Protein AF-0000000084921071 (afdb_homodimer)

Secondary structure (DSSP, 8-state):
----GGGB---HHHHHHHHHHT-EEEEEEEETTEEEEEEEE-EEEEETTEEEEEEEEETT-GGGGGTTTS-EEEEEEEEEEEEE-GGG-SS----EEEEEEEEEEEEEEE--HHHHHHHHHHHHHHHHTT-SS---GGGS-HHHHGGGGGEEEEEEEEEEEEEEEES-TT-GGGHHHHHHHHTTS-HHHHHHHHHHT-/----GGGB---HHHHHHHHHHT-EEEEEEEETTEEEEEEEE-EEEEETTEEEEEEEEETT-GGGGGTTTS-EEEEEEEEEEEEE-GGG-SS----EEEEEEEEEEEEEEE--HHHHHHHHHHHHHHHHTT-SS---GGGS-HHHHGGGGGEEEEEEEEEEEEEEEES-TT-GGGHHHHHHHHTTS-HHHHHHHHHHT-

Sequence (396 aa):
MYIPPSYQNNNTEEVKNFIKNNSFGILVNQTNGKPWATHIPLELHTKNGKDILVGHIAKANPQWHNFKETPEVLCIFNGPHSYVSSSWYKNEEVPTWNYIAVH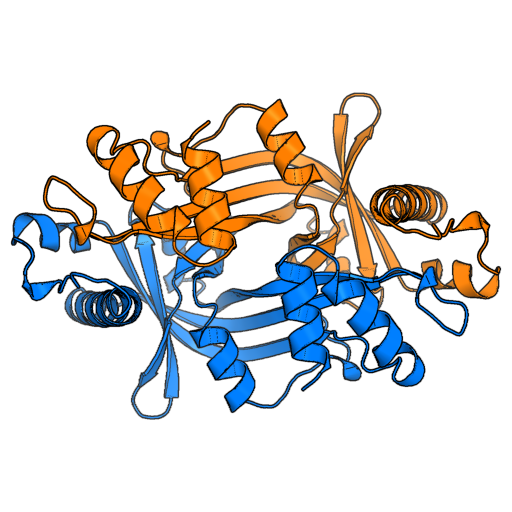IYGKITIVDKDTAMEGLHNLVDKYEQASECPLHLNNLSKGTLAQVNGIVAFEIEITDIQATYKLSQTREEDKPKIIEELEKRDPSAKEIAKHMKKMYIPPSYQNNNTEEVKNFIKNNSFGILVNQTNGKPWATHIPLELHTKNGKDILVGHIAKANPQWHNFKETPEVLCIFNGPHSYVSSSWYKNEEVPTWNYIAVHIYGKITIVDKDTAMEGLHNLVDKYEQASECPLHLNNLSKGTLAQVNGIVAFEIEITDIQATYKLSQTREEDKPKIIEELEKRDPSAKEIAKHMKK

Organism: Cellulophaga lytica (strain ATCC 23178 / DSM 7489 / JCM 8516 / NBRC 14961 / NCIMB 1423 / VKM B-1433 / Cy l20) (NCBI:txid867900)

Solvent-accessible surface area (backbone atoms only — not comparable to full-atom values): 21532 Å² total; per-residue (Å²): 103,80,64,61,73,86,24,49,54,83,53,61,69,61,51,52,52,48,44,64,75,30,25,70,19,34,46,31,40,70,38,96,90,35,84,34,48,45,82,35,59,40,43,75,43,75,55,97,90,37,65,30,38,38,38,60,44,55,54,85,35,69,63,62,76,39,33,81,83,54,28,64,34,37,36,41,29,66,54,46,46,34,81,41,62,38,68,50,41,86,61,94,53,76,58,51,70,34,37,34,38,37,38,34,32,24,39,44,43,80,52,54,70,68,60,37,50,53,54,50,47,53,51,44,51,61,68,26,63,83,42,96,62,57,59,53,73,87,76,51,50,70,75,59,59,52,53,61,74,53,42,46,30,34,38,25,46,62,73,44,80,46,37,38,48,36,61,59,71,92,37,67,87,29,40,66,52,44,34,59,58,26,59,72,53,56,71,39,23,32,50,47,27,55,59,57,71,105,103,81,64,61,74,87,22,50,54,83,53,61,67,62,52,52,52,48,43,64,75,30,24,70,19,32,45,32,39,71,36,97,89,34,84,34,47,43,83,35,59,42,43,76,44,75,55,99,88,35,64,30,37,38,39,60,43,54,54,85,36,69,62,62,77,37,33,81,83,52,27,65,34,35,36,40,29,66,54,44,46,35,82,41,63,36,67,51,40,86,60,94,52,77,57,51,68,32,36,34,39,35,39,36,34,24,42,44,41,79,51,54,69,69,60,37,50,53,51,50,47,54,52,44,52,63,68,26,64,82,42,94,61,58,58,54,74,85,74,50,52,69,73,61,59,52,54,61,74,52,43,46,29,33,38,25,46,62,73,45,80,46,37,38,50,36,60,59,72,90,36,67,88,29,41,66,52,44,36,57,57,26,59,73,54,55,74,40,23,32,50,45,27,55,60,57,70,104

pLDDT: mean 95.01, std 3.89, range [77.94, 98.81]

InterPro domains:
  IPR007396 Transcriptional regulator PAI 2-type [PF04299] (1-159)
  IPR007396 Transcriptional regulator PAI 2-type [PIRSF010372] (1-197)
  IPR007396 Transcriptional regulator PAI 2-type [PTHR35802] (1-197)
  IPR012349 FMN-binding split barrel [G3DSA:2.30.110.10] (1-198)

Nearest PDB structures (foldseek):
  2ol5-assembly1_B  TM=8.985E-01  e=1.850E-18  Geobacillus stearothermophilus
  2ol5-assembly1_A  TM=9.025E-01  e=8.519E-18  Geobacillus stearothermophilus
  4hx6-assembly4_H  TM=4.412E-01  e=8.297E-03  Streptomyces globisporus
  4hx6-assembly3_E  TM=4.319E-01  e=3.181E-02  Streptomyces globisporus
  5cho-assembly4_G  TM=4.535E-01  e=8.985E-02  uncultured bacterium

Radius of gyration: 21.35 Å; Cα contacts (8 Å, |Δi|>4): 757; chains: 2; bounding box: 45×63×53 Å

Foldseek 3Di:
DDADPLFWDPPPVVVLVLCQVQQQKKKWDDDPRDIDIDGWGWHWDADPNATKTKTKFFPPDRPCVCCVVDFKIKIKGFAFKDKFCQVLAPDGDHTDMFTKMKMWIFGKDWDDLVVLVVVVQVVQCVVQVPPPDRDGPVPDDPVVSCCSVRMTIIMTGTDDMTIGGRQCSVRVVSLVSRLVVLCPDDPSSPVSSVVSVD/DDADPLFWDPPPVVLLVLCQVQQQKKKWDDDPRDIDIDGWGWHWDADPNATKTKTKFFPPDRPCVCCVVDFKIKIKGFAFKDKFCQVLAPDGDHTDMFTKMKMWIFGKDWDDLVVLVVVVQVVQCVVQPPPPDRDGPVPDDPVVSCCSVRMTIIMTGTDDMTIGGRQPSVRVVSLVSRLVVLCPDDPSSPVSSVVSVD

Structure (mmCIF, N/CA/C/O backbone):
data_AF-0000000084921071-model_v1
#
loop_
_entity.id
_entity.type
_entity.pdbx_description
1 polymer 'FMN-binding negative transcriptional regulator'
#
loop_
_atom_site.group_PDB
_atom_site.id
_atom_site.type_symbol
_atom_site.label_atom_id
_atom_site.label_alt_id
_atom_site.label_comp_id
_atom_site.label_asym_id
_atom_site.label_entity_id
_atom_site.label_seq_id
_atom_site.pdbx_PDB_ins_code
_atom_site.Cartn_x
_atom_site.Cartn_y
_atom_site.Cartn_z
_atom_site.occupancy
_atom_site.B_iso_or_equiv
_atom_site.auth_seq_id
_atom_site.auth_comp_id
_atom_site.auth_asym_id
_atom_site.auth_atom_id
_atom_site.pdbx_PDB_model_num
ATOM 1 N N . MET A 1 1 ? 8.938 -8.344 5.977 1 91.38 1 MET A N 1
ATOM 2 C CA . MET A 1 1 ? 8.469 -9.211 4.906 1 91.38 1 MET A CA 1
ATOM 3 C C . MET A 1 1 ? 9.523 -10.25 4.543 1 91.38 1 MET A C 1
ATOM 5 O O . MET A 1 1 ? 10.703 -10.078 4.859 1 91.38 1 MET A O 1
ATOM 9 N N . TYR A 1 2 ? 9.094 -11.352 3.992 1 93.25 2 TYR A N 1
ATOM 10 C CA . TYR A 1 2 ? 10.031 -12.32 3.428 1 93.25 2 TYR A CA 1
ATOM 11 C C . TYR A 1 2 ? 10.617 -11.812 2.115 1 93.25 2 TYR A C 1
ATOM 13 O O . TYR A 1 2 ? 9.883 -11.562 1.157 1 93.25 2 TYR A O 1
ATOM 21 N N . ILE A 1 3 ? 11.969 -11.641 2.143 1 95.44 3 ILE A N 1
ATOM 22 C CA . ILE A 1 3 ? 12.648 -11.141 0.95 1 95.44 3 ILE A CA 1
ATOM 23 C C . ILE A 1 3 ? 13.758 -12.109 0.545 1 95.44 3 ILE A C 1
ATOM 25 O O . ILE A 1 3 ? 14.805 -12.172 1.194 1 95.44 3 ILE A O 1
ATOM 29 N N . PRO A 1 4 ? 13.5 -12.781 -0.543 1 92.69 4 PRO A N 1
ATOM 30 C CA . PRO A 1 4 ? 14.648 -13.547 -1.051 1 92.69 4 PRO A CA 1
ATOM 31 C C . PRO A 1 4 ? 15.883 -12.68 -1.267 1 92.69 4 PRO A C 1
ATOM 33 O O . PRO A 1 4 ? 15.766 -11.516 -1.664 1 92.69 4 PRO A O 1
ATOM 36 N N . PRO A 1 5 ? 17.062 -13.195 -1.079 1 91.31 5 PRO A N 1
ATOM 37 C CA . PRO A 1 5 ? 18.297 -12.414 -1.129 1 91.31 5 PRO A CA 1
ATOM 38 C C . PRO A 1 5 ? 18.469 -11.672 -2.453 1 91.31 5 PRO A C 1
ATOM 40 O O . PRO A 1 5 ? 18.906 -10.516 -2.465 1 91.31 5 PRO A O 1
ATOM 43 N N . SER A 1 6 ? 18.141 -12.289 -3.516 1 91.69 6 SER A N 1
ATOM 44 C CA . SER A 1 6 ? 18.328 -11.68 -4.828 1 91.69 6 SER A CA 1
ATOM 45 C C . SER A 1 6 ? 17.484 -10.422 -4.988 1 91.69 6 SER A C 1
ATOM 47 O O . SER A 1 6 ? 17.766 -9.594 -5.855 1 91.69 6 SER A O 1
ATOM 49 N N . TYR A 1 7 ? 16.5 -10.273 -4.156 1 94.38 7 TYR A N 1
ATOM 50 C CA . TYR A 1 7 ? 15.562 -9.172 -4.332 1 94.38 7 TYR A CA 1
ATOM 51 C C . TYR A 1 7 ? 15.797 -8.086 -3.283 1 94.38 7 TYR A C 1
ATOM 53 O O . TYR A 1 7 ? 15.172 -7.023 -3.332 1 94.38 7 TYR A O 1
ATOM 61 N N . GLN A 1 8 ? 16.688 -8.328 -2.391 1 94.44 8 GLN A N 1
ATOM 62 C CA . GLN A 1 8 ? 16.969 -7.371 -1.328 1 94.44 8 GLN A CA 1
ATOM 63 C C . GLN A 1 8 ? 17.766 -6.188 -1.855 1 94.44 8 GLN A C 1
ATOM 65 O O . GLN A 1 8 ? 18.719 -6.363 -2.623 1 94.44 8 GLN A O 1
ATOM 70 N N . ASN A 1 9 ? 17.391 -5.008 -1.537 1 94 9 ASN A N 1
ATOM 71 C CA . ASN A 1 9 ? 18.172 -3.812 -1.799 1 94 9 ASN A CA 1
ATOM 72 C C . ASN A 1 9 ? 18.828 -3.277 -0.523 1 94 9 ASN A C 1
ATOM 74 O O . ASN A 1 9 ? 18.125 -2.762 0.358 1 94 9 ASN A O 1
ATOM 78 N N . ASN A 1 10 ? 20.125 -3.248 -0.471 1 92.56 10 ASN A N 1
ATOM 79 C CA . ASN A 1 10 ? 20.859 -2.84 0.726 1 92.56 10 ASN A CA 1
ATOM 8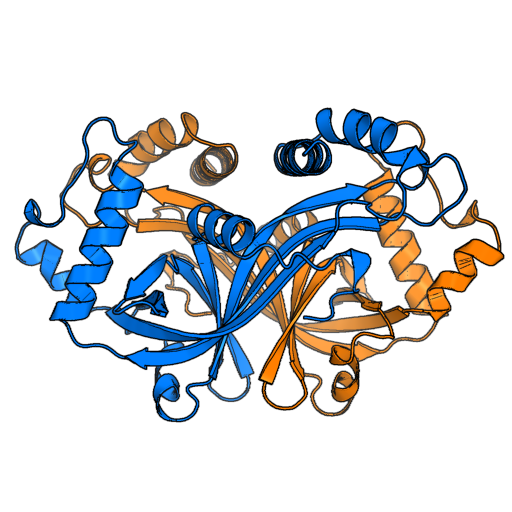0 C C . ASN A 1 10 ? 21.516 -1.472 0.546 1 92.56 10 ASN A C 1
ATOM 82 O O . ASN A 1 10 ? 22.297 -1.04 1.389 1 92.56 10 ASN A O 1
ATOM 86 N N . ASN A 1 11 ? 21.203 -0.889 -0.579 1 94.75 11 ASN A N 1
ATOM 87 C CA . ASN A 1 11 ? 21.688 0.472 -0.79 1 94.75 11 ASN A CA 1
ATOM 88 C C . ASN A 1 11 ? 20.875 1.483 0.016 1 94.75 11 ASN A C 1
ATOM 90 O O . ASN A 1 11 ? 19.797 1.905 -0.411 1 94.75 11 ASN A O 1
ATOM 94 N N . THR A 1 12 ? 21.391 1.904 1.098 1 93.5 12 THR A N 1
ATOM 95 C CA . THR A 1 12 ? 20.688 2.74 2.062 1 93.5 12 THR A CA 1
ATOM 96 C C . THR A 1 12 ? 20.234 4.047 1.417 1 93.5 12 THR A C 1
ATOM 98 O O . THR A 1 12 ? 19.094 4.48 1.622 1 93.5 12 THR A O 1
ATOM 101 N N . GLU A 1 13 ? 21.094 4.633 0.66 1 94.94 13 GLU A N 1
ATOM 102 C CA . GLU A 1 13 ? 20.766 5.91 0.027 1 94.94 13 GLU A CA 1
ATOM 103 C C . GLU A 1 13 ? 19.609 5.754 -0.962 1 94.94 13 GLU A C 1
ATOM 105 O O . GLU A 1 13 ? 18.703 6.582 -0.995 1 94.94 13 GLU A O 1
ATOM 110 N N . GLU A 1 14 ? 19.672 4.742 -1.766 1 96.19 14 GLU A N 1
ATOM 111 C CA . GLU A 1 14 ? 18.609 4.473 -2.721 1 96.19 14 GLU A CA 1
ATOM 112 C C . GLU A 1 14 ? 17.281 4.223 -2.008 1 96.19 14 GLU A C 1
ATOM 114 O O . GLU A 1 14 ? 16.234 4.715 -2.434 1 96.19 14 GLU A O 1
ATOM 119 N N . VAL A 1 15 ? 17.375 3.477 -0.948 1 97.19 15 VAL A N 1
ATOM 120 C CA . VAL A 1 15 ? 16.172 3.135 -0.185 1 97.19 15 VAL A CA 1
ATOM 121 C C . VAL A 1 15 ? 15.609 4.391 0.472 1 97.19 15 VAL A C 1
ATOM 123 O O . VAL A 1 15 ? 14.398 4.617 0.438 1 97.19 15 VAL A O 1
ATOM 126 N N . LYS A 1 16 ? 16.422 5.195 1.022 1 96.38 16 LYS A N 1
ATOM 127 C CA . LYS A 1 16 ? 15.977 6.445 1.628 1 96.38 16 LYS A CA 1
ATOM 128 C C . LYS A 1 16 ? 15.32 7.352 0.592 1 96.38 16 LYS A C 1
ATOM 130 O O . LYS A 1 16 ? 14.289 7.969 0.863 1 96.38 16 LYS A O 1
ATOM 135 N N . ASN A 1 17 ? 15.938 7.441 -0.583 1 96.62 17 ASN A N 1
ATOM 136 C CA . ASN A 1 17 ? 15.367 8.234 -1.666 1 96.62 17 ASN A CA 1
ATOM 137 C C . ASN A 1 17 ? 14 7.699 -2.084 1 96.62 17 ASN A C 1
ATOM 139 O O . ASN A 1 17 ? 13.078 8.477 -2.361 1 96.62 17 ASN A O 1
ATOM 143 N N . PHE A 1 18 ? 13.922 6.414 -2.146 1 97.44 18 PHE A N 1
ATOM 144 C CA . PHE A 1 18 ? 12.641 5.785 -2.471 1 97.44 18 PHE A CA 1
ATOM 145 C C . PHE A 1 18 ? 11.57 6.199 -1.471 1 97.44 18 PHE A C 1
ATOM 147 O O . PHE A 1 18 ? 10.469 6.586 -1.86 1 97.44 18 PHE A O 1
ATOM 154 N N . ILE A 1 19 ? 11.852 6.102 -0.162 1 97.69 19 ILE A N 1
ATOM 155 C CA . ILE A 1 19 ? 10.914 6.453 0.896 1 97.69 19 ILE A CA 1
ATOM 156 C C . ILE A 1 19 ? 10.492 7.914 0.75 1 97.69 19 ILE A C 1
ATOM 158 O O . ILE A 1 19 ? 9.305 8.234 0.829 1 97.69 19 ILE A O 1
ATOM 162 N N . LYS A 1 20 ? 11.438 8.758 0.477 1 96 20 LYS A N 1
ATOM 163 C CA . LYS A 1 20 ? 11.172 10.188 0.345 1 96 20 LYS A CA 1
ATOM 164 C C . LYS A 1 20 ? 10.234 10.461 -0.824 1 96 20 LYS A C 1
ATOM 166 O O . LYS A 1 20 ? 9.406 11.375 -0.759 1 96 20 LYS A O 1
ATOM 171 N N . ASN A 1 21 ? 10.32 9.672 -1.843 1 95.06 21 ASN A N 1
ATOM 172 C CA . ASN A 1 21 ? 9.523 9.898 -3.045 1 95.06 21 ASN A CA 1
ATOM 173 C C . ASN A 1 21 ? 8.211 9.117 -3.006 1 95.06 21 ASN A C 1
ATOM 175 O O . ASN A 1 21 ? 7.363 9.281 -3.883 1 95.06 21 ASN A O 1
ATOM 179 N N . ASN A 1 22 ? 8.047 8.258 -2.088 1 96.25 22 ASN A N 1
ATOM 180 C CA . ASN A 1 22 ? 6.844 7.461 -1.866 1 96.25 22 ASN A CA 1
ATOM 181 C C . ASN A 1 22 ? 6.402 7.508 -0.406 1 96.25 22 ASN A C 1
ATOM 183 O O . ASN A 1 22 ? 6.188 6.465 0.214 1 96.25 22 ASN A O 1
ATOM 187 N N . SER A 1 23 ? 6.215 8.703 0.095 1 97.06 23 SER A N 1
ATOM 188 C CA . SER A 1 23 ? 6.105 8.914 1.535 1 97.06 23 SER A CA 1
ATOM 189 C C . SER A 1 23 ? 4.68 8.656 2.021 1 97.06 23 SER A C 1
ATOM 191 O O . SER A 1 23 ? 4.441 8.547 3.227 1 97.06 23 SER A O 1
ATOM 193 N N . PHE A 1 24 ? 3.68 8.719 1.065 1 98.25 24 PHE A N 1
ATOM 194 C CA . PHE A 1 24 ? 2.334 8.336 1.48 1 98.25 24 PHE A CA 1
ATOM 195 C C . PHE A 1 24 ? 2.254 6.84 1.748 1 98.25 24 PHE A C 1
ATOM 197 O O . PHE A 1 24 ? 1.947 6.059 0.845 1 98.25 24 PHE A O 1
ATOM 204 N N . GLY A 1 25 ? 2.496 6.445 3.006 1 98.5 25 GLY A N 1
ATOM 205 C CA . GLY A 1 25 ? 2.641 5.051 3.396 1 98.5 25 GLY A CA 1
ATOM 206 C C . GLY A 1 25 ? 1.487 4.547 4.242 1 98.5 25 GLY A C 1
ATOM 207 O O . GLY A 1 25 ? 0.392 5.113 4.211 1 98.5 25 GLY A O 1
ATOM 208 N N . ILE A 1 26 ? 1.696 3.361 4.812 1 98.81 26 ILE A N 1
ATOM 209 C CA . ILE A 1 26 ? 0.704 2.719 5.668 1 98.81 26 ILE A CA 1
ATOM 210 C C . ILE A 1 26 ? 1.312 2.424 7.035 1 98.81 26 ILE A C 1
ATOM 212 O O . ILE A 1 26 ? 2.32 1.72 7.137 1 98.81 26 ILE A O 1
ATOM 216 N N . LEU A 1 27 ? 0.774 3.002 8.039 1 98.69 27 LEU A N 1
ATOM 217 C CA . LEU A 1 27 ? 1.139 2.68 9.414 1 98.69 27 LEU A CA 1
ATOM 218 C C . LEU A 1 27 ? 0.333 1.49 9.93 1 98.69 27 LEU A C 1
ATOM 220 O O . LEU A 1 27 ? -0.9 1.512 9.898 1 98.69 27 LEU A O 1
ATOM 224 N N . VAL A 1 28 ? 1.056 0.475 10.398 1 98.06 28 VAL A N 1
ATOM 225 C CA . VAL A 1 28 ? 0.386 -0.744 10.836 1 98.06 28 VAL A CA 1
ATOM 226 C C . VAL A 1 28 ? 0.779 -1.056 12.281 1 98.06 28 VAL A C 1
ATOM 228 O O . VAL A 1 28 ? 1.963 -1.034 12.625 1 98.06 28 VAL A O 1
ATOM 231 N N . ASN A 1 29 ? -0.135 -1.292 13.102 1 96.31 29 ASN A N 1
ATOM 232 C CA . ASN A 1 29 ? 0.068 -1.841 14.438 1 96.31 29 ASN A CA 1
ATOM 233 C C . ASN A 1 29 ? -1.157 -2.613 14.922 1 96.31 29 ASN A C 1
ATOM 235 O O . ASN A 1 29 ? -2.121 -2.783 14.172 1 96.31 29 ASN A O 1
ATOM 239 N N . GLN A 1 30 ? -1.038 -3.213 16.125 1 93.06 30 GLN A N 1
ATOM 240 C CA . GLN A 1 30 ? -2.17 -3.906 16.734 1 93.06 30 GLN A CA 1
ATOM 241 C C . GLN A 1 30 ? -3.07 -2.934 17.484 1 93.06 30 GLN A C 1
ATOM 243 O O . GLN A 1 30 ? -2.588 -2.135 18.297 1 93.06 30 GLN A O 1
ATOM 248 N N . THR A 1 31 ? -4.301 -2.939 17.156 1 91.19 31 THR A N 1
ATOM 249 C CA . THR A 1 31 ? -5.309 -2.131 17.828 1 91.19 31 THR A CA 1
ATOM 250 C C . THR A 1 31 ? -6.566 -2.951 18.109 1 91.19 31 THR A C 1
ATOM 252 O O . THR A 1 31 ? -7.121 -3.568 17.188 1 91.19 31 THR A O 1
ATOM 255 N N . ASN A 1 32 ? -6.98 -2.955 19.406 1 88.44 32 ASN A N 1
ATOM 256 C CA . ASN A 1 32 ? -8.156 -3.707 19.812 1 88.44 32 ASN A CA 1
ATOM 257 C C . ASN A 1 32 ? -8.078 -5.164 19.359 1 88.44 32 ASN A C 1
ATOM 259 O O . ASN A 1 32 ? -9.047 -5.699 18.812 1 88.44 32 ASN A O 1
ATOM 263 N N . GLY A 1 33 ? -6.898 -5.762 19.406 1 85.44 33 GLY A N 1
ATOM 264 C CA . GLY A 1 33 ? -6.699 -7.191 19.219 1 85.44 33 GLY A CA 1
ATOM 265 C C . GLY A 1 33 ? -6.586 -7.582 17.75 1 85.44 33 GLY A C 1
ATOM 266 O O . GLY A 1 33 ? -6.527 -8.766 17.422 1 85.44 33 GLY A O 1
ATOM 267 N N . LYS A 1 34 ? -6.613 -6.629 16.875 1 89.81 34 LYS A N 1
ATOM 268 C CA . LYS A 1 34 ? -6.5 -6.953 15.445 1 89.81 34 LYS A CA 1
ATOM 269 C C . LYS A 1 34 ? -5.52 -6.016 14.75 1 89.81 34 LYS A C 1
ATOM 271 O O . LYS A 1 34 ? -5.234 -4.926 15.25 1 89.81 34 LYS A O 1
ATOM 276 N N . PRO A 1 35 ? -4.988 -6.488 13.578 1 94.19 35 PRO A N 1
ATOM 277 C CA . PRO A 1 35 ? -4.168 -5.555 12.797 1 94.19 35 PRO A CA 1
ATOM 278 C C . PRO A 1 35 ? -4.945 -4.312 12.359 1 94.19 35 PRO A C 1
ATOM 280 O O . PRO A 1 35 ? -6.098 -4.422 11.93 1 94.19 35 PRO A O 1
ATOM 283 N N . TRP A 1 36 ? -4.375 -3.219 12.602 1 96.31 36 TRP A N 1
ATOM 284 C CA . TRP A 1 36 ? -4.945 -1.931 12.219 1 96.31 36 TRP A CA 1
ATOM 285 C C . TRP A 1 36 ? -3.98 -1.145 11.344 1 96.31 36 TRP A C 1
ATOM 287 O O . TRP A 1 36 ? -2.771 -1.139 11.586 1 96.31 36 TRP A O 1
ATOM 297 N N . ALA A 1 37 ? -4.496 -0.562 10.281 1 98.12 37 ALA A N 1
ATOM 298 C CA . ALA A 1 37 ? -3.639 0.168 9.352 1 98.12 37 ALA A CA 1
ATOM 299 C C . ALA A 1 37 ? -4.246 1.522 9 1 98.12 37 ALA A C 1
ATOM 301 O O . ALA A 1 37 ? -5.469 1.678 8.984 1 98.12 37 ALA A O 1
ATOM 302 N N . THR A 1 38 ? -3.436 2.504 8.781 1 98.38 38 THR A N 1
ATOM 303 C CA . THR A 1 38 ? -3.861 3.838 8.375 1 98.38 38 THR A CA 1
ATOM 304 C C . THR A 1 38 ? -2.957 4.387 7.277 1 98.38 38 THR A C 1
ATOM 306 O O . THR A 1 38 ? -1.731 4.293 7.371 1 98.38 38 THR A O 1
ATOM 309 N N . HIS A 1 39 ? -3.57 4.844 6.18 1 98.62 39 HIS A N 1
ATOM 310 C CA . HIS A 1 39 ? -2.846 5.457 5.074 1 98.62 39 HIS A CA 1
ATOM 311 C C . HIS A 1 39 ? -2.531 6.922 5.363 1 98.62 39 HIS A C 1
ATOM 313 O O . HIS A 1 39 ? -3.441 7.742 5.484 1 98.62 39 HIS A O 1
ATOM 319 N N . ILE A 1 40 ? -1.247 7.273 5.496 1 98.44 40 ILE A N 1
ATOM 320 C CA . ILE A 1 40 ? -0.861 8.633 5.867 1 98.44 40 ILE A CA 1
ATOM 321 C C . ILE A 1 40 ? 0.521 8.945 5.301 1 98.44 40 ILE A C 1
ATOM 323 O O . ILE A 1 40 ? 1.295 8.039 4.992 1 98.44 40 ILE A O 1
ATOM 327 N N . PRO A 1 41 ? 0.831 10.242 5.129 1 98.19 41 PRO A N 1
ATOM 328 C CA . PRO A 1 41 ? 2.227 10.594 4.855 1 98.19 41 PRO A CA 1
ATOM 329 C C . PRO A 1 41 ? 3.16 10.234 6.008 1 98.19 41 PRO A C 1
ATOM 331 O O . PRO A 1 41 ? 2.855 10.523 7.168 1 98.19 41 PRO A O 1
ATOM 334 N N . LEU A 1 42 ? 4.176 9.594 5.781 1 98.69 42 LEU A N 1
ATOM 335 C CA . LEU A 1 42 ? 5.281 9.273 6.676 1 98.69 42 LEU A CA 1
ATOM 336 C C . LEU A 1 42 ? 6.594 9.836 6.141 1 98.69 42 LEU A C 1
ATOM 338 O O . LEU A 1 42 ? 7.145 9.312 5.164 1 98.69 42 LEU A O 1
ATOM 342 N N . GLU A 1 43 ? 7.066 10.828 6.816 1 98 43 GLU A N 1
ATOM 343 C CA . GLU A 1 43 ? 8.227 11.562 6.309 1 98 43 GLU A CA 1
ATOM 344 C C . GLU A 1 43 ? 9.508 11.086 6.973 1 98 43 GLU A C 1
ATOM 346 O O . GLU A 1 43 ? 9.578 10.977 8.203 1 98 43 GLU A O 1
ATOM 351 N N . LEU A 1 44 ? 10.461 10.828 6.133 1 97.81 44 LEU A N 1
ATOM 352 C CA . LEU A 1 44 ? 11.789 10.469 6.629 1 97.81 44 LEU A CA 1
ATOM 353 C C . LEU A 1 44 ? 12.609 11.719 6.922 1 97.81 44 LEU A C 1
ATOM 355 O O . LEU A 1 44 ? 12.812 12.555 6.039 1 97.81 44 LEU A O 1
ATOM 359 N N . HIS A 1 45 ? 13 11.867 8.148 1 95 45 HIS A N 1
ATOM 360 C CA . HIS A 1 45 ? 13.844 12.977 8.586 1 95 45 HIS A CA 1
ATOM 361 C C . HIS A 1 45 ? 15.094 12.469 9.297 1 95 45 HIS A C 1
ATOM 363 O O . HIS A 1 45 ? 15.133 11.328 9.758 1 95 45 HIS A O 1
ATOM 369 N N . THR A 1 46 ? 16.094 13.227 9.219 1 91.31 46 THR A N 1
ATOM 370 C CA . THR A 1 46 ? 17.281 12.961 10.016 1 91.31 46 THR A CA 1
ATOM 371 C C . THR A 1 46 ? 17.359 13.914 11.203 1 91.31 46 THR A C 1
ATOM 373 O O . THR A 1 46 ? 17.297 15.133 11.031 1 91.31 46 THR A O 1
ATOM 376 N N . LYS A 1 47 ? 17.312 13.328 12.391 1 87.69 47 LYS A N 1
ATOM 377 C CA . LYS A 1 47 ? 17.438 14.086 13.633 1 87.69 47 LYS A CA 1
ATOM 378 C C . LYS A 1 47 ? 18.641 13.602 14.453 1 87.69 47 LYS A C 1
ATOM 380 O O . LYS A 1 47 ? 18.719 12.422 14.805 1 87.69 47 LYS A O 1
ATOM 385 N N . ASN A 1 48 ? 19.547 14.57 14.766 1 89.12 48 ASN A N 1
ATOM 386 C CA . ASN A 1 48 ? 20.75 14.242 15.531 1 89.12 48 ASN A CA 1
ATOM 387 C C . ASN A 1 48 ? 21.5 13.055 14.93 1 89.12 48 ASN A C 1
ATOM 389 O O . ASN A 1 48 ? 21.875 12.133 15.648 1 89.12 48 ASN A O 1
ATOM 393 N N . GLY A 1 49 ? 21.531 12.906 13.625 1 88.56 49 GLY A N 1
ATOM 394 C CA . GLY A 1 49 ? 22.281 11.891 12.906 1 88.56 49 GLY A CA 1
ATOM 395 C C . GLY A 1 49 ? 21.531 10.578 12.773 1 88.56 49 GLY A C 1
ATOM 396 O O . GLY A 1 49 ? 22.078 9.609 12.227 1 88.56 49 GLY A O 1
ATOM 397 N N . LYS A 1 50 ? 20.375 10.578 13.328 1 92.81 50 LYS A N 1
ATOM 398 C CA . LYS A 1 50 ? 19.594 9.359 13.234 1 92.81 50 LYS A CA 1
ATOM 399 C C . LYS A 1 50 ? 18.359 9.57 12.367 1 92.81 50 LYS A C 1
ATOM 401 O O . LYS A 1 50 ? 17.703 10.609 12.445 1 92.81 50 LYS A O 1
ATOM 406 N N . ASP A 1 51 ? 18.062 8.57 11.508 1 94.44 51 ASP A N 1
ATOM 407 C CA . ASP A 1 51 ? 16.859 8.625 10.68 1 94.44 51 ASP A CA 1
ATOM 408 C C . ASP A 1 51 ? 15.617 8.273 11.5 1 94.44 51 ASP A C 1
ATOM 410 O O . ASP A 1 51 ? 15.625 7.32 12.281 1 94.44 51 ASP A O 1
ATOM 414 N N . ILE A 1 52 ? 14.625 9.086 11.375 1 97.69 52 ILE A N 1
ATOM 415 C CA . ILE A 1 52 ? 13.336 8.844 12.016 1 97.69 52 ILE A CA 1
ATOM 416 C C . ILE A 1 52 ? 12.211 9.047 11.008 1 97.69 52 ILE A C 1
ATOM 418 O O . ILE A 1 52 ? 12.398 9.711 9.984 1 97.69 52 ILE A O 1
ATOM 422 N N . LEU A 1 53 ? 11.117 8.422 11.258 1 98.5 53 LEU A N 1
ATOM 423 C CA . LEU A 1 53 ? 9.891 8.727 10.523 1 98.5 53 LEU A CA 1
ATOM 424 C C . LEU A 1 53 ? 8.992 9.656 11.328 1 98.5 53 LEU A C 1
ATOM 426 O O . LEU A 1 53 ? 8.867 9.508 12.547 1 98.5 53 LEU A O 1
ATOM 430 N N . VAL A 1 54 ? 8.406 10.602 10.641 1 98.38 54 VAL A N 1
ATOM 431 C CA . VAL A 1 54 ? 7.48 11.562 11.25 1 98.38 54 VAL A CA 1
ATOM 432 C C . VAL A 1 54 ? 6.113 11.461 10.57 1 98.38 54 VAL A C 1
ATOM 434 O O . VAL A 1 54 ? 6.027 11.391 9.344 1 98.38 54 VAL A O 1
ATOM 437 N N . GLY A 1 55 ? 5.066 11.422 11.367 1 98.38 55 GLY A N 1
ATOM 438 C CA . GLY A 1 55 ? 3.713 11.352 10.844 1 98.38 55 GLY A CA 1
ATOM 439 C C . GLY A 1 55 ? 2.66 11.789 11.844 1 98.38 55 GLY A C 1
ATOM 440 O O . GLY A 1 55 ? 2.99 12.258 12.938 1 98.38 55 GLY A O 1
ATOM 441 N N . HIS A 1 56 ? 1.437 11.758 11.422 1 98.62 56 HIS A N 1
ATOM 442 C CA . HIS A 1 56 ? 0.32 12.086 12.297 1 98.62 56 HIS A CA 1
ATOM 443 C C . HIS A 1 56 ? -0.956 11.375 11.859 1 98.62 56 HIS A C 1
ATOM 445 O O . HIS A 1 56 ? -1.087 10.992 10.688 1 98.62 56 HIS A O 1
ATOM 451 N N . ILE A 1 57 ? -1.853 11.172 12.805 1 98 57 ILE A N 1
ATOM 452 C CA . ILE A 1 57 ? -3.168 10.602 12.531 1 98 57 ILE A CA 1
ATOM 453 C C . ILE A 1 57 ? -4.242 11.414 13.258 1 98 57 ILE A C 1
ATOM 455 O O . ILE A 1 57 ? -3.934 12.195 14.156 1 98 57 ILE A O 1
ATOM 459 N N . ALA A 1 58 ? -5.457 11.227 12.75 1 97.25 58 ALA A N 1
ATOM 460 C CA . ALA A 1 58 ? -6.574 11.883 13.422 1 97.25 58 ALA A CA 1
ATOM 461 C C . ALA A 1 58 ? -6.711 11.398 14.867 1 97.25 58 ALA A C 1
ATOM 463 O O . ALA A 1 58 ? -6.59 10.203 15.141 1 97.25 58 ALA A O 1
ATOM 464 N N . LYS A 1 59 ? -6.996 12.336 15.727 1 97.44 59 LYS A N 1
ATOM 465 C CA . LYS A 1 59 ? -7.219 12 17.125 1 97.44 59 LYS A CA 1
ATOM 466 C C . LYS A 1 59 ? -8.398 11.047 17.281 1 97.44 59 LYS A C 1
ATOM 468 O O . LYS A 1 59 ? -8.414 10.211 18.188 1 97.44 59 LYS A O 1
ATOM 473 N N . ALA A 1 60 ? -9.398 11.125 16.438 1 96.81 60 ALA A N 1
ATOM 474 C CA . ALA A 1 60 ? -10.578 10.266 16.469 1 96.81 60 ALA A CA 1
ATOM 475 C C . ALA A 1 60 ? -10.219 8.828 16.078 1 96.81 60 ALA A C 1
ATOM 477 O O . ALA A 1 60 ? -11 7.906 16.312 1 96.81 60 ALA A O 1
ATOM 478 N N . ASN A 1 61 ? -9.133 8.594 15.422 1 97.19 61 ASN A N 1
ATOM 479 C CA . ASN A 1 61 ? -8.656 7.258 15.07 1 97.19 61 ASN A CA 1
ATOM 480 C C . ASN A 1 61 ? -8.148 6.5 16.297 1 97.19 61 ASN A C 1
ATOM 482 O O . ASN A 1 61 ? -7.172 6.91 16.922 1 97.19 61 ASN A O 1
ATOM 486 N N . PRO A 1 62 ? -8.75 5.406 16.625 1 96.94 62 PRO A N 1
ATOM 487 C CA . PRO A 1 62 ? -8.367 4.695 17.844 1 96.94 62 PRO A CA 1
ATOM 488 C C . PRO A 1 62 ? -6.992 4.039 17.734 1 96.94 62 PRO A C 1
ATOM 490 O O . PRO A 1 62 ? -6.465 3.535 18.734 1 96.94 62 PRO A O 1
ATOM 493 N N . GLN A 1 63 ? -6.41 4.055 16.641 1 96.88 63 GLN A N 1
ATOM 494 C CA . GLN A 1 63 ? -5.156 3.35 16.391 1 96.88 63 GLN A CA 1
ATOM 495 C C . GLN A 1 63 ? -4.078 3.77 17.375 1 96.88 63 GLN A C 1
ATOM 497 O O . GLN A 1 63 ? -3.234 2.959 17.766 1 96.88 63 GLN A O 1
ATOM 502 N N . TRP A 1 64 ? -4.09 5 17.781 1 97.38 64 TRP A N 1
ATOM 503 C CA . TRP A 1 64 ? -2.98 5.555 18.562 1 97.38 64 TRP A CA 1
ATOM 504 C C . TRP A 1 64 ? -3.119 5.207 20.031 1 97.38 64 TRP A C 1
ATOM 506 O O . TRP A 1 64 ? -2.184 5.402 20.812 1 97.38 64 TRP A O 1
ATOM 516 N N . HIS A 1 65 ? -4.242 4.676 20.375 1 95.5 65 HIS A N 1
ATOM 517 C CA . HIS A 1 65 ? -4.516 4.434 21.797 1 95.5 65 HIS A CA 1
ATOM 518 C C . HIS A 1 65 ? -3.506 3.463 22.391 1 95.5 65 HIS A C 1
ATOM 520 O O . HIS A 1 65 ? -3.221 3.518 23.594 1 95.5 65 HIS A O 1
ATOM 526 N N . ASN A 1 66 ? -2.871 2.607 21.594 1 91.5 66 ASN A N 1
ATOM 527 C CA . ASN A 1 66 ? -1.967 1.605 22.141 1 91.5 66 ASN A CA 1
ATOM 528 C C . ASN A 1 66 ? -0.512 1.913 21.812 1 91.5 66 ASN A C 1
ATOM 530 O O . ASN A 1 66 ? 0.369 1.075 22.016 1 91.5 66 ASN A O 1
ATOM 534 N N . PHE A 1 67 ? -0.282 3.082 21.266 1 96.62 67 PHE A N 1
ATOM 535 C CA . PHE A 1 67 ? 1.075 3.43 20.875 1 96.62 67 PHE A CA 1
ATOM 536 C C . PHE A 1 67 ? 2.035 3.324 22.047 1 96.62 67 PHE A C 1
ATOM 538 O O . PHE A 1 67 ? 3.182 2.902 21.891 1 96.62 67 PHE A O 1
ATOM 545 N N . LYS A 1 68 ? 1.619 3.717 23.188 1 94.56 68 LYS A N 1
ATOM 546 C CA . LYS A 1 68 ? 2.477 3.734 24.375 1 94.56 68 LYS A CA 1
ATOM 547 C C . LYS A 1 68 ? 2.742 2.32 24.891 1 94.56 68 LYS A C 1
ATOM 549 O O . LYS A 1 68 ? 3.885 1.971 25.188 1 94.56 68 LYS A O 1
ATOM 554 N N . GLU A 1 69 ? 1.775 1.521 24.969 1 93.44 69 GLU A N 1
ATOM 555 C CA . GLU A 1 69 ? 1.888 0.175 25.516 1 93.44 69 GLU A CA 1
ATOM 556 C C . GLU A 1 69 ? 2.611 -0.762 24.562 1 93.44 69 GLU A C 1
ATOM 558 O O . GLU A 1 69 ? 3.383 -1.624 24.984 1 93.44 69 GLU A O 1
ATOM 563 N N . THR A 1 70 ? 2.35 -0.731 23.344 1 93.19 70 THR A N 1
ATOM 564 C CA . THR A 1 70 ? 2.971 -1.537 22.297 1 93.19 70 THR A CA 1
ATOM 565 C C . THR A 1 70 ? 3.541 -0.648 21.203 1 93.19 70 THR A C 1
ATOM 567 O O . THR A 1 70 ? 2.953 -0.529 20.125 1 93.19 70 THR A O 1
ATOM 570 N N . PRO A 1 71 ? 4.727 -0.176 21.438 1 95.56 71 PRO A N 1
ATOM 571 C CA . PRO A 1 71 ? 5.234 0.896 20.578 1 95.56 71 PRO A CA 1
ATOM 572 C C . PRO A 1 71 ? 5.801 0.376 19.25 1 95.56 71 PRO A C 1
ATOM 574 O O . PRO A 1 71 ? 6.094 1.164 18.344 1 95.56 71 PRO A O 1
ATOM 577 N N . GLU A 1 72 ? 6.043 -0.937 19.125 1 96.19 72 GLU A N 1
ATOM 578 C CA . GLU A 1 72 ? 6.586 -1.468 17.875 1 96.19 72 GLU A CA 1
ATOM 579 C C . GLU A 1 72 ? 5.559 -1.397 16.75 1 96.19 72 GLU A C 1
ATOM 581 O O . GLU A 1 72 ? 4.438 -1.888 16.891 1 96.19 72 GLU A O 1
ATOM 586 N N . VAL A 1 73 ? 5.957 -0.768 15.656 1 97.75 73 VAL A N 1
ATOM 587 C CA . VAL A 1 73 ? 5.027 -0.587 14.547 1 97.75 73 VAL A CA 1
ATOM 588 C C . VAL A 1 73 ? 5.711 -0.981 13.234 1 97.75 73 VAL A C 1
ATOM 590 O O . VAL A 1 73 ? 6.93 -1.144 13.188 1 97.75 73 VAL A O 1
ATOM 593 N N . LEU A 1 74 ? 4.91 -1.237 12.242 1 98.5 74 LEU A N 1
ATOM 594 C CA . LEU A 1 74 ? 5.34 -1.468 10.867 1 98.5 74 LEU A CA 1
ATOM 595 C C . LEU A 1 74 ? 4.844 -0.355 9.953 1 98.5 74 LEU A C 1
ATOM 597 O O . LEU A 1 74 ? 3.66 -0.01 9.969 1 98.5 74 LEU A O 1
ATOM 601 N N . CYS A 1 75 ? 5.746 0.285 9.25 1 98.81 75 CYS A N 1
ATOM 602 C CA . CYS A 1 75 ? 5.422 1.229 8.188 1 98.81 75 CYS A CA 1
ATOM 603 C C . CYS A 1 75 ? 5.711 0.63 6.82 1 98.81 75 CYS A C 1
ATOM 605 O O . CYS A 1 75 ? 6.809 0.129 6.574 1 98.81 75 CYS A O 1
ATOM 607 N N . ILE A 1 76 ? 4.695 0.683 5.984 1 98.81 76 ILE A N 1
ATOM 608 C CA . ILE A 1 76 ? 4.816 0.117 4.645 1 98.81 76 ILE A CA 1
ATOM 609 C C . ILE A 1 76 ? 4.855 1.24 3.613 1 98.81 76 ILE A C 1
ATOM 611 O O . ILE A 1 76 ? 3.99 2.117 3.605 1 98.81 76 ILE A O 1
ATOM 615 N N . PHE A 1 77 ? 5.844 1.25 2.783 1 98.69 77 PHE A N 1
ATOM 616 C CA . PHE A 1 77 ? 5.969 2.158 1.649 1 98.69 77 PHE A CA 1
ATOM 617 C C . PHE A 1 77 ? 5.855 1.399 0.332 1 98.69 77 PHE A C 1
ATOM 619 O O . PHE A 1 77 ? 6.738 0.611 -0.014 1 98.69 77 PHE A O 1
ATOM 626 N N . ASN A 1 78 ? 4.793 1.74 -0.331 1 97.44 78 ASN A N 1
ATOM 627 C CA . ASN A 1 78 ? 4.484 1.023 -1.564 1 97.44 78 ASN A CA 1
ATOM 628 C C . ASN A 1 78 ? 5.117 1.697 -2.777 1 97.44 78 ASN A C 1
ATOM 630 O O . ASN A 1 78 ? 5.129 2.926 -2.875 1 97.44 78 ASN A O 1
ATOM 634 N N . GLY A 1 79 ? 5.656 0.904 -3.643 1 97.5 79 GLY A N 1
ATOM 635 C CA . GLY A 1 79 ? 6.109 1.372 -4.941 1 97.5 79 GLY A CA 1
ATOM 636 C C . GLY A 1 79 ? 5.328 0.771 -6.098 1 97.5 79 GLY A C 1
ATOM 637 O O . GLY A 1 79 ? 4.223 0.264 -5.906 1 97.5 79 GLY A O 1
ATOM 638 N N . PRO A 1 80 ? 5.855 0.948 -7.289 1 97.69 80 PRO A N 1
ATOM 639 C CA . PRO A 1 80 ? 5.184 0.388 -8.469 1 97.69 80 PRO A CA 1
ATOM 640 C C . PRO A 1 80 ? 5.23 -1.138 -8.5 1 97.69 80 PRO A C 1
ATOM 642 O O . PRO A 1 80 ? 6.059 -1.749 -7.82 1 97.69 80 PRO A O 1
ATOM 645 N N . HIS A 1 81 ? 4.371 -1.742 -9.195 1 98.19 81 HIS A N 1
ATOM 646 C CA . HIS A 1 81 ? 4.324 -3.184 -9.414 1 98.19 81 HIS A CA 1
ATOM 647 C C . HIS A 1 81 ? 3.746 -3.52 -10.781 1 98.19 81 HIS A C 1
ATOM 649 O O . HIS A 1 81 ? 3.076 -2.688 -11.398 1 98.19 81 HIS A O 1
ATOM 655 N N . SER A 1 82 ? 4.043 -4.711 -11.234 1 97.56 82 SER A N 1
ATOM 656 C CA . SER A 1 82 ? 3.486 -5.133 -12.516 1 97.56 82 SER A CA 1
ATOM 657 C C . SER A 1 82 ? 3.57 -6.648 -12.68 1 97.56 82 SER A C 1
ATOM 659 O O . SER A 1 82 ? 4.57 -7.262 -12.312 1 97.56 82 SER A O 1
ATOM 661 N N . TYR A 1 83 ? 2.52 -7.164 -13.297 1 96.81 83 TYR A N 1
ATOM 662 C CA . TYR A 1 83 ? 2.529 -8.555 -13.742 1 96.81 83 TYR A CA 1
ATOM 663 C C . TYR A 1 83 ? 3.551 -8.766 -14.852 1 96.81 83 TYR A C 1
ATOM 665 O O . TYR A 1 83 ? 3.678 -7.93 -15.758 1 96.81 83 TYR A O 1
ATOM 673 N N . VAL A 1 84 ? 4.332 -9.836 -14.805 1 96.12 84 VAL A N 1
ATOM 674 C CA . VAL A 1 84 ? 5.289 -10.242 -15.828 1 96.12 84 VAL A CA 1
ATOM 675 C C . VAL A 1 84 ? 4.84 -11.562 -16.453 1 96.12 84 VAL A C 1
ATOM 677 O O . VAL A 1 84 ? 4.828 -12.602 -15.789 1 96.12 84 VAL A O 1
ATOM 680 N N . SER A 1 85 ? 4.598 -11.562 -17.688 1 95.25 85 SER A N 1
ATOM 681 C CA . SER A 1 85 ? 4.062 -12.727 -18.391 1 95.25 85 SER A CA 1
ATOM 682 C C . SER A 1 85 ? 5.156 -13.75 -18.688 1 95.25 85 SER A C 1
ATOM 684 O O . SER A 1 85 ? 6.27 -13.383 -19.062 1 95.25 85 SER A O 1
ATOM 686 N N . SER A 1 86 ? 4.777 -15.031 -18.562 1 92.5 86 SER A N 1
ATOM 687 C CA . SER A 1 86 ? 5.688 -16.125 -18.906 1 92.5 86 SER A CA 1
ATOM 688 C C . SER A 1 86 ? 6.07 -16.078 -20.391 1 92.5 86 SER A C 1
ATOM 690 O O . SER A 1 86 ? 7.109 -16.609 -20.781 1 92.5 86 SER A O 1
ATOM 692 N N . SER A 1 87 ? 5.266 -15.508 -21.219 1 92.44 87 SER A N 1
ATOM 693 C CA . SER A 1 87 ? 5.5 -15.469 -22.656 1 92.44 87 SER A CA 1
ATOM 694 C C . SER A 1 87 ? 6.684 -14.57 -23 1 92.44 87 SER A C 1
ATOM 696 O O . SER A 1 87 ? 7.188 -14.609 -24.125 1 92.44 87 SER A O 1
ATOM 698 N N . TRP A 1 88 ? 7.117 -13.781 -22.078 1 94 88 TRP A N 1
ATOM 699 C CA . TRP A 1 88 ? 8.211 -12.852 -22.328 1 94 88 TRP A CA 1
ATOM 700 C C . TRP A 1 88 ? 9.562 -13.508 -22.078 1 94 88 TRP A C 1
ATOM 702 O O . TRP A 1 88 ? 10.609 -12.898 -22.297 1 94 88 TRP A O 1
ATOM 712 N N . TYR A 1 89 ? 9.5 -14.742 -21.625 1 93.44 89 TYR A N 1
ATOM 713 C CA . TYR A 1 89 ? 10.727 -15.453 -21.266 1 93.44 89 TYR A CA 1
ATOM 714 C C . TYR A 1 89 ? 11.25 -16.25 -22.453 1 93.44 89 TYR A C 1
ATOM 716 O O . TYR A 1 89 ? 10.469 -16.797 -23.234 1 93.44 89 TYR A O 1
ATOM 724 N N . LYS A 1 90 ? 12.578 -16.359 -22.469 1 93.94 90 LYS A N 1
ATOM 725 C CA . LYS A 1 90 ? 13.211 -17.234 -23.453 1 93.94 90 LYS A CA 1
ATOM 726 C C . LYS A 1 90 ? 12.961 -18.703 -23.109 1 93.94 90 LYS A C 1
ATOM 728 O O . LYS A 1 90 ? 12.578 -19.484 -23.969 1 93.94 90 LYS A O 1
ATOM 733 N N . ASN A 1 91 ? 13.234 -19.016 -21.891 1 92.62 91 ASN A N 1
ATOM 734 C CA . ASN A 1 91 ? 12.992 -20.375 -21.406 1 92.62 91 ASN A CA 1
ATOM 735 C C . ASN A 1 91 ? 11.711 -20.438 -20.578 1 92.62 91 ASN A C 1
ATOM 737 O O . ASN A 1 91 ? 11.344 -19.484 -19.906 1 92.62 91 ASN A O 1
ATOM 741 N N . GLU A 1 92 ? 11.133 -21.578 -20.547 1 92.5 92 GLU A N 1
ATOM 742 C CA . GLU A 1 92 ? 9.859 -21.781 -19.875 1 92.5 92 GLU A CA 1
ATOM 743 C C . GLU A 1 92 ? 9.977 -21.516 -18.375 1 92.5 92 GLU A C 1
ATOM 745 O O . GLU A 1 92 ? 10.883 -22.031 -17.719 1 92.5 92 GLU A O 1
ATOM 750 N N . GLU A 1 93 ? 8.992 -20.75 -17.875 1 92.94 93 GLU A N 1
ATOM 751 C CA . GLU A 1 93 ? 8.836 -20.453 -16.469 1 92.94 93 GLU A CA 1
ATOM 752 C C . GLU A 1 93 ? 7.434 -19.938 -16.156 1 92.94 93 GLU A C 1
ATOM 754 O O . GLU A 1 93 ? 6.707 -19.531 -17.062 1 92.94 93 GLU A O 1
ATOM 759 N N . VAL A 1 94 ? 7.062 -19.953 -14.938 1 93.75 94 VAL A N 1
ATOM 760 C CA . VAL A 1 94 ? 5.773 -19.391 -14.539 1 93.75 94 VAL A CA 1
ATOM 761 C C . VAL A 1 94 ? 5.855 -17.859 -14.539 1 93.75 94 VAL A C 1
ATOM 763 O O . VAL A 1 94 ? 6.938 -17.281 -14.406 1 93.75 94 VAL A O 1
ATOM 766 N N . PRO A 1 95 ? 4.668 -17.25 -14.719 1 94.94 95 PRO A N 1
ATOM 767 C CA . PRO A 1 95 ? 4.656 -15.789 -14.586 1 94.94 95 PRO A CA 1
ATOM 768 C C . PRO A 1 95 ? 4.969 -15.32 -13.172 1 94.94 95 PRO A C 1
ATOM 770 O O . PRO A 1 95 ? 5.078 -16.141 -12.258 1 94.94 95 PRO A O 1
ATOM 773 N N . THR A 1 96 ? 5.172 -14.023 -13 1 95.19 96 THR A N 1
ATOM 774 C CA . THR A 1 96 ? 5.473 -13.461 -11.695 1 95.19 96 THR A CA 1
ATOM 775 C C . THR A 1 96 ? 5.051 -11.992 -11.625 1 95.19 96 THR A C 1
ATOM 777 O O . THR A 1 96 ? 4.371 -11.492 -12.523 1 95.19 96 THR A O 1
ATOM 780 N N . TRP A 1 97 ? 5.301 -11.375 -10.484 1 97.12 97 TRP A N 1
ATOM 781 C CA . TRP A 1 97 ? 5.137 -9.945 -10.281 1 97.12 97 TRP A CA 1
ATOM 782 C C . TRP A 1 97 ? 6.473 -9.281 -9.977 1 97.12 97 TRP A C 1
ATOM 784 O O . TRP A 1 97 ? 7.277 -9.812 -9.211 1 97.12 97 TRP A O 1
ATOM 794 N N . ASN A 1 98 ? 6.746 -8.258 -10.68 1 97.94 98 ASN A N 1
ATOM 795 C CA . ASN A 1 98 ? 7.781 -7.324 -10.234 1 97.94 98 ASN A CA 1
ATOM 796 C C . ASN A 1 98 ? 7.191 -6.184 -9.414 1 97.94 98 ASN A C 1
ATOM 798 O O . ASN A 1 98 ? 6.121 -5.668 -9.734 1 97.94 98 ASN A O 1
ATOM 802 N N . TYR A 1 99 ? 7.914 -5.852 -8.344 1 98.44 99 TYR A N 1
ATOM 803 C CA . TYR A 1 99 ? 7.426 -4.758 -7.516 1 98.44 99 TYR A CA 1
ATOM 804 C C . TYR A 1 99 ? 8.531 -4.219 -6.621 1 98.44 99 TYR A C 1
ATOM 806 O O . TYR A 1 99 ? 9.57 -4.859 -6.449 1 98.44 99 TYR A O 1
ATOM 814 N N . ILE A 1 100 ? 8.336 -3.041 -6.109 1 98.38 100 ILE A N 1
ATOM 815 C CA . ILE A 1 100 ? 9.203 -2.408 -5.125 1 98.38 100 ILE A CA 1
ATOM 816 C C . ILE A 1 100 ? 8.398 -2.061 -3.875 1 98.38 100 ILE A C 1
ATOM 818 O O . ILE A 1 100 ? 7.297 -1.516 -3.973 1 98.38 100 ILE A O 1
ATOM 822 N N . ALA A 1 101 ? 8.883 -2.393 -2.748 1 98.5 101 ALA A N 1
ATOM 823 C CA . ALA A 1 101 ? 8.289 -2.025 -1.466 1 98.5 101 ALA A CA 1
ATOM 824 C C . ALA A 1 101 ? 9.352 -1.904 -0.38 1 98.5 101 ALA A C 1
ATOM 826 O O . ALA A 1 101 ? 10.359 -2.613 -0.409 1 98.5 101 ALA A O 1
ATOM 827 N N . VAL A 1 102 ? 9.156 -1.037 0.514 1 98.62 102 VAL A N 1
ATOM 828 C CA . VAL A 1 102 ? 10.023 -0.886 1.676 1 98.62 102 VAL A CA 1
ATOM 829 C C . VAL A 1 102 ? 9.195 -0.981 2.957 1 98.62 102 VAL A C 1
ATOM 831 O O . VAL A 1 102 ? 8.148 -0.344 3.074 1 98.62 102 VAL A O 1
ATOM 834 N N . HIS A 1 103 ? 9.625 -1.827 3.82 1 98.56 103 HIS A N 1
ATOM 835 C CA . HIS A 1 103 ? 9.062 -1.957 5.156 1 98.56 103 HIS A CA 1
ATOM 836 C C . HIS A 1 103 ? 10.016 -1.408 6.215 1 98.56 103 HIS A C 1
ATOM 838 O O . HIS A 1 103 ? 11.203 -1.719 6.203 1 98.56 103 HIS A O 1
ATOM 844 N N . ILE A 1 104 ? 9.469 -0.64 7.098 1 98.38 104 ILE A N 1
ATOM 845 C CA . ILE A 1 104 ? 10.25 -0.109 8.211 1 98.38 104 ILE A CA 1
ATOM 846 C C . ILE A 1 104 ? 9.609 -0.515 9.531 1 98.38 104 ILE A C 1
ATOM 848 O O . ILE A 1 104 ? 8.43 -0.237 9.773 1 98.38 104 ILE A O 1
ATOM 852 N N . TYR A 1 105 ? 10.375 -1.176 10.297 1 97.88 105 TYR A N 1
ATOM 853 C CA . TYR A 1 105 ? 9.984 -1.385 11.68 1 97.88 105 TYR A CA 1
ATOM 854 C C . TYR A 1 105 ? 10.594 -0.321 12.586 1 97.88 105 TYR A C 1
ATOM 856 O O . TYR A 1 105 ? 11.703 0.149 12.336 1 97.88 105 TYR A O 1
ATOM 864 N N . GLY A 1 106 ? 9.867 -0.009 13.578 1 98 106 GLY A N 1
ATOM 865 C CA . GLY A 1 106 ? 10.383 0.964 14.531 1 98 106 GLY A CA 1
ATOM 866 C C . GLY A 1 106 ? 9.508 1.125 15.758 1 98 106 GLY A C 1
ATOM 867 O O . GLY A 1 106 ? 8.516 0.417 15.914 1 98 106 GLY A O 1
ATOM 868 N N . LYS A 1 107 ? 10.008 2.004 16.625 1 98 107 LYS A N 1
ATOM 869 C CA . LYS A 1 107 ? 9.297 2.322 17.859 1 98 107 LYS A CA 1
ATOM 870 C C . LYS A 1 107 ? 8.641 3.699 17.781 1 98 107 LYS A C 1
ATOM 872 O O . LYS A 1 107 ? 9.328 4.707 17.609 1 98 107 LYS A O 1
ATOM 877 N N . ILE A 1 108 ? 7.352 3.717 17.984 1 98.44 108 ILE A N 1
ATOM 878 C CA . ILE A 1 108 ? 6.566 4.934 17.797 1 98.44 108 ILE A CA 1
ATOM 879 C C . ILE A 1 108 ? 6.426 5.656 19.141 1 98.44 108 ILE A C 1
ATOM 881 O O . ILE A 1 108 ? 6.246 5.023 20.188 1 98.44 108 ILE A O 1
ATOM 885 N N . THR A 1 109 ? 6.57 6.992 19.125 1 98.19 109 THR A N 1
ATOM 886 C CA . THR A 1 109 ? 6.379 7.852 20.297 1 98.19 109 THR A CA 1
ATOM 887 C C . THR A 1 109 ? 5.535 9.07 19.938 1 98.19 109 THR A C 1
ATOM 889 O O . THR A 1 109 ? 5.801 9.742 18.938 1 98.19 109 THR A O 1
ATOM 892 N N . ILE A 1 110 ? 4.512 9.32 20.766 1 98.5 110 ILE A N 1
ATOM 893 C CA . ILE A 1 110 ? 3.695 10.516 20.578 1 98.5 110 ILE A CA 1
ATOM 894 C C . ILE A 1 110 ? 4.5 11.758 20.953 1 98.5 110 ILE A C 1
ATOM 896 O O . ILE A 1 110 ? 5.211 11.766 21.953 1 98.5 110 ILE A O 1
ATOM 900 N N . VAL A 1 111 ? 4.395 12.789 20.172 1 97.94 111 VAL A N 1
ATOM 901 C CA . VAL A 1 111 ? 5.184 13.992 20.422 1 97.94 111 VAL A CA 1
ATOM 902 C C . VAL A 1 111 ? 4.262 15.141 20.797 1 97.94 111 VAL A C 1
ATOM 904 O O . VAL A 1 111 ? 3.043 15.055 20.625 1 97.94 111 VAL A O 1
ATOM 907 N N . ASP A 1 112 ? 4.809 16.234 21.297 1 97.25 112 ASP A N 1
ATOM 908 C CA . ASP A 1 112 ? 4.023 17.375 21.734 1 97.25 112 ASP A CA 1
ATOM 909 C C . ASP A 1 112 ? 3.619 18.266 20.562 1 97.25 112 ASP A C 1
ATOM 911 O O . ASP A 1 112 ? 3.988 17.984 19.406 1 97.25 112 ASP A O 1
ATOM 915 N N . LYS A 1 113 ? 2.863 19.266 20.859 1 96.19 113 LYS A N 1
ATOM 916 C CA . LYS A 1 113 ? 2.266 20.125 19.844 1 96.19 113 LYS A CA 1
ATOM 917 C C . LYS A 1 113 ? 3.34 20.875 19.062 1 96.19 113 LYS A C 1
ATOM 919 O O . LYS A 1 113 ? 3.213 21.062 17.859 1 96.19 113 LYS A O 1
ATOM 924 N N . ASP A 1 114 ? 4.379 21.344 19.719 1 95.75 114 ASP A N 1
ATOM 925 C CA . ASP A 1 114 ? 5.438 22.078 19.031 1 95.75 114 ASP A CA 1
ATOM 926 C C . ASP A 1 114 ? 6.145 21.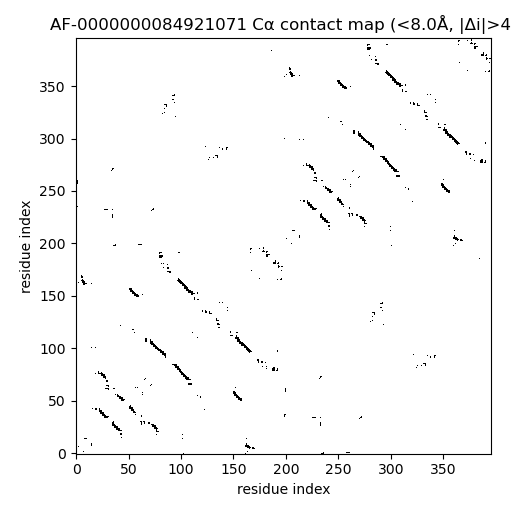203 18 1 95.75 114 ASP A C 1
ATOM 928 O O . ASP A 1 114 ? 6.367 21.625 16.859 1 95.75 114 ASP A O 1
ATOM 932 N N . THR A 1 115 ? 6.512 20.047 18.391 1 95.19 115 THR A N 1
ATOM 933 C CA . THR A 1 115 ? 7.137 19.094 17.484 1 95.19 115 THR A CA 1
ATOM 934 C C . THR A 1 115 ? 6.188 18.734 16.344 1 95.19 115 THR A C 1
ATOM 936 O O . THR A 1 115 ? 6.613 18.594 15.203 1 95.19 115 THR A O 1
ATOM 939 N N . ALA A 1 116 ? 4.926 18.547 16.719 1 96.06 116 ALA A N 1
ATOM 940 C CA . ALA A 1 116 ? 3.916 18.281 15.703 1 96.06 116 ALA A CA 1
ATOM 941 C C . ALA A 1 116 ? 3.902 19.375 14.641 1 96.06 116 ALA A C 1
ATOM 943 O O . ALA A 1 116 ? 3.893 19.078 13.438 1 96.06 116 ALA A O 1
ATOM 944 N N . MET A 1 117 ? 3.926 20.609 15.086 1 95.5 117 MET A N 1
ATOM 945 C CA . MET A 1 117 ? 3.859 21.75 14.172 1 95.5 117 MET A CA 1
ATOM 946 C C . MET A 1 117 ? 5.086 21.797 13.266 1 95.5 117 MET A C 1
ATOM 948 O O . MET A 1 117 ? 4.973 22.109 12.078 1 95.5 117 MET A O 1
ATOM 952 N N . GLU A 1 118 ? 6.219 21.5 13.805 1 94.81 118 GLU A N 1
ATOM 953 C CA . GLU A 1 118 ? 7.434 21.422 12.992 1 94.81 118 GLU A CA 1
ATOM 954 C C . GLU A 1 118 ? 7.289 20.391 11.875 1 94.81 118 GLU A C 1
ATOM 956 O O . GLU A 1 118 ? 7.641 20.656 10.727 1 94.81 118 GLU A O 1
ATOM 961 N N . GLY A 1 119 ? 6.805 19.203 12.219 1 95.06 119 GLY A N 1
ATOM 962 C CA . GLY A 1 119 ? 6.566 18.172 11.227 1 95.06 119 GLY A CA 1
ATOM 963 C C . GLY A 1 119 ? 5.598 18.609 10.141 1 95.06 119 GLY A C 1
ATOM 964 O O . GLY A 1 119 ? 5.812 18.312 8.961 1 95.06 119 GLY A O 1
ATOM 965 N N . LEU A 1 120 ? 4.527 19.297 10.57 1 96.25 120 LEU A N 1
ATOM 966 C CA . LEU A 1 120 ? 3.52 19.75 9.625 1 96.25 120 LEU A CA 1
ATOM 967 C C . LEU A 1 120 ? 4.102 20.812 8.688 1 96.25 120 LEU A C 1
ATOM 969 O O . LEU A 1 120 ? 3.801 20.812 7.488 1 96.25 120 LEU A O 1
ATOM 973 N N . HIS A 1 121 ? 4.883 21.688 9.219 1 94.62 121 HIS A N 1
ATOM 974 C CA . HIS A 1 121 ? 5.555 22.688 8.391 1 94.62 121 HIS A CA 1
ATOM 975 C C . HIS A 1 121 ? 6.418 22.016 7.324 1 94.62 121 HIS A C 1
ATOM 977 O O . HIS A 1 121 ? 6.336 22.359 6.145 1 94.62 121 HIS A O 1
ATOM 983 N N . ASN A 1 122 ? 7.23 21.062 7.746 1 94.69 122 ASN A N 1
ATOM 984 C CA . ASN A 1 122 ? 8.109 20.359 6.816 1 94.69 122 ASN A CA 1
ATOM 985 C C . ASN A 1 122 ? 7.312 19.641 5.73 1 94.69 122 ASN A C 1
ATOM 987 O O . ASN A 1 122 ? 7.688 19.672 4.559 1 94.69 122 ASN A O 1
ATOM 991 N N . LEU A 1 123 ? 6.246 19.031 6.164 1 95.94 123 LEU A N 1
ATOM 992 C CA . LEU A 1 123 ? 5.387 18.297 5.242 1 95.94 123 LEU A CA 1
ATOM 993 C C . LEU A 1 123 ? 4.809 19.219 4.18 1 95.94 123 LEU A C 1
ATOM 995 O O . LEU A 1 123 ? 4.926 18.953 2.984 1 95.94 123 LEU A O 1
ATOM 999 N N . VAL A 1 124 ? 4.184 20.328 4.586 1 95.06 124 VAL A N 1
ATOM 1000 C CA . VAL A 1 124 ? 3.533 21.281 3.688 1 95.06 124 VAL A CA 1
ATOM 1001 C C . VAL A 1 124 ? 4.574 21.922 2.773 1 95.06 124 VAL A C 1
ATOM 1003 O O . VAL A 1 124 ? 4.367 22.031 1.562 1 95.06 124 VAL A O 1
ATOM 1006 N N . ASP A 1 125 ? 5.723 22.281 3.33 1 93.19 125 ASP A N 1
ATOM 1007 C CA . ASP A 1 125 ? 6.785 22.891 2.533 1 93.19 125 ASP A CA 1
ATOM 1008 C C . ASP A 1 125 ? 7.242 21.953 1.424 1 93.19 125 ASP A C 1
ATOM 1010 O O . ASP A 1 125 ? 7.492 22.375 0.296 1 93.19 125 ASP A O 1
ATOM 1014 N N . LYS A 1 126 ? 7.402 20.719 1.754 1 93.62 126 LYS A N 1
ATOM 1015 C CA . LYS A 1 126 ? 7.844 19.719 0.784 1 93.62 126 LYS A CA 1
ATOM 1016 C C . LYS A 1 126 ? 6.863 19.609 -0.382 1 93.62 126 LYS A C 1
ATOM 1018 O O . LYS A 1 126 ? 7.266 19.688 -1.545 1 93.62 126 LYS A O 1
ATOM 1023 N N . TYR A 1 127 ? 5.59 19.578 -0.117 1 94.12 127 TYR A N 1
ATOM 1024 C CA . TYR A 1 127 ? 4.625 19.219 -1.151 1 94.12 127 TYR A CA 1
ATOM 1025 C C . TYR A 1 127 ? 4.078 20.469 -1.84 1 94.12 127 TYR A C 1
ATOM 1027 O O . TYR A 1 127 ? 3.504 20.375 -2.93 1 94.12 127 TYR A O 1
ATOM 1035 N N . GLU A 1 128 ? 4.258 21.609 -1.209 1 93.56 128 GLU A N 1
ATOM 1036 C CA . GLU A 1 128 ? 3.832 22.859 -1.836 1 93.56 128 GLU A CA 1
ATOM 1037 C C . GLU A 1 128 ? 4.898 23.391 -2.789 1 93.56 128 GLU A C 1
ATOM 1039 O O . GLU A 1 128 ? 4.66 24.359 -3.518 1 93.56 128 GLU A O 1
ATOM 1044 N N . GLN A 1 129 ? 6.039 22.719 -2.822 1 86.5 129 GLN A N 1
ATOM 1045 C CA . GLN A 1 129 ? 7.133 23.188 -3.678 1 86.5 129 GLN A CA 1
ATOM 1046 C C . GLN A 1 129 ? 6.703 23.219 -5.141 1 86.5 129 GLN A C 1
ATOM 1048 O O . GLN A 1 129 ? 7.117 24.109 -5.891 1 86.5 129 GLN A O 1
ATOM 1053 N N . ALA A 1 130 ? 5.828 22.328 -5.625 1 78.5 130 ALA A N 1
ATOM 1054 C CA . ALA A 1 130 ? 5.449 22.219 -7.035 1 78.5 130 ALA A CA 1
ATOM 1055 C C . ALA A 1 130 ? 4.23 23.094 -7.336 1 78.5 130 ALA A C 1
ATOM 1057 O O . ALA A 1 130 ? 3.793 23.172 -8.484 1 78.5 130 ALA A O 1
ATOM 1058 N N . SER A 1 131 ? 3.793 23.75 -6.316 1 81 131 SER A N 1
ATOM 1059 C CA . SER A 1 131 ? 2.584 24.547 -6.488 1 81 131 SER A CA 1
ATOM 1060 C C . SER A 1 131 ? 2.904 25.906 -7.109 1 81 131 SER A C 1
ATOM 1062 O O . SER A 1 131 ? 3.949 26.484 -6.824 1 81 131 SER A O 1
ATOM 1064 N N . GLU A 1 132 ? 2.045 26.328 -8.047 1 79.94 132 GLU A N 1
ATOM 1065 C CA . GLU A 1 132 ? 2.172 27.656 -8.633 1 79.94 132 GLU A CA 1
ATOM 1066 C C . GLU A 1 132 ? 2.053 28.734 -7.562 1 79.94 132 GLU A C 1
ATOM 1068 O O . GLU A 1 132 ? 2.717 29.766 -7.645 1 79.94 132 GLU A O 1
ATOM 1073 N N . CYS A 1 133 ? 1.209 28.547 -6.637 1 82.19 133 CYS A N 1
ATOM 1074 C CA . CYS A 1 133 ? 1.016 29.438 -5.5 1 82.19 133 CYS A CA 1
ATOM 1075 C C . CYS A 1 133 ? 1.223 28.703 -4.184 1 82.19 133 CYS A C 1
ATOM 1077 O O . CYS A 1 133 ? 0.256 28.344 -3.506 1 82.19 133 CYS A O 1
ATOM 1079 N N . PRO A 1 134 ? 2.439 28.547 -3.832 1 82.06 134 PRO A N 1
ATOM 1080 C CA . PRO A 1 134 ? 2.715 27.719 -2.648 1 82.06 134 PRO A CA 1
ATOM 1081 C C . PRO A 1 134 ? 2.139 28.328 -1.368 1 82.06 134 PRO A C 1
ATOM 1083 O O . PRO A 1 134 ? 2.188 29.547 -1.176 1 82.06 134 PRO A O 1
ATOM 1086 N N . LEU A 1 135 ? 1.571 27.516 -0.608 1 82.94 135 LEU A N 1
ATOM 1087 C CA . LEU A 1 135 ? 1.062 27.875 0.707 1 82.94 135 LEU A CA 1
ATOM 1088 C C . LEU A 1 135 ? 2.084 27.578 1.795 1 82.94 135 LEU A C 1
ATOM 1090 O O . LEU A 1 135 ? 2.758 26.547 1.744 1 82.94 135 LEU A O 1
ATOM 1094 N N . HIS A 1 136 ? 2.189 28.469 2.713 1 85.38 136 HIS A N 1
ATOM 1095 C CA . HIS A 1 136 ? 2.926 28.25 3.951 1 85.38 136 HIS A CA 1
ATOM 1096 C C . HIS A 1 136 ? 1.995 28.281 5.16 1 85.38 136 HIS A C 1
ATOM 1098 O O . HIS A 1 136 ? 1.121 29.141 5.25 1 85.38 136 HIS A O 1
ATOM 1104 N N . LEU A 1 137 ? 2.225 27.344 6.051 1 89.06 137 LEU A N 1
ATOM 1105 C CA . LEU A 1 137 ? 1.329 27.234 7.199 1 89.06 137 LEU A CA 1
ATOM 1106 C C . LEU A 1 137 ? 1.307 28.531 8 1 89.06 137 LEU A C 1
ATOM 1108 O O . LEU A 1 137 ? 0.277 28.891 8.57 1 89.06 137 LEU A O 1
ATOM 1112 N N . ASN A 1 138 ? 2.424 29.156 7.98 1 87.56 138 ASN A N 1
ATOM 1113 C CA . ASN A 1 138 ? 2.537 30.391 8.727 1 87.56 138 ASN A CA 1
ATOM 1114 C C . ASN A 1 138 ? 1.58 31.453 8.195 1 87.56 138 ASN A C 1
ATOM 1116 O O . ASN A 1 138 ? 1.313 32.469 8.867 1 87.56 138 ASN A O 1
ATOM 1120 N N . ASN A 1 139 ? 1.065 31.281 7.027 1 87.88 139 ASN A N 1
ATOM 1121 C CA . ASN A 1 139 ? 0.158 32.25 6.406 1 87.88 139 ASN A CA 1
ATOM 1122 C C . ASN A 1 139 ? -1.299 31.922 6.727 1 87.88 139 ASN A C 1
ATOM 1124 O O . ASN A 1 139 ? -2.201 32.656 6.328 1 87.88 139 ASN A O 1
ATOM 1128 N N . LEU A 1 140 ? -1.521 30.906 7.445 1 91 140 LEU A N 1
ATOM 1129 C CA . LEU A 1 140 ? -2.887 30.516 7.781 1 91 140 LEU A CA 1
ATOM 1130 C C . LEU A 1 140 ? -3.348 31.188 9.07 1 91 140 LEU A C 1
ATOM 1132 O O . LEU A 1 140 ? -2.527 31.531 9.922 1 91 140 LEU A O 1
ATOM 1136 N N . SER A 1 141 ? -4.641 31.391 9.164 1 93.56 141 SER A N 1
ATOM 1137 C CA . SER A 1 141 ? -5.219 32 10.359 1 93.56 141 SER A CA 1
ATOM 1138 C C . SER A 1 141 ? -5.02 31.125 11.586 1 93.56 141 SER A C 1
ATOM 1140 O O . SER A 1 141 ? -4.781 29.922 11.461 1 93.56 141 SER A O 1
ATOM 1142 N N . LYS A 1 142 ? -5.168 31.766 12.742 1 92.81 142 LYS A N 1
ATOM 1143 C CA . LYS A 1 142 ? -5.066 31.031 14 1 92.81 142 LYS A CA 1
ATOM 1144 C C . LYS A 1 142 ? -6.129 29.938 14.086 1 92.81 142 LYS A C 1
ATOM 1146 O O . LYS A 1 142 ? -5.875 28.859 14.617 1 92.81 142 LYS A O 1
ATOM 1151 N N . GLY A 1 143 ? -7.277 30.297 13.594 1 92.25 143 GLY A N 1
ATOM 1152 C CA . GLY A 1 143 ? -8.359 29.328 13.594 1 92.25 143 GLY A CA 1
ATOM 1153 C C . GLY A 1 143 ? -8.039 28.078 12.773 1 92.25 143 GLY A C 1
ATOM 1154 O O . GLY A 1 143 ? -8.281 26.953 13.219 1 92.25 143 GLY A O 1
ATOM 1155 N N . THR A 1 144 ? -7.469 28.266 11.648 1 92.69 144 THR A N 1
ATOM 1156 C CA . THR A 1 144 ? -7.094 27.156 10.781 1 92.69 144 THR A CA 1
ATOM 1157 C C . THR A 1 144 ? -5.965 26.344 11.398 1 92.69 144 THR A C 1
ATOM 1159 O O . THR A 1 144 ? -6.004 25.109 11.398 1 92.69 144 THR A O 1
ATOM 1162 N N . LEU A 1 145 ? -5.012 26.984 12 1 92.19 145 LEU A N 1
ATOM 1163 C CA . LEU A 1 145 ? -3.867 26.328 12.617 1 92.19 145 LEU A CA 1
ATOM 1164 C C . LEU A 1 145 ? -4.297 25.516 13.836 1 92.19 145 LEU A C 1
ATOM 1166 O O . LEU A 1 145 ? -3.637 24.547 14.211 1 92.19 145 LEU A O 1
ATOM 1170 N N . ALA A 1 146 ? -5.422 25.922 14.445 1 93.12 146 ALA A N 1
ATOM 1171 C CA . ALA A 1 146 ? -5.93 25.234 15.633 1 93.12 146 ALA A CA 1
ATOM 1172 C C . ALA A 1 146 ? -6.348 23.797 15.305 1 93.12 146 ALA A C 1
ATOM 1174 O O . ALA A 1 146 ? -6.547 22.984 16.203 1 93.12 146 ALA A O 1
ATOM 1175 N N . GLN A 1 147 ? -6.434 23.484 14.039 1 92.75 147 GLN A N 1
ATOM 1176 C CA . GLN A 1 147 ? -6.789 22.125 13.617 1 92.75 147 GLN A CA 1
ATOM 1177 C C . GLN A 1 147 ? -5.734 21.109 14.047 1 92.75 147 GLN A C 1
ATOM 1179 O O . GLN A 1 147 ? -6.004 19.906 14.094 1 92.75 147 GLN A O 1
ATOM 1184 N N . VAL A 1 148 ? -4.547 21.594 14.359 1 94.19 148 VAL A N 1
ATOM 1185 C CA . VAL A 1 148 ? -3.482 20.719 14.852 1 94.19 148 VAL A CA 1
ATOM 1186 C C . VAL A 1 148 ? -3.936 20.016 16.125 1 94.19 148 VAL A C 1
ATOM 1188 O O . VAL A 1 148 ? -3.457 18.922 16.438 1 94.19 148 VAL A O 1
ATOM 1191 N N . ASN A 1 149 ? -4.918 20.594 16.828 1 95.81 149 ASN A N 1
ATOM 1192 C CA . ASN A 1 149 ? -5.441 19.984 18.047 1 95.81 149 ASN A CA 1
ATOM 1193 C C . ASN A 1 149 ? -6.246 18.734 17.75 1 95.81 149 ASN A C 1
ATOM 1195 O O . ASN A 1 149 ? -6.539 17.953 18.672 1 95.81 149 ASN A O 1
ATOM 1199 N N . GLY A 1 150 ? -6.648 18.469 16.531 1 96.75 150 GLY A N 1
ATOM 1200 C CA . GLY A 1 150 ? -7.441 17.312 16.125 1 96.75 150 GLY A CA 1
ATOM 1201 C C . GLY A 1 150 ? -6.598 16.141 15.688 1 96.75 150 GLY A C 1
ATOM 1202 O O . GLY A 1 150 ? -7.129 15.141 15.203 1 96.75 150 GLY A O 1
ATOM 1203 N N . ILE A 1 151 ? -5.297 16.281 15.898 1 97.69 151 ILE A N 1
ATOM 1204 C CA . ILE A 1 151 ? -4.453 15.195 15.422 1 97.69 151 ILE A CA 1
ATOM 1205 C C . ILE A 1 151 ? -3.541 14.719 16.547 1 97.69 151 ILE A C 1
ATOM 1207 O O . ILE A 1 151 ? -3.395 15.398 17.562 1 97.69 151 ILE A O 1
ATOM 1211 N N . VAL A 1 152 ? -3.039 13.492 16.438 1 98.38 152 VAL A N 1
ATOM 1212 C CA . VAL A 1 152 ? -1.956 12.914 17.219 1 98.38 152 VAL A CA 1
ATOM 1213 C C . VAL A 1 152 ? -0.708 12.766 16.359 1 98.38 152 VAL A C 1
ATOM 1215 O O . VAL A 1 152 ? -0.708 12.008 15.383 1 98.38 152 VAL A O 1
ATOM 1218 N N . ALA A 1 153 ? 0.294 13.531 16.703 1 98.5 153 ALA A N 1
ATOM 1219 C CA . ALA A 1 153 ? 1.556 13.461 15.961 1 98.5 153 ALA A CA 1
ATOM 1220 C C . ALA A 1 153 ? 2.543 12.531 16.656 1 98.5 153 ALA A C 1
ATOM 1222 O O . ALA A 1 153 ? 2.479 12.344 17.875 1 98.5 153 ALA A O 1
ATOM 1223 N N . PHE A 1 154 ? 3.412 11.945 15.891 1 98.75 154 PHE A N 1
ATOM 1224 C CA . PHE A 1 154 ? 4.34 10.969 16.453 1 98.75 154 PHE A CA 1
ATOM 1225 C C . PHE A 1 154 ? 5.648 10.953 15.664 1 98.75 154 PHE A C 1
ATOM 1227 O O . PHE A 1 154 ? 5.723 11.492 14.562 1 98.75 154 PHE A O 1
ATOM 1234 N N . GLU A 1 155 ? 6.617 10.422 16.234 1 98.38 155 GLU A N 1
ATOM 1235 C CA . GLU A 1 155 ? 7.883 10.031 15.625 1 98.38 155 GLU A CA 1
ATOM 1236 C C . GLU A 1 155 ? 8.141 8.531 15.789 1 98.38 155 GLU A C 1
ATOM 1238 O O . GLU A 1 155 ? 7.676 7.926 16.75 1 98.38 155 GLU A O 1
ATOM 1243 N N . ILE A 1 156 ? 8.805 7.961 14.859 1 98.5 156 ILE A N 1
ATOM 1244 C CA . ILE A 1 156 ? 9.156 6.543 14.906 1 98.5 156 ILE A CA 1
ATOM 1245 C C . ILE A 1 156 ? 10.672 6.387 14.797 1 98.5 156 ILE A C 1
ATOM 1247 O O . ILE A 1 156 ? 11.273 6.762 13.789 1 98.5 156 ILE A O 1
ATOM 1251 N N . GLU A 1 157 ? 11.227 5.863 15.828 1 97.94 157 GLU A N 1
ATOM 1252 C CA . GLU A 1 157 ? 12.625 5.473 15.758 1 97.94 157 GLU A CA 1
ATOM 1253 C C . GLU A 1 157 ? 12.797 4.18 14.961 1 97.94 157 GLU A C 1
ATOM 1255 O O . GLU A 1 157 ? 12.305 3.127 15.367 1 97.94 157 GLU A O 1
ATOM 1260 N N . ILE A 1 158 ? 13.555 4.281 13.898 1 97.75 158 ILE A N 1
ATOM 1261 C CA . ILE A 1 158 ? 13.688 3.164 12.969 1 97.75 158 ILE A CA 1
ATOM 1262 C C . ILE A 1 158 ? 14.594 2.096 13.578 1 97.75 158 ILE A C 1
ATOM 1264 O O . ILE A 1 158 ? 15.695 2.398 14.039 1 97.75 158 ILE A O 1
ATOM 1268 N N . THR A 1 159 ? 14.156 0.883 13.539 1 96.81 159 THR A N 1
ATOM 1269 C CA . THR A 1 159 ? 14.961 -0.209 14.078 1 96.81 159 THR A CA 1
ATOM 1270 C C . THR A 1 159 ? 15.336 -1.195 12.977 1 96.81 159 THR A C 1
ATOM 1272 O O . THR A 1 159 ? 16.328 -1.929 13.109 1 96.81 159 THR A O 1
ATOM 1275 N N . ASP A 1 160 ? 14.594 -1.296 11.961 1 96.5 160 ASP A N 1
ATOM 1276 C CA . ASP A 1 160 ? 14.852 -2.221 10.859 1 96.5 160 ASP A CA 1
ATOM 1277 C C . ASP A 1 160 ? 14.266 -1.689 9.555 1 96.5 160 ASP A C 1
ATOM 1279 O O . ASP A 1 160 ? 13.156 -1.159 9.531 1 96.5 160 ASP A O 1
ATOM 1283 N N . ILE A 1 161 ? 15.047 -1.693 8.492 1 97.12 161 ILE A N 1
ATOM 1284 C CA . ILE A 1 161 ? 14.609 -1.33 7.148 1 97.12 161 ILE A CA 1
ATOM 1285 C C . ILE A 1 161 ? 14.719 -2.541 6.223 1 97.12 161 ILE A C 1
ATOM 1287 O O . ILE A 1 161 ? 15.797 -3.133 6.09 1 97.12 161 ILE A O 1
ATOM 1291 N N . GLN A 1 162 ? 13.609 -2.92 5.625 1 97.5 162 GLN A N 1
ATOM 1292 C CA . GLN A 1 162 ? 13.539 -4.027 4.68 1 97.5 162 GLN A CA 1
ATOM 1293 C C . GLN A 1 162 ? 13.062 -3.553 3.312 1 97.5 162 GLN A C 1
ATOM 1295 O O . GLN A 1 162 ? 11.914 -3.125 3.164 1 97.5 162 GLN A O 1
ATOM 1300 N N . ALA A 1 163 ? 13.922 -3.65 2.316 1 98 163 ALA A N 1
ATOM 1301 C CA . ALA A 1 163 ? 13.602 -3.141 0.988 1 98 163 ALA A CA 1
ATOM 1302 C C . ALA A 1 163 ? 13.602 -4.262 -0.045 1 98 163 ALA A C 1
ATOM 1304 O O . ALA A 1 163 ? 14.609 -4.949 -0.226 1 98 163 ALA A O 1
ATOM 1305 N N . THR A 1 164 ? 12.492 -4.48 -0.637 1 97.75 164 THR A N 1
ATOM 1306 C CA . THR A 1 164 ? 12.375 -5.441 -1.727 1 97.75 164 THR A CA 1
ATOM 1307 C C . THR A 1 164 ? 12.336 -4.73 -3.076 1 97.75 164 THR A C 1
ATOM 1309 O O . THR A 1 164 ? 11.477 -3.875 -3.305 1 97.75 164 THR A O 1
ATOM 1312 N N . TYR A 1 165 ? 13.234 -5.016 -3.914 1 97.31 165 TYR A N 1
ATOM 1313 C CA . TYR A 1 165 ? 13.258 -4.664 -5.328 1 97.31 165 TYR A CA 1
ATOM 1314 C C . TYR A 1 165 ? 13.25 -5.91 -6.203 1 97.31 165 TYR A C 1
ATOM 1316 O O . TYR A 1 165 ? 14.305 -6.367 -6.652 1 97.31 165 TYR A O 1
ATOM 1324 N N . LYS A 1 166 ? 12.117 -6.441 -6.348 1 97.56 166 LYS A N 1
ATOM 1325 C CA . LYS A 1 166 ? 11.992 -7.582 -7.25 1 97.56 166 LYS A CA 1
ATOM 1326 C C . LYS A 1 166 ? 11.82 -7.125 -8.695 1 97.56 166 LYS A C 1
ATOM 1328 O O . LYS A 1 166 ? 10.734 -6.727 -9.102 1 97.56 166 LYS A O 1
ATOM 1333 N N . LEU A 1 167 ? 12.859 -7.258 -9.477 1 97.31 167 LEU A N 1
ATOM 1334 C CA . LEU A 1 167 ? 12.953 -6.648 -10.797 1 97.31 167 LEU A CA 1
ATOM 1335 C C . LEU A 1 167 ? 13.547 -7.625 -11.805 1 97.31 167 LEU A C 1
ATOM 1337 O O . LEU A 1 167 ? 14.352 -7.238 -12.656 1 97.31 167 LEU A O 1
ATOM 1341 N N . SER A 1 168 ? 13.242 -8.891 -11.633 1 94.62 168 SER A N 1
ATOM 1342 C CA . SER A 1 168 ? 13.656 -9.953 -12.547 1 94.62 168 SER A CA 1
ATOM 1343 C C . SER A 1 168 ? 15.172 -10.07 -12.594 1 94.62 168 SER A C 1
ATOM 1345 O O . SER A 1 168 ? 15.75 -10.305 -13.664 1 94.62 168 SER A O 1
ATOM 1347 N N . GLN A 1 169 ? 15.797 -9.891 -11.414 1 90.75 169 GLN A N 1
ATOM 1348 C CA . GLN A 1 169 ? 17.25 -9.969 -11.328 1 90.75 169 GLN A CA 1
ATOM 1349 C C . GLN A 1 169 ? 17.75 -11.344 -11.742 1 90.75 169 GLN A C 1
ATOM 1351 O O . GLN A 1 169 ? 18.875 -11.484 -12.227 1 90.75 169 GLN A O 1
ATOM 1356 N N . THR A 1 170 ? 16.953 -12.344 -11.555 1 88 170 THR A N 1
ATOM 1357 C CA . THR A 1 170 ? 17.391 -13.719 -11.789 1 88 170 THR A CA 1
ATOM 1358 C C . THR A 1 170 ? 17.172 -14.109 -13.25 1 88 170 THR A C 1
ATOM 1360 O O . THR A 1 170 ? 17.375 -15.266 -13.617 1 88 170 THR A O 1
ATOM 1363 N N . ARG A 1 171 ? 16.734 -13.211 -14.016 1 91 171 ARG A N 1
ATOM 1364 C CA . ARG A 1 171 ? 16.453 -13.469 -15.422 1 91 171 ARG A CA 1
ATOM 1365 C C . ARG A 1 171 ? 17.141 -12.445 -16.312 1 91 171 ARG A C 1
ATOM 1367 O O . ARG A 1 171 ? 16.5 -11.82 -17.172 1 91 171 ARG A O 1
ATOM 1374 N N . GLU A 1 172 ? 18.359 -12.406 -16.266 1 90.44 172 GLU A N 1
ATOM 1375 C CA . GLU A 1 172 ? 19.141 -11.383 -16.953 1 90.44 172 GLU A CA 1
ATOM 1376 C C . GLU A 1 172 ? 18.938 -11.445 -18.469 1 90.44 172 GLU A C 1
ATOM 1378 O O . GLU A 1 172 ? 18.812 -10.406 -19.125 1 90.44 172 GLU A O 1
ATOM 1383 N N . GLU A 1 173 ? 18.844 -12.617 -18.984 1 94.69 173 GLU A N 1
ATOM 1384 C CA . GLU A 1 173 ? 18.703 -12.781 -20.422 1 94.69 173 GLU A CA 1
ATOM 1385 C C . GLU A 1 173 ? 17.344 -12.273 -20.906 1 94.69 173 GLU A C 1
ATOM 1387 O O . GLU A 1 173 ? 17.203 -11.859 -22.062 1 94.69 173 GLU A O 1
ATOM 1392 N N . ASP A 1 174 ? 16.391 -12.312 -20.078 1 96.38 174 ASP A N 1
ATOM 1393 C CA . ASP A 1 174 ? 15.016 -11.953 -20.469 1 96.38 174 ASP A CA 1
ATOM 1394 C C . ASP A 1 174 ? 14.75 -10.469 -20.234 1 96.38 174 ASP A C 1
ATOM 1396 O O . ASP A 1 174 ? 13.711 -9.953 -20.641 1 96.38 174 ASP A O 1
ATOM 1400 N N . LYS A 1 175 ? 15.586 -9.781 -19.531 1 96.25 175 LYS A N 1
ATOM 1401 C CA . LYS A 1 175 ? 15.344 -8.422 -19.062 1 96.25 175 LYS A CA 1
ATOM 1402 C C . LYS A 1 175 ? 14.992 -7.488 -20.219 1 96.25 175 LYS A C 1
ATOM 1404 O O . LYS A 1 175 ? 14.023 -6.727 -20.141 1 96.25 175 LYS A O 1
ATOM 1409 N N . PRO A 1 176 ? 15.781 -7.574 -21.359 1 97 176 PRO A N 1
ATOM 1410 C CA . PRO A 1 176 ? 15.453 -6.656 -22.453 1 97 176 PRO A CA 1
ATOM 1411 C C . PRO A 1 176 ? 14.016 -6.816 -22.938 1 97 176 PRO A C 1
ATOM 1413 O O . PRO A 1 176 ? 13.312 -5.824 -23.156 1 97 176 PRO A O 1
ATOM 1416 N N . LYS A 1 177 ? 13.625 -8.008 -23.109 1 96.44 177 LYS A N 1
ATOM 1417 C CA . LYS A 1 177 ? 12.266 -8.266 -23.578 1 96.44 177 LYS A CA 1
ATOM 1418 C C . LYS A 1 177 ? 11.242 -7.852 -22.531 1 96.44 177 LYS A C 1
ATOM 1420 O O . LYS A 1 177 ? 10.203 -7.27 -22.875 1 96.44 177 LYS A O 1
ATOM 1425 N N . ILE A 1 178 ? 11.477 -8.141 -21.266 1 97.12 178 ILE A N 1
ATOM 1426 C CA . ILE A 1 178 ? 10.578 -7.766 -20.188 1 97.12 178 ILE A CA 1
ATOM 1427 C C . ILE A 1 178 ? 10.414 -6.246 -20.156 1 97.12 178 ILE A C 1
ATOM 1429 O O . ILE A 1 178 ? 9.289 -5.742 -20.078 1 97.12 178 ILE A O 1
ATOM 1433 N N . ILE A 1 179 ? 11.516 -5.539 -20.234 1 98 179 ILE A N 1
ATOM 1434 C CA . ILE A 1 179 ? 11.508 -4.078 -20.219 1 98 179 ILE A CA 1
ATOM 1435 C C . ILE A 1 179 ? 10.672 -3.559 -21.391 1 98 179 ILE A C 1
ATOM 1437 O O . ILE A 1 179 ? 9.812 -2.693 -21.219 1 98 179 ILE A O 1
ATOM 1441 N N . GLU A 1 180 ? 10.906 -4.094 -22.547 1 97.12 180 GLU A N 1
ATOM 1442 C CA . GLU A 1 180 ? 10.195 -3.684 -23.766 1 97.12 180 GLU A CA 1
ATOM 1443 C C . GLU A 1 180 ? 8.688 -3.836 -23.594 1 97.12 180 GLU A C 1
ATOM 1445 O O . GLU A 1 180 ? 7.922 -2.939 -23.953 1 97.12 180 GLU A O 1
ATOM 1450 N N . GLU A 1 181 ? 8.258 -4.93 -23.094 1 96 181 GLU A N 1
ATOM 1451 C CA . GLU A 1 181 ? 6.836 -5.207 -22.922 1 96 181 GLU A CA 1
ATOM 1452 C C . GLU A 1 181 ? 6.223 -4.316 -21.844 1 96 181 GLU A C 1
ATOM 1454 O O . GLU A 1 181 ? 5.117 -3.803 -22.016 1 96 181 GLU A O 1
ATOM 1459 N N . LEU A 1 182 ? 6.895 -4.117 -20.719 1 97.25 182 LEU A N 1
ATOM 1460 C CA . LEU A 1 182 ? 6.41 -3.291 -19.625 1 97.25 182 LEU A CA 1
ATOM 1461 C C . LEU A 1 182 ? 6.234 -1.842 -20.062 1 97.25 182 LEU A C 1
ATOM 1463 O O . LEU A 1 182 ? 5.309 -1.159 -19.625 1 97.25 182 LEU A O 1
ATOM 1467 N N . GLU A 1 183 ? 7.043 -1.348 -20.938 1 97.44 183 GLU A N 1
ATOM 1468 C CA . GLU A 1 183 ? 7.023 0.043 -21.375 1 97.44 183 GLU A CA 1
ATOM 1469 C C . GLU A 1 183 ? 5.758 0.352 -22.172 1 97.44 183 GLU A C 1
ATOM 1471 O O . GLU A 1 183 ? 5.414 1.52 -22.375 1 97.44 183 GLU A O 1
ATOM 1476 N N . LYS A 1 184 ? 5.066 -0.687 -22.625 1 95.12 184 LYS A N 1
ATOM 1477 C CA . LYS A 1 184 ? 3.859 -0.529 -23.438 1 95.12 184 LYS A CA 1
ATOM 1478 C C . LYS A 1 184 ? 2.607 -0.579 -22.562 1 95.12 184 LYS A C 1
ATOM 1480 O O . LYS A 1 184 ? 1.487 -0.494 -23.062 1 95.12 184 LYS A O 1
ATOM 1485 N N . ARG A 1 185 ? 2.723 -0.665 -21.359 1 94.5 185 ARG A N 1
ATOM 1486 C CA . ARG A 1 185 ? 1.595 -0.936 -20.484 1 94.5 185 ARG A CA 1
ATOM 1487 C C . ARG A 1 185 ? 1.284 0.271 -19.594 1 94.5 185 ARG A C 1
ATOM 1489 O O . ARG A 1 185 ? 1.428 1.416 -20.031 1 94.5 185 ARG A O 1
ATOM 1496 N N . ASP A 1 186 ? 0.621 0.061 -18.469 1 94.44 186 ASP A N 1
ATOM 1497 C CA . ASP A 1 186 ? 0.129 1.147 -17.625 1 94.44 186 ASP A CA 1
ATOM 1498 C C . ASP A 1 186 ? 1.281 1.866 -16.938 1 94.44 186 ASP A C 1
ATOM 1500 O O . ASP A 1 186 ? 2.426 1.413 -16.984 1 94.44 186 ASP A O 1
ATOM 1504 N N . PRO A 1 187 ? 1.046 3.057 -16.297 1 96.19 187 PRO A N 1
ATOM 1505 C CA . PRO A 1 187 ? 2.104 3.867 -15.695 1 96.19 187 PRO A CA 1
ATOM 1506 C C . PRO A 1 187 ? 2.932 3.09 -14.672 1 96.19 187 PRO A C 1
ATOM 1508 O O . PRO A 1 187 ? 4.145 3.287 -14.578 1 96.19 187 PRO A O 1
ATOM 1511 N N . SER A 1 188 ? 2.316 2.285 -13.891 1 97.25 188 SER A N 1
ATOM 1512 C CA . SER A 1 188 ? 3.045 1.484 -12.914 1 97.25 188 SER A CA 1
ATOM 1513 C C . SER A 1 188 ? 4.039 0.551 -13.594 1 97.25 188 SER A C 1
ATOM 1515 O O . SER A 1 188 ? 5.195 0.452 -13.172 1 97.25 188 SER A O 1
ATOM 1517 N N . ALA A 1 189 ? 3.643 -0.163 -14.617 1 97.44 189 ALA A N 1
ATOM 1518 C CA . ALA A 1 189 ? 4.512 -1.039 -15.398 1 97.44 189 ALA A CA 1
ATOM 1519 C C . ALA A 1 189 ? 5.68 -0.26 -16 1 97.44 189 ALA A C 1
ATOM 1521 O O . ALA A 1 189 ? 6.82 -0.723 -15.984 1 97.44 189 ALA A O 1
ATOM 1522 N N . LYS A 1 190 ? 5.391 0.911 -16.547 1 97.94 190 LYS A N 1
ATOM 1523 C CA . LYS A 1 190 ? 6.434 1.758 -17.109 1 97.94 190 LYS A CA 1
ATOM 1524 C C . LYS A 1 190 ? 7.477 2.127 -16.062 1 97.94 190 LYS A C 1
ATOM 1526 O O . LYS A 1 190 ? 8.672 2.193 -16.359 1 97.94 190 LYS A O 1
ATOM 1531 N N . GLU A 1 191 ? 6.973 2.4 -14.859 1 97.62 191 GLU A N 1
ATOM 1532 C CA . GLU A 1 191 ? 7.895 2.736 -13.781 1 97.62 191 GLU A CA 1
ATOM 1533 C C . GLU A 1 191 ? 8.789 1.55 -13.43 1 97.62 191 GLU A C 1
ATOM 1535 O O . GLU A 1 191 ? 9.977 1.722 -13.148 1 97.62 191 GLU A O 1
ATOM 1540 N N . ILE A 1 192 ? 8.227 0.326 -13.406 1 98.12 192 ILE A N 1
ATOM 1541 C CA . ILE A 1 192 ? 9.023 -0.878 -13.18 1 98.12 192 ILE A CA 1
ATOM 1542 C C . ILE A 1 192 ? 10.102 -1.001 -14.25 1 98.12 192 ILE A C 1
ATOM 1544 O O . ILE A 1 192 ? 11.266 -1.271 -13.945 1 98.12 192 ILE A O 1
ATOM 1548 N N . ALA A 1 193 ? 9.719 -0.782 -15.5 1 98.31 193 ALA A N 1
ATOM 1549 C CA . ALA A 1 193 ? 10.68 -0.841 -16.594 1 98.31 193 ALA A CA 1
ATOM 1550 C C . ALA A 1 193 ? 11.836 0.132 -16.375 1 98.31 193 ALA A C 1
ATOM 1552 O O . ALA A 1 193 ? 13 -0.214 -16.578 1 98.31 193 ALA A O 1
ATOM 1553 N N . LYS A 1 194 ? 11.516 1.314 -15.945 1 97.5 194 LYS A N 1
ATOM 1554 C CA . LYS A 1 194 ? 12.531 2.326 -15.672 1 97.5 194 LYS A CA 1
ATOM 1555 C C . LYS A 1 194 ? 13.516 1.845 -14.609 1 97.5 194 LYS A C 1
ATOM 1557 O O . LYS A 1 194 ? 14.727 2.029 -14.758 1 97.5 194 LYS A O 1
ATOM 1562 N N . HIS A 1 195 ? 13.016 1.193 -13.562 1 96.5 195 HIS A N 1
ATOM 1563 C CA . HIS A 1 195 ? 13.867 0.705 -12.484 1 96.5 195 HIS A CA 1
ATOM 1564 C C . HIS A 1 195 ? 14.734 -0.457 -12.953 1 96.5 195 HIS A C 1
ATOM 1566 O O . HIS A 1 195 ? 15.844 -0.652 -12.445 1 96.5 195 HIS A O 1
ATOM 1572 N N . MET A 1 196 ? 14.258 -1.242 -13.883 1 96.31 196 MET A N 1
ATOM 1573 C CA . MET A 1 196 ? 15.008 -2.389 -14.391 1 96.31 196 MET A CA 1
ATOM 1574 C C . MET A 1 196 ? 16.172 -1.937 -15.258 1 96.31 196 MET A C 1
ATOM 1576 O O . MET A 1 196 ? 17.125 -2.695 -15.477 1 96.31 196 MET A O 1
ATOM 1580 N N . LYS A 1 197 ? 16.047 -0.732 -15.789 1 94 197 LYS A N 1
ATOM 1581 C CA . LYS A 1 197 ? 17.078 -0.213 -16.672 1 94 197 LYS A CA 1
ATOM 1582 C C . LYS A 1 197 ? 18.25 0.364 -15.867 1 94 197 LYS A C 1
ATOM 1584 O O . LYS A 1 197 ? 19.328 0.614 -16.422 1 94 197 LYS A O 1
ATOM 1589 N N . LYS A 1 198 ? 18.125 0.611 -14.609 1 83.5 198 LYS A N 1
ATOM 1590 C CA . LYS A 1 198 ? 19.172 1.182 -13.781 1 83.5 198 LYS A CA 1
ATOM 1591 C C . LYS A 1 198 ? 20.234 0.131 -13.43 1 83.5 198 LYS A C 1
ATOM 1593 O O . LYS A 1 198 ? 19.906 -1.052 -13.289 1 83.5 198 LYS A O 1
ATOM 1598 N N . MET B 1 1 ? -9.578 0.282 9.312 1 91.62 1 MET B N 1
ATOM 1599 C CA . MET B 1 1 ? -9.047 1.642 9.367 1 91.62 1 MET B CA 1
ATOM 1600 C C . MET B 1 1 ? -10.102 2.617 9.875 1 91.62 1 MET B C 1
ATOM 1602 O O . MET B 1 1 ? -11.297 2.311 9.859 1 91.62 1 MET B O 1
ATOM 1606 N N . TYR B 1 2 ? -9.664 3.725 10.422 1 93.38 2 TYR B N 1
ATOM 1607 C CA . TYR B 1 2 ? -10.586 4.805 10.758 1 93.38 2 TYR B CA 1
ATOM 1608 C C . TYR B 1 2 ? -11.047 5.539 9.5 1 93.38 2 TYR B C 1
ATOM 1610 O O . TYR B 1 2 ? -10.227 6.109 8.773 1 93.38 2 TYR B O 1
ATOM 1618 N N . ILE B 1 3 ? -12.383 5.461 9.273 1 95.5 3 ILE B N 1
ATOM 1619 C CA . ILE B 1 3 ? -12.961 6.109 8.102 1 95.5 3 ILE B CA 1
ATOM 1620 C C . ILE B 1 3 ? -14.062 7.07 8.523 1 95.5 3 ILE B C 1
ATOM 1622 O O . ILE B 1 3 ? -15.156 6.641 8.898 1 95.5 3 ILE B O 1
ATOM 1626 N N . PRO B 1 4 ? -13.75 8.328 8.391 1 92.69 4 PRO B N 1
ATOM 1627 C CA . PRO B 1 4 ? -14.875 9.242 8.594 1 92.69 4 PRO B CA 1
ATOM 1628 C C . PRO B 1 4 ? -16.062 8.922 7.688 1 92.69 4 PRO B C 1
ATOM 1630 O O . PRO B 1 4 ? -15.875 8.5 6.539 1 92.69 4 PRO B O 1
ATOM 1633 N N . PRO B 1 5 ? -17.266 9.141 8.117 1 91.44 5 PRO B N 1
ATOM 1634 C CA . PRO B 1 5 ? -18.469 8.742 7.379 1 91.44 5 PRO B CA 1
ATOM 1635 C C . PRO B 1 5 ? -18.516 9.328 5.969 1 91.44 5 PRO B C 1
ATOM 1637 O O . PRO B 1 5 ? -18.891 8.633 5.023 1 91.44 5 PRO B O 1
ATOM 1640 N N . SER B 1 6 ? -18.125 10.531 5.812 1 91.62 6 SER B N 1
ATOM 1641 C CA . SER B 1 6 ? -18.188 11.188 4.512 1 91.62 6 SER B CA 1
ATOM 1642 C C . SER B 1 6 ? -17.281 10.5 3.496 1 91.62 6 SER B C 1
ATOM 1644 O O . SER B 1 6 ? -17.453 10.68 2.287 1 91.62 6 SER B O 1
ATOM 1646 N N . TYR B 1 7 ? -16.375 9.719 3.973 1 94.31 7 TYR B N 1
ATOM 1647 C CA . TYR B 1 7 ? -15.383 9.133 3.076 1 94.31 7 TYR B CA 1
ATOM 1648 C C . TYR B 1 7 ? -15.656 7.652 2.854 1 94.31 7 TYR B C 1
ATOM 1650 O O . TYR B 1 7 ? -14.992 7.004 2.037 1 94.31 7 TYR B O 1
ATOM 1658 N N . GLN B 1 8 ? -16.625 7.145 3.527 1 94.44 8 GLN B N 1
ATOM 1659 C CA . GLN B 1 8 ? -16.953 5.727 3.406 1 94.44 8 GLN B CA 1
ATOM 1660 C C . GLN B 1 8 ? -17.672 5.438 2.09 1 94.44 8 GLN B C 1
ATOM 1662 O O . GLN B 1 8 ? -18.562 6.184 1.683 1 94.44 8 GLN B O 1
ATOM 1667 N N . ASN B 1 9 ? -17.25 4.438 1.399 1 93.94 9 ASN B N 1
ATOM 1668 C CA . ASN B 1 9 ? -17.984 3.932 0.24 1 93.94 9 ASN B CA 1
ATOM 1669 C C . ASN B 1 9 ? -18.703 2.625 0.556 1 93.94 9 ASN B C 1
ATOM 1671 O O . ASN B 1 9 ? -18.062 1.591 0.756 1 93.94 9 ASN B O 1
ATOM 1675 N N . ASN B 1 10 ? -20.016 2.613 0.452 1 92.56 10 ASN B N 1
ATOM 1676 C CA . ASN B 1 10 ? -20.812 1.448 0.812 1 92.56 10 ASN B CA 1
ATOM 1677 C C . ASN B 1 10 ? -21.391 0.768 -0.421 1 92.56 10 ASN B C 1
ATOM 1679 O O . ASN B 1 10 ? -22.234 -0.126 -0.302 1 92.56 10 ASN B O 1
ATOM 1683 N N . ASN B 1 11 ? -20.984 1.269 -1.546 1 94.69 11 ASN B N 1
ATOM 1684 C CA . ASN B 1 11 ? -21.391 0.609 -2.779 1 94.69 11 ASN B CA 1
ATOM 1685 C C . ASN B 1 11 ? -20.625 -0.682 -3.016 1 94.69 11 ASN B C 1
ATOM 1687 O O . ASN B 1 11 ? -19.5 -0.653 -3.531 1 94.69 11 ASN B O 1
ATOM 1691 N N . THR B 1 12 ? -21.219 -1.766 -2.717 1 93.5 12 THR B N 1
ATOM 1692 C CA . THR B 1 12 ? -20.562 -3.068 -2.727 1 93.5 12 THR B CA 1
ATOM 1693 C C . THR B 1 12 ? -20 -3.387 -4.109 1 93.5 12 THR B C 1
ATOM 1695 O O . THR B 1 12 ? -18.875 -3.859 -4.238 1 93.5 12 THR B O 1
ATOM 1698 N N . GLU B 1 13 ? -20.781 -3.129 -5.105 1 94.88 13 GLU B N 1
ATOM 1699 C CA . GLU B 1 13 ? -20.344 -3.432 -6.469 1 94.88 13 GLU B CA 1
ATOM 1700 C C . GLU B 1 13 ? -19.125 -2.607 -6.867 1 94.88 13 GLU B C 1
ATOM 1702 O O . GLU B 1 13 ? -18.188 -3.131 -7.461 1 94.88 13 GLU B O 1
ATOM 1707 N N . GLU B 1 14 ? -19.156 -1.344 -6.57 1 96.19 14 GLU B N 1
ATOM 1708 C CA . GLU B 1 14 ? -18.031 -0.472 -6.863 1 96.19 14 GLU B CA 1
ATOM 1709 C C . GLU B 1 14 ? -16.781 -0.928 -6.125 1 96.19 14 GLU B C 1
ATOM 1711 O O . GLU B 1 14 ? -15.68 -0.941 -6.691 1 96.19 14 GLU B O 1
ATOM 1716 N N . VAL B 1 15 ? -16.984 -1.295 -4.895 1 97.12 15 VAL B N 1
ATOM 1717 C CA . VAL B 1 15 ? -15.867 -1.729 -4.062 1 97.12 15 VAL B CA 1
ATOM 1718 C C . VAL B 1 15 ? -15.305 -3.043 -4.598 1 97.12 15 VAL B C 1
ATOM 1720 O O . VAL B 1 15 ? -14.086 -3.207 -4.703 1 97.12 15 VAL B O 1
ATOM 1723 N N . LYS B 1 16 ? -16.141 -3.941 -4.953 1 96.31 16 LYS B N 1
ATOM 1724 C CA . LYS B 1 16 ? -15.688 -5.207 -5.523 1 96.31 16 LYS B CA 1
ATOM 1725 C C . LYS B 1 16 ? -14.914 -4.98 -6.824 1 96.31 16 LYS B C 1
ATOM 1727 O O . LYS B 1 16 ? -13.883 -5.613 -7.055 1 96.31 16 LYS B O 1
ATOM 1732 N N . ASN B 1 17 ? -15.438 -4.098 -7.668 1 96.62 17 ASN B N 1
ATOM 1733 C CA . ASN B 1 17 ? -14.742 -3.76 -8.906 1 96.62 17 ASN B CA 1
ATOM 1734 C C . ASN B 1 17 ? -13.375 -3.154 -8.641 1 96.62 17 ASN B C 1
ATOM 1736 O O . ASN B 1 17 ? -12.406 -3.451 -9.352 1 96.62 17 ASN B O 1
ATOM 1740 N N . PHE B 1 18 ? -13.344 -2.309 -7.664 1 97.5 18 PHE B N 1
ATOM 1741 C CA . PHE B 1 18 ? -12.07 -1.717 -7.273 1 97.5 18 PHE B CA 1
ATOM 1742 C C . PHE B 1 18 ? -11.062 -2.797 -6.895 1 97.5 18 PHE B C 1
ATOM 1744 O O . PHE B 1 18 ? -9.922 -2.777 -7.355 1 97.5 18 PHE B O 1
ATOM 1751 N N . ILE B 1 19 ? -11.445 -3.754 -6.043 1 97.69 19 ILE B N 1
ATOM 1752 C CA . ILE B 1 19 ? -10.578 -4.836 -5.59 1 97.69 19 ILE B CA 1
ATOM 1753 C C . ILE B 1 19 ? -10.094 -5.645 -6.793 1 97.69 19 ILE B C 1
ATOM 1755 O O . ILE B 1 19 ? -8.906 -5.953 -6.902 1 97.69 19 ILE B O 1
ATOM 1759 N N . LYS B 1 20 ? -10.984 -5.906 -7.695 1 96 20 LYS B N 1
ATOM 1760 C CA . LYS B 1 20 ? -10.656 -6.699 -8.875 1 96 20 LYS B CA 1
ATOM 1761 C C . LYS B 1 20 ? -9.617 -5.992 -9.742 1 96 20 LYS B C 1
ATOM 1763 O O . LYS B 1 20 ? -8.766 -6.641 -10.352 1 96 20 LYS B O 1
ATOM 1768 N N . ASN B 1 21 ? -9.656 -4.711 -9.758 1 95 21 ASN B N 1
ATOM 1769 C CA . ASN B 1 21 ? -8.758 -3.938 -10.609 1 95 21 ASN B CA 1
ATOM 1770 C C . ASN B 1 21 ? -7.488 -3.533 -9.875 1 95 21 ASN B C 1
ATOM 1772 O O . ASN B 1 21 ? -6.566 -2.982 -10.477 1 95 21 ASN B O 1
ATOM 1776 N N . ASN B 1 22 ? -7.422 -3.715 -8.617 1 96.31 22 ASN B N 1
ATOM 1777 C CA . ASN B 1 22 ? -6.273 -3.438 -7.766 1 96.31 22 ASN B CA 1
ATOM 1778 C C . ASN B 1 22 ? -5.941 -4.625 -6.867 1 96.31 22 ASN B C 1
ATOM 1780 O O . ASN B 1 22 ? -5.812 -4.473 -5.648 1 96.31 22 ASN B O 1
ATOM 1784 N N . SER B 1 23 ? -5.754 -5.773 -7.473 1 97.12 23 SER B N 1
ATOM 1785 C CA . SER B 1 23 ? -5.742 -7.031 -6.738 1 97.12 23 SER B CA 1
ATOM 1786 C C . SER B 1 23 ? -4.371 -7.309 -6.133 1 97.12 23 SER B C 1
ATOM 1788 O O . SER B 1 23 ? -4.227 -8.188 -5.285 1 97.12 23 SER B O 1
ATOM 1790 N N . PHE B 1 24 ? -3.301 -6.637 -6.703 1 98.25 24 PHE B N 1
ATOM 1791 C CA . PHE B 1 24 ? -2.004 -6.777 -6.051 1 98.25 24 PHE B CA 1
ATOM 1792 C C . PHE B 1 24 ? -1.997 -6.051 -4.707 1 98.25 24 PHE B C 1
ATOM 1794 O O . PHE B 1 24 ? -1.655 -4.871 -4.637 1 98.25 24 PHE B O 1
ATOM 1801 N N . GLY B 1 25 ? -2.338 -6.793 -3.641 1 98.5 25 GLY B N 1
ATOM 1802 C CA . GLY B 1 25 ? -2.561 -6.219 -2.322 1 98.5 25 GLY B CA 1
ATOM 1803 C C . GLY B 1 25 ? -1.498 -6.617 -1.313 1 98.5 25 GLY B C 1
ATOM 1804 O O . GLY B 1 25 ? -0.381 -6.977 -1.689 1 98.5 25 GLY B O 1
ATOM 1805 N N . ILE B 1 26 ? -1.804 -6.32 -0.052 1 98.81 26 ILE B N 1
ATOM 1806 C CA . ILE B 1 26 ? -0.905 -6.625 1.055 1 98.81 26 ILE B CA 1
ATOM 1807 C C . ILE B 1 26 ? -1.629 -7.496 2.08 1 98.81 26 ILE B C 1
ATOM 1809 O O . ILE B 1 26 ? -2.668 -7.102 2.613 1 98.81 26 ILE B O 1
ATOM 1813 N N . LEU B 1 27 ? -1.148 -8.656 2.297 1 98.69 27 LEU B N 1
ATOM 1814 C CA . LEU B 1 27 ? -1.629 -9.523 3.369 1 98.69 27 LEU B CA 1
ATOM 1815 C C . LEU B 1 27 ? -0.908 -9.219 4.68 1 98.69 27 LEU B C 1
ATOM 1817 O O . LEU B 1 27 ? 0.323 -9.25 4.738 1 98.69 27 LEU B O 1
ATOM 1821 N N . VAL B 1 28 ? -1.706 -8.938 5.699 1 98.06 28 VAL B N 1
ATOM 1822 C CA . VAL B 1 28 ? -1.118 -8.547 6.98 1 98.06 28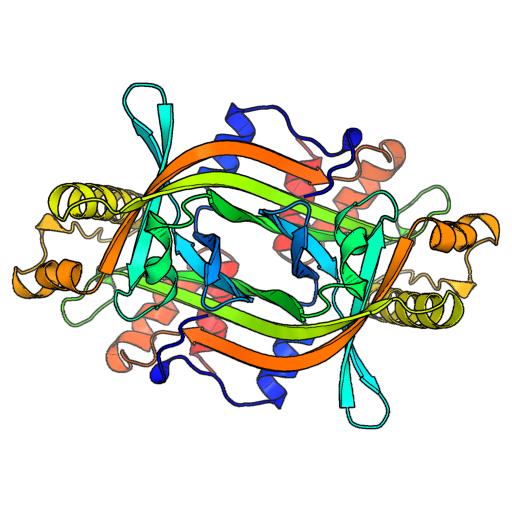 VAL B CA 1
ATOM 1823 C C . VAL B 1 28 ? -1.634 -9.469 8.086 1 98.06 28 VAL B C 1
ATOM 1825 O O . VAL B 1 28 ? -2.838 -9.711 8.188 1 98.06 28 VAL B O 1
ATOM 1828 N N . ASN B 1 29 ? -0.789 -10.008 8.859 1 96.38 29 ASN B N 1
ATOM 1829 C CA . ASN B 1 29 ? -1.115 -10.703 10.094 1 96.38 29 ASN B CA 1
ATOM 1830 C C . ASN B 1 29 ? 0.042 -10.656 11.086 1 96.38 29 ASN B C 1
ATOM 1832 O O . ASN B 1 29 ? 1.062 -10.016 10.828 1 96.38 29 ASN B O 1
ATOM 1836 N N . GLN B 1 30 ? -0.2 -11.211 12.297 1 93.12 30 GLN B N 1
ATOM 1837 C CA . GLN B 1 30 ? 0.856 -11.305 13.297 1 93.12 30 GLN B CA 1
ATOM 1838 C C . GLN B 1 30 ? 1.729 -12.531 13.07 1 93.12 30 GLN B C 1
ATOM 1840 O O . GLN B 1 30 ? 1.218 -13.641 12.891 1 93.12 30 GLN B O 1
ATOM 1845 N N . THR B 1 31 ? 2.982 -12.305 12.961 1 91.31 31 THR B N 1
ATOM 1846 C CA . THR B 1 31 ? 3.961 -13.375 12.82 1 91.31 31 THR B CA 1
ATOM 1847 C C . THR B 1 31 ? 5.168 -13.133 13.719 1 91.31 31 THR B C 1
ATOM 1849 O O . THR B 1 31 ? 5.766 -12.055 13.688 1 91.31 31 THR B O 1
ATOM 1852 N N . ASN B 1 32 ? 5.48 -14.164 14.555 1 88.69 32 ASN B N 1
ATOM 1853 C CA . ASN B 1 32 ? 6.602 -14.07 15.484 1 88.69 32 ASN B CA 1
ATOM 1854 C C . ASN B 1 32 ? 6.512 -12.812 16.344 1 88.69 32 ASN B C 1
ATOM 1856 O O . ASN B 1 32 ? 7.492 -12.078 16.484 1 88.69 32 ASN B O 1
ATOM 1860 N N . GLY B 1 33 ? 5.312 -12.445 16.75 1 85.62 33 GLY B N 1
ATOM 1861 C CA . GLY B 1 33 ? 5.082 -11.398 17.734 1 85.62 33 GLY B CA 1
ATOM 1862 C C . GLY B 1 33 ? 5.059 -10.008 17.141 1 85.62 33 GLY B C 1
ATOM 1863 O O . GLY B 1 33 ? 4.988 -9.016 17.859 1 85.62 33 GLY B O 1
ATOM 1864 N N . LYS B 1 34 ? 5.176 -9.898 15.844 1 89.88 34 LYS B N 1
ATOM 1865 C CA . LYS B 1 34 ? 5.156 -8.578 15.219 1 89.88 34 LYS B CA 1
ATOM 1866 C C . LYS B 1 34 ? 4.266 -8.578 13.977 1 89.88 34 LYS B C 1
ATOM 1868 O O . LYS B 1 34 ? 3.984 -9.633 13.406 1 89.88 34 LYS B O 1
ATOM 1873 N N . PRO B 1 35 ? 3.812 -7.34 13.586 1 94.25 35 PRO B N 1
ATOM 1874 C CA . PRO B 1 35 ? 3.092 -7.277 12.312 1 94.25 35 PRO B CA 1
ATOM 1875 C C . PRO B 1 35 ? 3.945 -7.73 11.125 1 94.25 35 PRO B C 1
ATOM 1877 O O . PRO B 1 35 ? 5.121 -7.363 11.031 1 94.25 35 PRO B O 1
ATOM 1880 N N . TRP B 1 36 ? 3.395 -8.562 10.375 1 96.31 36 TRP B N 1
ATOM 1881 C CA . TRP B 1 36 ? 4.043 -9.086 9.172 1 96.31 36 TRP B CA 1
ATOM 1882 C C . TRP B 1 36 ? 3.176 -8.844 7.941 1 96.31 36 TRP B C 1
ATOM 1884 O O . TRP B 1 36 ? 1.953 -9 7.996 1 96.31 36 TRP B O 1
ATOM 1894 N N . ALA B 1 37 ? 3.795 -8.383 6.883 1 98.12 37 ALA B N 1
ATOM 1895 C CA . ALA B 1 37 ? 3.041 -8.078 5.672 1 98.12 37 ALA B CA 1
ATOM 1896 C C . ALA B 1 37 ? 3.723 -8.664 4.438 1 98.12 37 ALA B C 1
ATOM 1898 O O . ALA B 1 37 ? 4.949 -8.789 4.402 1 98.12 37 ALA B O 1
ATOM 1899 N N . THR B 1 38 ? 2.969 -9.062 3.475 1 98.38 38 THR B N 1
ATOM 1900 C CA . THR B 1 38 ? 3.475 -9.594 2.213 1 98.38 38 THR B CA 1
ATOM 1901 C C . THR B 1 38 ? 2.678 -9.039 1.034 1 98.38 38 THR B C 1
ATOM 1903 O O . THR B 1 38 ? 1.446 -9.016 1.071 1 98.38 38 THR B O 1
ATOM 1906 N N . HIS B 1 39 ? 3.393 -8.492 0.047 1 98.62 39 HIS B N 1
ATOM 1907 C CA . HIS B 1 39 ? 2.777 -7.98 -1.171 1 98.62 39 HIS B CA 1
ATOM 1908 C C . HIS B 1 39 ? 2.498 -9.102 -2.164 1 98.62 39 HIS B C 1
ATOM 1910 O O . HIS B 1 39 ? 3.428 -9.75 -2.658 1 98.62 39 HIS B O 1
ATOM 1916 N N . ILE B 1 40 ? 1.218 -9.375 -2.459 1 98.44 40 ILE B N 1
ATOM 1917 C CA . ILE B 1 40 ? 0.856 -10.492 -3.32 1 98.44 40 ILE B CA 1
ATOM 1918 C C . ILE B 1 40 ? -0.465 -10.203 -4.023 1 98.44 40 ILE B C 1
ATOM 1920 O O . ILE B 1 40 ? -1.246 -9.359 -3.568 1 98.44 40 ILE B O 1
ATOM 1924 N N . PRO B 1 41 ? -0.71 -10.867 -5.172 1 98.25 41 PRO B N 1
ATOM 1925 C CA . PRO B 1 41 ? -2.068 -10.812 -5.719 1 98.25 41 PRO B CA 1
ATOM 1926 C C . PRO B 1 41 ? -3.1 -11.461 -4.793 1 98.25 41 PRO B C 1
ATOM 1928 O O . PRO B 1 41 ? -2.873 -12.562 -4.285 1 98.25 41 PRO B O 1
ATOM 1931 N N . LEU B 1 42 ? -4.117 -10.852 -4.516 1 98.69 42 LEU B N 1
ATOM 1932 C CA . LEU B 1 42 ? -5.301 -11.312 -3.799 1 98.69 42 LEU B CA 1
ATOM 1933 C C . LEU B 1 42 ? -6.547 -11.195 -4.672 1 98.69 42 LEU B C 1
ATOM 1935 O O . LEU B 1 42 ? -7.043 -10.086 -4.902 1 98.69 42 LEU B O 1
ATOM 1939 N N . GLU B 1 43 ? -7.031 -12.312 -5.07 1 98 43 GLU B N 1
ATOM 1940 C CA . GLU B 1 43 ? -8.117 -12.328 -6.047 1 98 43 GLU B CA 1
ATOM 1941 C C . GLU B 1 43 ? -9.469 -12.508 -5.363 1 98 43 GLU B C 1
ATOM 1943 O O . GLU B 1 43 ? -9.641 -13.406 -4.531 1 98 43 GLU B O 1
ATOM 1948 N N . LEU B 1 44 ? -10.359 -11.656 -5.754 1 97.81 44 LEU B N 1
ATOM 1949 C CA . LEU B 1 44 ? -11.734 -11.781 -5.273 1 97.81 44 LEU B CA 1
ATOM 1950 C C . LEU B 1 44 ? -12.523 -12.758 -6.137 1 97.81 44 LEU B C 1
ATOM 1952 O O . LEU B 1 44 ? -12.625 -12.578 -7.352 1 97.81 44 LEU B O 1
ATOM 1956 N N . HIS B 1 45 ? -13 -13.797 -5.516 1 95.06 45 HIS B N 1
ATOM 1957 C CA . HIS B 1 45 ? -13.82 -14.797 -6.184 1 95.06 45 HIS B CA 1
ATOM 1958 C C . HIS B 1 45 ? -15.141 -15 -5.445 1 95.06 45 HIS B C 1
ATOM 1960 O O . HIS B 1 45 ? -15.258 -14.648 -4.266 1 95.06 45 HIS B O 1
ATOM 1966 N N . THR B 1 46 ? -16.094 -15.375 -6.176 1 91.38 46 THR B N 1
ATOM 1967 C CA . THR B 1 46 ? -17.359 -15.797 -5.57 1 91.38 46 THR B CA 1
ATOM 1968 C C . THR B 1 46 ? -17.5 -17.312 -5.594 1 91.38 46 THR B C 1
ATOM 1970 O O . THR B 1 46 ? -17.375 -17.938 -6.652 1 91.38 46 THR B O 1
ATOM 1973 N N . LYS B 1 47 ? -17.578 -17.891 -4.391 1 87.75 47 LYS B N 1
ATOM 1974 C CA . LYS B 1 47 ? -17.766 -19.328 -4.23 1 87.75 47 LYS B CA 1
ATOM 1975 C C . LYS B 1 47 ? -19.031 -19.625 -3.441 1 87.75 47 LYS B C 1
ATOM 1977 O O . LYS B 1 47 ? -19.188 -19.172 -2.309 1 87.75 47 LYS B O 1
ATOM 1982 N N . ASN B 1 48 ? -19.922 -20.438 -4.078 1 89.12 48 ASN B N 1
ATOM 1983 C CA . ASN B 1 48 ? -21.203 -20.797 -3.447 1 89.12 48 ASN B CA 1
ATOM 1984 C C . ASN B 1 48 ? -21.938 -19.547 -2.949 1 89.12 48 ASN B C 1
ATOM 1986 O O . ASN B 1 48 ? -22.406 -19.531 -1.812 1 89.12 48 ASN B O 1
ATOM 1990 N N . GLY B 1 49 ? -21.875 -18.438 -3.637 1 88.44 49 GLY B N 1
ATOM 1991 C CA . GLY B 1 49 ? -22.609 -17.219 -3.342 1 88.44 49 GLY B CA 1
ATOM 1992 C C . GLY B 1 49 ? -21.906 -16.328 -2.336 1 88.44 49 GLY B C 1
ATOM 1993 O O . GLY B 1 49 ? -22.422 -15.273 -1.961 1 88.44 49 GLY B O 1
ATOM 1994 N N . LYS B 1 50 ? -20.797 -16.812 -1.908 1 92.81 50 LYS B N 1
ATOM 1995 C CA . LYS B 1 50 ? -20.047 -16 -0.945 1 92.81 50 LYS B CA 1
ATOM 1996 C C . LYS B 1 50 ? -18.734 -15.492 -1.547 1 92.81 50 LYS B C 1
ATOM 1998 O O . LYS B 1 50 ? -18.062 -16.234 -2.268 1 92.81 50 LYS B O 1
ATOM 2003 N N . ASP B 1 51 ? -18.422 -14.211 -1.271 1 94.44 51 ASP B N 1
ATOM 2004 C CA . ASP B 1 51 ? -17.172 -13.633 -1.725 1 94.44 51 ASP B CA 1
ATOM 2005 C C . ASP B 1 51 ? -16 -14.109 -0.852 1 94.44 51 ASP B C 1
ATOM 2007 O O . ASP B 1 51 ? -16.109 -14.125 0.376 1 94.44 51 ASP B O 1
ATOM 2011 N N . ILE B 1 52 ? -14.969 -14.547 -1.487 1 97.69 52 ILE B N 1
ATOM 2012 C CA . ILE B 1 52 ? -13.75 -14.945 -0.801 1 97.69 52 ILE B CA 1
ATOM 2013 C C . ILE B 1 52 ? -12.539 -14.32 -1.494 1 97.69 52 ILE B C 1
ATOM 2015 O O . ILE B 1 52 ? -12.625 -13.914 -2.656 1 97.69 52 ILE B O 1
ATOM 2019 N N . LEU B 1 53 ? -11.492 -14.172 -0.764 1 98.5 53 LEU B N 1
ATOM 2020 C CA . LEU B 1 53 ? -10.203 -13.828 -1.362 1 98.5 53 LEU B CA 1
ATOM 2021 C C . LEU B 1 53 ? -9.328 -15.07 -1.525 1 98.5 53 LEU B C 1
ATOM 2023 O O . LEU B 1 53 ? -9.305 -15.938 -0.65 1 98.5 53 LEU B O 1
ATOM 2027 N N . VAL B 1 54 ? -8.656 -15.133 -2.645 1 98.44 54 VAL B N 1
ATOM 2028 C CA . VAL B 1 54 ? -7.75 -16.234 -2.947 1 98.44 54 VAL B CA 1
ATOM 2029 C C . VAL B 1 54 ? -6.34 -15.688 -3.178 1 98.44 54 VAL B C 1
ATOM 2031 O O . VAL B 1 54 ? -6.164 -14.68 -3.871 1 98.44 54 VAL B O 1
ATOM 2034 N N . GLY B 1 55 ? -5.352 -16.328 -2.578 1 98.38 55 GLY B N 1
ATOM 2035 C CA . GLY B 1 55 ? -3.967 -15.93 -2.742 1 98.38 55 GLY B CA 1
ATOM 2036 C C . GLY B 1 55 ? -2.977 -17.016 -2.383 1 98.38 55 GLY B C 1
ATOM 2037 O O . GLY B 1 55 ? -3.371 -18.156 -2.115 1 98.38 55 GLY B O 1
ATOM 2038 N N . HIS B 1 56 ? -1.727 -16.703 -2.52 1 98.62 56 HIS B N 1
ATOM 2039 C CA . HIS B 1 56 ? -0.668 -17.641 -2.15 1 98.62 56 HIS B CA 1
ATOM 2040 C C . HIS B 1 56 ? 0.61 -16.891 -1.769 1 98.62 56 HIS B C 1
ATOM 2042 O O . HIS B 1 56 ? 0.817 -15.75 -2.18 1 98.62 56 HIS B O 1
ATOM 2048 N N . ILE B 1 57 ? 1.421 -17.547 -0.951 1 98 57 ILE B N 1
ATOM 2049 C CA . ILE B 1 57 ? 2.732 -17.031 -0.578 1 98 57 ILE B CA 1
ATOM 2050 C C . ILE B 1 57 ? 3.775 -18.141 -0.688 1 98 57 ILE B C 1
ATOM 2052 O O . ILE B 1 57 ? 3.428 -19.328 -0.771 1 98 57 ILE B O 1
ATOM 2056 N N . ALA B 1 58 ? 5.023 -17.688 -0.767 1 97.31 58 ALA B N 1
ATOM 2057 C CA . ALA B 1 58 ? 6.109 -18.656 -0.785 1 97.31 58 ALA B CA 1
ATOM 2058 C C . ALA B 1 58 ? 6.121 -19.484 0.493 1 97.31 58 ALA B C 1
ATOM 2060 O O . ALA B 1 58 ? 5.934 -18.953 1.59 1 97.31 58 ALA B O 1
ATOM 2061 N N . LYS B 1 59 ? 6.367 -20.75 0.314 1 97.44 59 LYS B N 1
ATOM 2062 C CA . LYS B 1 59 ? 6.469 -21.656 1.461 1 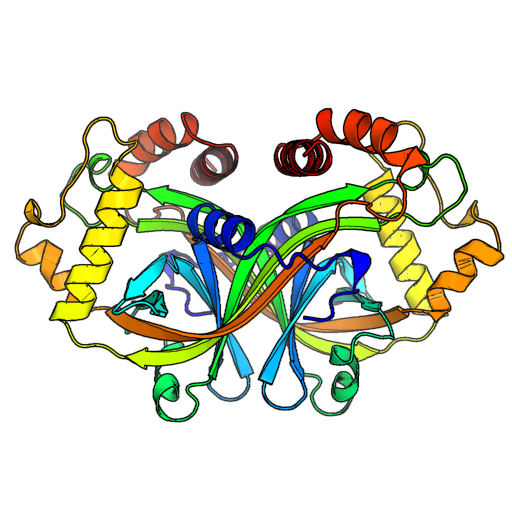97.44 59 LYS B CA 1
ATOM 2063 C C . LYS B 1 59 ? 7.598 -21.234 2.395 1 97.44 59 LYS B C 1
ATOM 2065 O O . LYS B 1 59 ? 7.516 -21.422 3.609 1 97.44 59 LYS B O 1
ATOM 2070 N N . ALA B 1 60 ? 8.656 -20.656 1.889 1 96.81 60 ALA B N 1
ATOM 2071 C CA . ALA B 1 60 ? 9.797 -20.172 2.672 1 96.81 60 ALA B CA 1
ATOM 2072 C C . ALA B 1 60 ? 9.422 -18.969 3.529 1 96.81 60 ALA B C 1
ATOM 2074 O O . ALA B 1 60 ? 10.148 -18.609 4.453 1 96.81 60 ALA B O 1
ATOM 2075 N N . ASN B 1 61 ? 8.375 -18.281 3.223 1 97.25 61 ASN B N 1
ATOM 2076 C CA . ASN B 1 61 ? 7.875 -17.156 4.012 1 97.25 61 ASN B CA 1
ATOM 2077 C C . ASN B 1 61 ? 7.25 -17.625 5.32 1 97.25 61 ASN B C 1
ATOM 2079 O O . ASN B 1 61 ? 6.242 -18.328 5.312 1 97.25 61 ASN B O 1
ATOM 2083 N N . PRO B 1 62 ? 7.789 -17.234 6.438 1 97 62 PRO B N 1
ATOM 2084 C CA . PRO B 1 62 ? 7.285 -17.734 7.719 1 97 62 PRO B CA 1
ATOM 2085 C C . PRO B 1 62 ? 5.902 -17.188 8.062 1 97 62 PRO B C 1
ATOM 2087 O O . PRO B 1 62 ? 5.281 -17.641 9.031 1 97 62 PRO B O 1
ATOM 2090 N N . GLN B 1 63 ? 5.395 -16.328 7.328 1 96.94 63 GLN B N 1
ATOM 2091 C CA . GLN B 1 63 ? 4.141 -15.641 7.629 1 96.94 63 GLN B CA 1
ATOM 2092 C C . GLN B 1 63 ? 3.004 -16.641 7.828 1 96.94 63 GLN B C 1
ATOM 2094 O O . GLN B 1 63 ? 2.102 -16.406 8.633 1 96.94 63 GLN B O 1
ATOM 2099 N N . TRP B 1 64 ? 3.037 -17.719 7.109 1 97.44 64 TRP B N 1
ATOM 2100 C CA . TRP B 1 64 ? 1.895 -18.625 7.066 1 97.44 64 TRP B CA 1
ATOM 2101 C C . TRP B 1 64 ? 1.902 -19.578 8.258 1 97.44 64 TRP B C 1
ATOM 2103 O O . TRP B 1 64 ? 0.917 -20.266 8.516 1 97.44 64 TRP B O 1
ATOM 2113 N N . HIS B 1 65 ? 2.971 -19.562 8.977 1 95.56 65 HIS B N 1
ATOM 2114 C CA . HIS B 1 65 ? 3.125 -20.531 10.055 1 95.56 65 HIS B CA 1
ATOM 2115 C C . HIS B 1 65 ? 2.035 -20.359 11.109 1 95.56 65 HIS B C 1
ATOM 2117 O O . HIS B 1 65 ? 1.66 -21.312 11.781 1 95.56 65 HIS B O 1
ATOM 2123 N N . ASN B 1 66 ? 1.428 -19.172 11.234 1 91.56 66 ASN B N 1
ATOM 2124 C CA . ASN B 1 66 ? 0.447 -18.953 12.289 1 91.56 66 ASN B CA 1
ATOM 2125 C C . ASN B 1 66 ? -0.965 -18.828 11.727 1 91.56 66 ASN B C 1
ATOM 2127 O O . ASN B 1 66 ? -1.892 -18.438 12.445 1 91.56 66 ASN B O 1
ATOM 2131 N N . PHE B 1 67 ? -1.105 -19.125 10.469 1 96.69 67 PHE B N 1
ATOM 2132 C CA . PHE B 1 67 ? -2.416 -18.969 9.844 1 96.69 67 PHE B CA 1
ATOM 2133 C C . PHE B 1 67 ? -3.463 -19.797 10.578 1 96.69 67 PHE B C 1
ATOM 2135 O O . PHE B 1 67 ? -4.609 -19.375 10.727 1 96.69 67 PHE B O 1
ATOM 2142 N N . LYS B 1 68 ? -3.123 -20.969 11.016 1 94.56 68 LYS B N 1
ATOM 2143 C CA . LYS B 1 68 ? -4.062 -21.875 11.664 1 94.56 68 LYS B CA 1
ATOM 2144 C C . LYS B 1 68 ? -4.426 -21.375 13.062 1 94.56 68 LYS B C 1
ATOM 2146 O O . LYS B 1 68 ? -5.602 -21.359 13.438 1 94.56 68 LYS B O 1
ATOM 2151 N N . GLU B 1 69 ? -3.498 -20.984 13.812 1 93.56 69 GLU B N 1
ATOM 2152 C CA . GLU B 1 69 ? -3.709 -20.594 15.203 1 93.56 69 GLU B CA 1
ATOM 2153 C C . GLU B 1 69 ? -4.391 -19.219 15.289 1 93.56 69 GLU B C 1
ATOM 2155 O O . GLU B 1 69 ? -5.227 -19 16.172 1 93.56 69 GLU B O 1
ATOM 2160 N N . THR B 1 70 ? -4.047 -18.297 14.531 1 93.25 70 THR B N 1
ATOM 2161 C CA . THR B 1 70 ? -4.617 -16.953 14.469 1 93.25 70 THR B CA 1
ATOM 2162 C C . THR B 1 70 ? -5.066 -16.625 13.047 1 93.25 70 THR B C 1
ATOM 2164 O O . THR B 1 70 ? -4.391 -15.883 12.336 1 93.25 70 THR B O 1
ATOM 2167 N N . PRO B 1 71 ? -6.246 -17.047 12.734 1 95.56 71 PRO B N 1
ATOM 2168 C CA . PRO B 1 71 ? -6.641 -17.016 11.328 1 95.56 71 PRO B CA 1
ATOM 2169 C C . PRO B 1 71 ? -7.121 -15.648 10.875 1 95.56 71 PRO B C 1
ATOM 2171 O O . PRO B 1 71 ? -7.312 -15.414 9.68 1 95.56 71 PRO B O 1
ATOM 2174 N N . GLU B 1 72 ? -7.402 -14.711 11.797 1 96.19 72 GLU B N 1
ATOM 2175 C CA . GLU B 1 72 ? -7.867 -13.383 11.398 1 96.19 72 GLU B CA 1
ATOM 2176 C C . GLU B 1 72 ? -6.754 -12.586 10.734 1 96.19 72 GLU B C 1
ATOM 2178 O O . GLU B 1 72 ? -5.664 -12.438 11.297 1 96.19 72 GLU B O 1
ATOM 2183 N N . VAL B 1 73 ? -7.039 -12.109 9.547 1 97.75 73 VAL B N 1
ATOM 2184 C CA . VAL B 1 73 ? -6.023 -11.383 8.789 1 97.75 73 VAL B CA 1
ATOM 2185 C C . VAL B 1 73 ? -6.613 -10.086 8.242 1 97.75 73 VAL B C 1
ATOM 2187 O O . VAL B 1 73 ? -7.836 -9.906 8.242 1 97.75 73 VAL B O 1
ATOM 2190 N N . LEU B 1 74 ? -5.75 -9.18 7.891 1 98.5 74 LEU B N 1
ATOM 2191 C CA . LEU B 1 74 ? -6.082 -7.941 7.191 1 98.5 74 LEU B CA 1
ATOM 2192 C C . LEU B 1 74 ? -5.477 -7.93 5.789 1 98.5 74 LEU B C 1
ATOM 2194 O O . LEU B 1 74 ? -4.285 -8.203 5.621 1 98.5 74 LEU B O 1
ATOM 2198 N N . CYS B 1 75 ? -6.297 -7.742 4.797 1 98.81 75 CYS B N 1
ATOM 2199 C CA . CYS B 1 75 ? -5.855 -7.504 3.428 1 98.81 75 CYS B CA 1
ATOM 2200 C C . CYS B 1 75 ? -6.059 -6.047 3.031 1 98.81 75 CYS B C 1
ATOM 2202 O O . CYS B 1 75 ? -7.152 -5.508 3.188 1 98.81 75 CYS B O 1
ATOM 2204 N N . ILE B 1 76 ? -4.984 -5.461 2.547 1 98.81 76 ILE B N 1
ATOM 2205 C CA . ILE B 1 76 ? -5.027 -4.059 2.156 1 98.81 76 ILE B CA 1
ATOM 2206 C C . ILE B 1 76 ? -4.941 -3.941 0.635 1 98.81 76 ILE B C 1
ATOM 2208 O O . ILE B 1 76 ? -4.043 -4.512 0.011 1 98.81 76 ILE B O 1
ATOM 2212 N N . PHE B 1 77 ? -5.859 -3.262 0.043 1 98.69 77 PHE B N 1
ATOM 2213 C CA . PHE B 1 77 ? -5.859 -2.932 -1.377 1 98.69 77 PHE B CA 1
ATOM 2214 C C . PHE B 1 77 ? -5.676 -1.433 -1.585 1 98.69 77 PHE B C 1
ATOM 2216 O O . PHE B 1 77 ? -6.562 -0.642 -1.255 1 98.69 77 PHE B O 1
ATOM 2223 N N . ASN B 1 78 ? -4.547 -1.159 -2.176 1 97.5 78 ASN B N 1
ATOM 2224 C CA . ASN B 1 78 ? -4.176 0.24 -2.354 1 97.5 78 ASN B CA 1
ATOM 2225 C C . ASN B 1 78 ? -4.695 0.795 -3.676 1 97.5 78 ASN B C 1
ATOM 2227 O O . ASN B 1 78 ? -4.66 0.109 -4.699 1 97.5 78 ASN B O 1
ATOM 2231 N N . GLY B 1 79 ? -5.195 1.989 -3.627 1 97.5 79 GLY B N 1
ATOM 2232 C CA . GLY B 1 79 ? -5.531 2.732 -4.832 1 97.5 79 GLY B CA 1
ATOM 2233 C C . GLY B 1 79 ? -4.688 3.98 -5.016 1 97.5 79 GLY B C 1
ATOM 2234 O O . GLY B 1 79 ? -3.617 4.109 -4.418 1 97.5 79 GLY B O 1
ATOM 2235 N N . PRO B 1 80 ? -5.109 4.82 -5.93 1 97.69 80 PRO B N 1
ATOM 2236 C CA . PRO B 1 80 ? -4.375 6.066 -6.168 1 97.69 80 PRO B CA 1
ATOM 2237 C C . PRO B 1 80 ? -4.473 7.043 -4.996 1 97.69 80 PRO B C 1
ATOM 2239 O O . PRO B 1 80 ? -5.371 6.922 -4.16 1 97.69 80 PRO B O 1
ATOM 2242 N N . HIS B 1 81 ? -3.588 7.926 -4.891 1 98.25 81 HIS B N 1
ATOM 2243 C CA . HIS B 1 81 ? -3.576 8.984 -3.887 1 98.25 81 HIS B CA 1
ATOM 2244 C C . HIS B 1 81 ? -2.902 10.242 -4.422 1 98.25 81 HIS B C 1
ATOM 2246 O O . HIS B 1 81 ? -2.16 10.188 -5.406 1 98.25 81 HIS B O 1
ATOM 2252 N N . SER B 1 82 ? -3.197 11.352 -3.791 1 97.56 82 SER B N 1
ATOM 2253 C CA . SER B 1 82 ? -2.561 12.602 -4.207 1 97.56 82 SER B CA 1
ATOM 2254 C C . SER B 1 82 ? -2.689 13.672 -3.131 1 97.56 82 SER B C 1
ATOM 2256 O O . SER B 1 82 ? -3.738 13.797 -2.496 1 97.56 82 SER B O 1
ATOM 2258 N N . TYR B 1 83 ? -1.616 14.438 -3.025 1 96.75 83 TYR B N 1
ATOM 2259 C CA . TYR B 1 83 ? -1.643 15.648 -2.209 1 96.75 83 TYR B CA 1
ATOM 2260 C C . TYR B 1 83 ? -2.582 16.688 -2.807 1 96.75 83 TYR B C 1
ATOM 2262 O O . TYR B 1 83 ? -2.609 16.875 -4.023 1 96.75 83 TYR B O 1
ATOM 2270 N N . VAL B 1 84 ? -3.41 17.344 -1.996 1 96.12 84 VAL B N 1
ATOM 2271 C CA . VAL B 1 84 ? -4.297 18.438 -2.381 1 96.12 84 VAL B CA 1
ATOM 2272 C C . VAL B 1 84 ? -3.854 19.734 -1.7 1 96.12 84 VAL B C 1
ATOM 2274 O O . VAL B 1 84 ? -3.92 19.844 -0.475 1 96.12 84 VAL B O 1
ATOM 2277 N N . SER B 1 85 ? -3.518 20.688 -2.439 1 95.25 85 SER B N 1
ATOM 2278 C CA . SER B 1 85 ? -2.967 21.938 -1.921 1 95.25 85 SER B CA 1
ATOM 2279 C C . SER B 1 85 ? -4.066 22.844 -1.385 1 95.25 85 SER B C 1
ATOM 2281 O O . SER B 1 85 ? -5.137 22.969 -1.991 1 95.25 85 SER B O 1
ATOM 2283 N N . SER B 1 86 ? -3.748 23.531 -0.275 1 92.56 86 SER B N 1
ATOM 2284 C CA . SER B 1 86 ? -4.664 24.516 0.3 1 92.56 86 SER B CA 1
ATOM 2285 C C . SER B 1 86 ? -4.934 25.656 -0.672 1 92.56 86 SER B C 1
ATOM 2287 O O . SER B 1 86 ? -5.957 26.344 -0.573 1 92.56 86 SER B O 1
ATOM 2289 N N . SER B 1 87 ? -4.047 25.922 -1.571 1 92.38 87 SER B N 1
ATOM 2290 C CA . SER B 1 87 ? -4.168 27.031 -2.506 1 92.38 87 SER B CA 1
ATOM 2291 C C . SER B 1 87 ? -5.289 26.797 -3.512 1 92.38 87 SER B C 1
ATOM 2293 O O . SER B 1 87 ? -5.707 27.719 -4.219 1 92.38 87 SER B O 1
ATOM 2295 N N . TRP B 1 88 ? -5.77 25.594 -3.596 1 93.94 88 TRP B N 1
ATOM 2296 C CA . TRP B 1 88 ? -6.805 25.25 -4.566 1 93.94 88 TRP B CA 1
ATOM 2297 C C . TRP B 1 88 ? -8.195 25.516 -3.994 1 93.94 88 TRP B C 1
ATOM 2299 O O . TRP B 1 88 ? -9.203 25.359 -4.691 1 93.94 88 TRP B O 1
ATOM 2309 N N . TYR B 1 89 ? -8.211 25.922 -2.748 1 93.44 89 TYR B N 1
ATOM 2310 C CA . TYR B 1 89 ? -9.484 26.125 -2.068 1 93.44 89 TYR B CA 1
ATOM 2311 C C . TYR B 1 89 ? -9.945 27.578 -2.205 1 93.44 89 TYR B C 1
ATOM 2313 O O . TYR B 1 89 ? -9.125 28.5 -2.203 1 93.44 89 TYR B O 1
ATOM 2321 N N . LYS B 1 90 ? -11.281 27.719 -2.236 1 93.94 90 LYS B N 1
ATOM 2322 C CA . LYS B 1 90 ? -11.859 29.047 -2.197 1 93.94 90 LYS B CA 1
ATOM 2323 C C . LYS B 1 90 ? -11.688 29.688 -0.819 1 93.94 90 LYS B C 1
ATOM 2325 O O . LYS B 1 90 ? -11.266 30.844 -0.708 1 93.94 90 LYS B O 1
ATOM 2330 N N . ASN B 1 91 ? -12.062 28.938 0.157 1 92.62 91 ASN B N 1
ATOM 2331 C CA . ASN B 1 91 ? -11.906 29.375 1.539 1 92.62 91 ASN B CA 1
ATOM 2332 C C . ASN B 1 91 ? -10.695 28.734 2.201 1 92.62 91 ASN B C 1
ATOM 2334 O O . ASN B 1 91 ? -10.336 27.594 1.875 1 92.62 91 ASN B O 1
ATOM 2338 N N . GLU B 1 92 ? -10.156 29.391 3.148 1 92.44 92 GLU B N 1
ATOM 2339 C CA . GLU B 1 92 ? -8.938 28.938 3.822 1 92.44 92 GLU B CA 1
ATOM 2340 C C . GLU B 1 92 ? -9.164 27.609 4.527 1 92.44 92 GLU B C 1
ATOM 2342 O O . GLU B 1 92 ? -10.133 27.438 5.27 1 92.44 92 GLU B O 1
ATOM 2347 N N . GLU B 1 93 ? -8.203 26.703 4.309 1 92.94 93 GLU B N 1
ATOM 2348 C CA . GLU B 1 93 ? -8.148 25.406 4.961 1 92.94 93 GLU B CA 1
ATOM 2349 C C . GLU B 1 93 ? -6.758 24.781 4.848 1 92.94 93 GLU B C 1
ATOM 2351 O O . GLU B 1 93 ? -5.953 25.203 4.012 1 92.94 93 GLU B O 1
ATOM 2356 N N . VAL B 1 94 ? -6.48 23.828 5.633 1 93.69 94 VAL B N 1
ATOM 2357 C CA . VAL B 1 94 ? -5.211 23.109 5.531 1 93.69 94 VAL B CA 1
ATOM 2358 C C . VAL B 1 94 ? -5.242 22.172 4.328 1 93.69 94 VAL B C 1
ATOM 2360 O O . VAL B 1 94 ? -6.312 21.75 3.883 1 93.69 94 VAL B O 1
ATOM 2363 N N . PRO B 1 95 ? -4.016 21.875 3.83 1 95 95 PRO B N 1
ATOM 2364 C CA . PRO B 1 95 ? -3.965 20.875 2.766 1 95 95 PRO B CA 1
ATOM 2365 C C . PRO B 1 95 ? -4.375 19.484 3.248 1 95 95 PRO B C 1
ATOM 2367 O O . PRO B 1 95 ? -4.594 19.281 4.445 1 95 95 PRO B O 1
ATOM 2370 N N . THR B 1 96 ? -4.539 18.562 2.332 1 95.19 96 THR B N 1
ATOM 2371 C CA . THR B 1 96 ? -4.922 17.188 2.672 1 95.19 96 THR B CA 1
ATOM 2372 C C . THR B 1 96 ? -4.449 16.219 1.6 1 95.19 96 THR B C 1
ATOM 2374 O O . THR B 1 96 ? -3.682 16.594 0.708 1 95.19 96 THR B O 1
ATOM 2377 N N . TRP B 1 97 ? -4.77 14.945 1.805 1 97.06 97 TRP B N 1
ATOM 2378 C CA . TRP B 1 97 ? -4.562 13.898 0.817 1 97.06 97 TRP B CA 1
ATOM 2379 C C . TRP B 1 97 ? -5.891 13.289 0.382 1 97.06 97 TRP B C 1
ATOM 2381 O O . TRP B 1 97 ? -6.77 13.047 1.211 1 97.06 97 TRP B O 1
ATOM 2391 N N . ASN B 1 98 ? -6.074 13.219 -0.873 1 97.94 98 ASN B N 1
ATOM 2392 C CA . ASN B 1 98 ? -7.102 12.336 -1.411 1 97.94 98 ASN B CA 1
ATOM 2393 C C . ASN B 1 98 ? -6.539 10.961 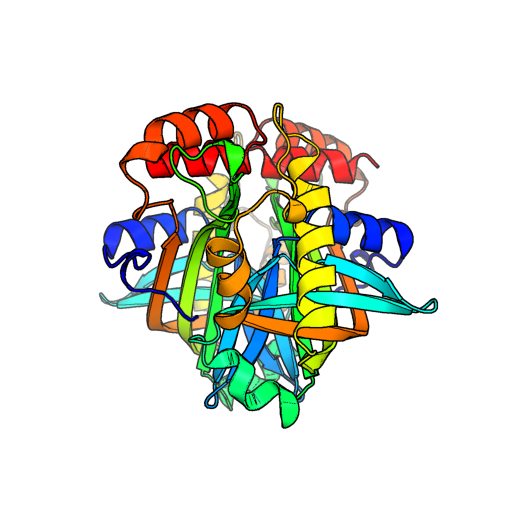-1.753 1 97.94 98 ASN B C 1
ATOM 2395 O O . ASN B 1 98 ? -5.43 10.852 -2.277 1 97.94 98 ASN B O 1
ATOM 2399 N N . TYR B 1 99 ? -7.332 9.945 -1.412 1 98.44 99 TYR B N 1
ATOM 2400 C CA . TYR B 1 99 ? -6.871 8.594 -1.722 1 98.44 99 TYR B CA 1
ATOM 2401 C C . TYR B 1 99 ? -8.023 7.602 -1.681 1 98.44 99 TYR B C 1
ATOM 2403 O O . TYR B 1 99 ? -9.094 7.906 -1.152 1 98.44 99 TYR B O 1
ATOM 2411 N N . ILE B 1 100 ? -7.82 6.465 -2.271 1 98.38 100 ILE B N 1
ATOM 2412 C CA . ILE B 1 100 ? -8.742 5.332 -2.223 1 98.38 100 ILE B CA 1
ATOM 2413 C C . ILE B 1 100 ? -8.016 4.105 -1.667 1 98.38 100 ILE B C 1
ATOM 2415 O O . ILE B 1 100 ? -6.891 3.805 -2.07 1 98.38 100 ILE B O 1
ATOM 2419 N N . ALA B 1 101 ? -8.602 3.439 -0.749 1 98.5 101 ALA B N 1
ATOM 2420 C CA . ALA B 1 101 ? -8.094 2.184 -0.203 1 98.5 101 ALA B CA 1
ATOM 2421 C C . ALA B 1 101 ? -9.234 1.298 0.287 1 98.5 101 ALA B C 1
ATOM 2423 O O . ALA B 1 101 ? -10.258 1.798 0.751 1 98.5 101 ALA B O 1
ATOM 2424 N N . VAL B 1 102 ? -9.07 0.057 0.177 1 98.62 102 VAL B N 1
ATOM 2425 C CA . VAL B 1 102 ? -10.023 -0.916 0.707 1 98.62 102 VAL B CA 1
ATOM 2426 C C . VAL B 1 102 ? -9.297 -1.892 1.633 1 98.62 102 VAL B C 1
ATOM 2428 O O . VAL B 1 102 ? -8.242 -2.42 1.285 1 98.62 102 VAL B O 1
ATOM 2431 N N . HIS B 1 103 ? -9.828 -2.035 2.795 1 98.56 103 HIS B N 1
ATOM 2432 C CA . HIS B 1 103 ? -9.367 -3.025 3.764 1 98.56 103 HIS B CA 1
ATOM 2433 C C . HIS B 1 103 ? -10.383 -4.16 3.908 1 98.56 103 HIS B C 1
ATOM 2435 O O . HIS B 1 103 ? -11.578 -3.914 4.047 1 98.56 103 HIS B O 1
ATOM 2441 N N . ILE B 1 104 ? -9.875 -5.344 3.9 1 98.38 104 ILE B N 1
ATOM 2442 C CA . ILE B 1 104 ? -10.719 -6.516 4.109 1 98.38 104 ILE B CA 1
ATOM 2443 C C . ILE B 1 104 ? -10.195 -7.328 5.289 1 98.38 104 ILE B C 1
ATOM 2445 O O . ILE B 1 104 ? -9.031 -7.727 5.309 1 98.38 104 ILE B O 1
ATOM 2449 N N . TYR B 1 105 ? -11.039 -7.496 6.211 1 97.88 105 TYR B N 1
ATOM 2450 C CA . TYR B 1 105 ? -10.766 -8.469 7.262 1 97.88 105 TYR B CA 1
ATOM 2451 C C . TYR B 1 105 ? -11.406 -9.82 6.938 1 97.88 105 TYR B C 1
ATOM 2453 O O . TYR B 1 105 ? -12.477 -9.875 6.328 1 97.88 105 TYR B O 1
ATOM 2461 N N . GLY B 1 106 ? -10.742 -10.82 7.367 1 98 106 GLY B N 1
ATOM 2462 C CA . GLY B 1 106 ? -11.297 -12.148 7.148 1 98 106 GLY B CA 1
ATOM 2463 C C . GLY B 1 106 ? -10.508 -13.242 7.848 1 98 106 GLY B C 1
ATOM 2464 O O . GLY B 1 106 ? -9.547 -12.969 8.562 1 98 106 GLY B O 1
ATOM 2465 N N . LYS B 1 107 ? -11.047 -14.453 7.664 1 98 107 LYS B N 1
ATOM 2466 C CA . LYS B 1 107 ? -10.414 -15.648 8.234 1 98 107 LYS B CA 1
ATOM 2467 C C . LYS B 1 107 ? -9.711 -16.453 7.152 1 98 107 LYS B C 1
ATOM 2469 O O . LYS B 1 107 ? -10.336 -16.922 6.199 1 98 107 LYS B O 1
ATOM 2474 N N . ILE B 1 108 ? -8.438 -16.656 7.355 1 98.5 108 ILE B N 1
ATOM 2475 C CA . ILE B 1 108 ? -7.59 -17.297 6.355 1 98.5 108 ILE B CA 1
ATOM 2476 C C . ILE B 1 108 ? -7.52 -18.812 6.621 1 98.5 108 ILE B C 1
ATOM 2478 O O . ILE B 1 108 ? -7.441 -19.234 7.773 1 98.5 108 ILE B O 1
ATOM 2482 N N . THR B 1 109 ? -7.617 -19.625 5.555 1 98.25 109 THR B N 1
ATOM 2483 C CA . THR B 1 109 ? -7.48 -21.062 5.609 1 98.25 109 THR B CA 1
ATOM 2484 C C . THR B 1 109 ? -6.562 -21.578 4.5 1 98.25 109 THR B C 1
ATOM 2486 O O . THR B 1 109 ? -6.719 -21.188 3.338 1 98.25 109 THR B O 1
ATOM 2489 N N . ILE B 1 110 ? -5.602 -22.422 4.906 1 98.5 110 ILE B N 1
ATOM 2490 C CA . ILE B 1 110 ? -4.73 -23.031 3.912 1 98.5 110 ILE B CA 1
ATOM 2491 C C . ILE B 1 110 ? -5.512 -24.078 3.109 1 98.5 110 ILE B C 1
ATOM 2493 O O . ILE B 1 110 ? -6.297 -24.844 3.67 1 98.5 110 ILE B O 1
ATOM 2497 N N . VAL B 1 111 ? -5.309 -24.109 1.826 1 98 111 VAL B N 1
ATOM 2498 C CA . VAL B 1 111 ? -6.07 -25.031 0.98 1 98 111 VAL B CA 1
ATOM 2499 C C . VAL B 1 111 ? -5.137 -26.078 0.384 1 98 111 VAL B C 1
ATOM 2501 O O . VAL B 1 111 ? -3.914 -25.938 0.447 1 98 111 VAL B O 1
ATOM 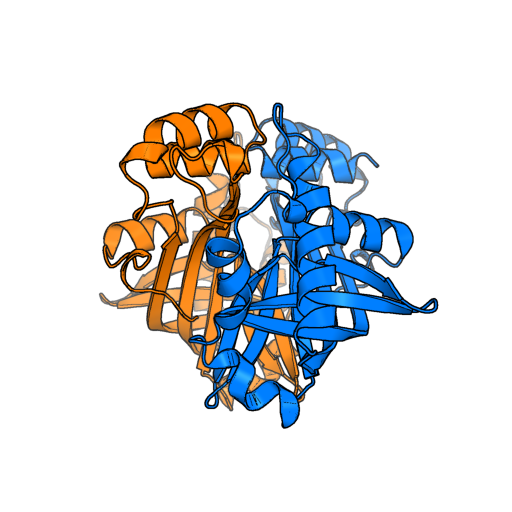2504 N N . ASP B 1 112 ? -5.68 -27.125 -0.202 1 97.31 112 ASP B N 1
ATOM 2505 C CA . ASP B 1 112 ? -4.887 -28.203 -0.764 1 97.31 112 ASP B CA 1
ATOM 2506 C C . ASP B 1 112 ? -4.363 -27.844 -2.152 1 97.31 112 ASP B C 1
ATOM 2508 O O . ASP B 1 112 ? -4.656 -26.766 -2.67 1 97.31 112 ASP B O 1
ATOM 2512 N N . LYS B 1 113 ? -3.588 -28.734 -2.693 1 96.19 113 LYS B N 1
ATOM 2513 C CA . LYS B 1 113 ? -2.887 -28.5 -3.951 1 96.19 113 LYS B CA 1
ATOM 2514 C C . LYS B 1 113 ? -3.869 -28.312 -5.102 1 96.19 113 LYS B C 1
ATOM 2516 O O . LYS B 1 113 ? -3.643 -27.484 -5.988 1 96.19 113 LYS B O 1
ATOM 2521 N N . ASP B 1 114 ? -4.938 -29.062 -5.152 1 95.81 114 ASP B N 1
ATOM 2522 C CA . ASP B 1 114 ? -5.914 -28.938 -6.23 1 95.81 114 ASP B CA 1
ATOM 2523 C C . ASP B 1 114 ? -6.574 -27.562 -6.227 1 95.81 114 ASP B C 1
ATOM 2525 O O . ASP B 1 114 ? -6.691 -26.922 -7.273 1 95.81 114 ASP B O 1
ATOM 2529 N N . THR B 1 115 ? -7.02 -27.141 -5.109 1 95.19 115 THR B N 1
ATOM 2530 C CA . THR B 1 115 ? -7.605 -25.812 -4.965 1 95.19 115 THR B CA 1
ATOM 2531 C C . THR B 1 115 ? -6.586 -24.734 -5.309 1 95.19 115 THR B C 1
ATOM 2533 O O . THR B 1 115 ? -6.93 -23.734 -5.945 1 95.19 115 THR B O 1
ATOM 2536 N N . ALA B 1 116 ? -5.363 -24.969 -4.84 1 96.06 116 ALA B N 1
ATOM 2537 C CA . ALA B 1 116 ? -4.293 -24.031 -5.18 1 96.06 116 ALA B CA 1
ATOM 2538 C C . ALA B 1 116 ? -4.156 -23.891 -6.691 1 96.06 116 ALA B C 1
ATOM 2540 O O . ALA B 1 116 ? -4.066 -22.766 -7.203 1 96.06 116 ALA B O 1
ATOM 2541 N N . MET B 1 117 ? -4.164 -25 -7.387 1 95.5 117 MET B N 1
ATOM 2542 C CA . MET B 1 117 ? -3.984 -25 -8.836 1 95.5 117 MET B CA 1
ATOM 2543 C C . MET B 1 117 ? -5.133 -24.266 -9.523 1 95.5 117 MET B C 1
ATOM 2545 O O . MET B 1 117 ? -4.922 -23.531 -10.492 1 95.5 117 MET B O 1
ATOM 2549 N N . GLU B 1 118 ? -6.312 -24.469 -9.055 1 94.81 118 GLU B N 1
ATOM 2550 C CA . GLU B 1 118 ? -7.461 -23.75 -9.586 1 94.81 118 GLU B CA 1
ATOM 2551 C C . GLU B 1 118 ? -7.273 -22.234 -9.453 1 94.81 118 GLU B C 1
ATOM 2553 O O . GLU B 1 118 ? -7.523 -21.484 -10.398 1 94.81 118 GLU B O 1
ATOM 2558 N N . GLY B 1 119 ? -6.871 -21.781 -8.281 1 95.12 119 GLY B N 1
ATOM 2559 C CA . GLY B 1 119 ? -6.598 -20.375 -8.062 1 95.12 119 GLY B CA 1
ATOM 2560 C C . GLY B 1 119 ? -5.531 -19.812 -8.992 1 95.12 119 GLY B C 1
ATOM 2561 O O . GLY B 1 119 ? -5.664 -18.703 -9.508 1 95.12 119 GLY B O 1
ATOM 2562 N N . LEU B 1 120 ? -4.465 -20.625 -9.188 1 96.31 120 LEU B N 1
ATOM 2563 C CA . LEU B 1 120 ? -3.373 -20.203 -10.055 1 96.31 120 LEU B CA 1
ATOM 2564 C C . LEU B 1 120 ? -3.84 -20.094 -11.5 1 96.31 120 LEU B C 1
ATOM 2566 O O . LEU B 1 120 ? -3.447 -19.172 -12.219 1 96.31 120 LEU B O 1
ATOM 2570 N N . HIS B 1 121 ? -4.617 -21.031 -11.922 1 94.62 121 HIS B N 1
ATOM 2571 C CA . HIS B 1 121 ? -5.188 -20.984 -13.266 1 94.62 121 HIS B CA 1
ATOM 2572 C C . HIS B 1 121 ? -5.992 -19.703 -13.469 1 94.62 121 HIS B C 1
ATOM 2574 O O . HIS B 1 121 ? -5.805 -19 -14.461 1 94.62 121 HIS B O 1
ATOM 2580 N N . ASN B 1 122 ? -6.879 -19.422 -12.531 1 94.75 122 ASN B N 1
ATOM 2581 C CA . ASN B 1 122 ? -7.707 -18.219 -12.617 1 94.75 122 ASN B CA 1
ATOM 2582 C C . ASN B 1 122 ? -6.859 -16.953 -12.664 1 94.75 122 ASN B C 1
ATOM 2584 O O . ASN B 1 122 ? -7.145 -16.047 -13.438 1 94.75 122 ASN B O 1
ATOM 2588 N N . LEU B 1 123 ? -5.859 -16.953 -11.836 1 96.06 123 LEU B N 1
ATOM 2589 C CA . LEU B 1 123 ? -4.961 -15.805 -11.758 1 96.06 123 LEU B CA 1
ATOM 2590 C C . LEU B 1 123 ? -4.266 -15.562 -13.102 1 96.06 123 LEU B C 1
ATOM 2592 O O . LEU B 1 123 ? -4.301 -14.453 -13.633 1 96.06 123 LEU B O 1
ATOM 2596 N N . VAL B 1 124 ? -3.633 -16.594 -13.664 1 95.12 124 VAL B N 1
ATOM 2597 C CA . VAL B 1 124 ? -2.879 -16.5 -14.906 1 95.12 124 VAL B CA 1
ATOM 2598 C C . VAL B 1 124 ? -3.822 -16.141 -16.062 1 95.12 124 VAL B C 1
ATOM 2600 O O . VAL B 1 124 ? -3.518 -15.266 -16.875 1 95.12 124 VAL B O 1
ATOM 2603 N N . ASP B 1 125 ? -4.988 -16.766 -16.094 1 93.12 125 ASP B N 1
ATOM 2604 C CA . ASP B 1 125 ? -5.961 -16.484 -17.141 1 93.12 125 ASP B CA 1
ATOM 2605 C C . ASP B 1 125 ? -6.367 -15.008 -17.125 1 93.12 125 ASP B C 1
ATOM 2607 O O . ASP B 1 125 ? -6.512 -14.383 -18.172 1 93.12 125 ASP B O 1
ATOM 2611 N N . LYS B 1 126 ? -6.598 -14.492 -15.969 1 93.62 126 LYS B N 1
ATOM 2612 C CA . LYS B 1 126 ? -7 -13.102 -15.82 1 93.62 126 LYS B CA 1
ATOM 2613 C C . LYS B 1 126 ? -5.941 -12.156 -16.375 1 93.62 126 LYS B C 1
ATOM 2615 O O . LYS B 1 126 ? -6.25 -11.273 -17.188 1 93.62 126 LYS B O 1
ATOM 2620 N N . TYR B 1 127 ? -4.684 -12.383 -16.094 1 94.19 127 TYR B N 1
ATOM 2621 C CA . TYR B 1 127 ? -3.658 -11.391 -16.375 1 94.19 127 TYR B CA 1
ATOM 2622 C C . TYR B 1 127 ? -3.01 -11.641 -17.734 1 94.19 127 TYR B C 1
ATOM 2624 O O . TYR B 1 127 ? -2.357 -10.75 -18.281 1 94.19 127 TYR B O 1
ATOM 2632 N N . GLU B 1 128 ? -3.193 -12.836 -18.25 1 93.56 128 GLU B N 1
ATOM 2633 C CA . GLU B 1 128 ? -2.668 -13.133 -19.578 1 93.56 128 GLU B CA 1
ATOM 2634 C C . GLU B 1 128 ? -3.631 -12.672 -20.656 1 93.56 128 GLU B C 1
ATOM 2636 O O . GLU B 1 128 ? -3.293 -12.695 -21.844 1 93.56 128 GLU B O 1
ATOM 2641 N N . GLN B 1 129 ? -4.789 -12.188 -20.25 1 86.44 129 GLN B N 1
ATOM 2642 C CA . GLN B 1 129 ? -5.785 -11.75 -21.219 1 86.44 129 GLN B CA 1
ATOM 2643 C C . GLN B 1 129 ? -5.234 -10.633 -22.109 1 86.44 129 GLN B C 1
ATOM 2645 O O . GLN B 1 129 ? -5.559 -10.562 -23.297 1 86.44 129 GLN B O 1
ATOM 2650 N N . ALA B 1 130 ? -4.348 -9.734 -21.609 1 77.94 130 ALA B N 1
ATOM 2651 C CA . ALA B 1 130 ? -3.857 -8.578 -22.344 1 77.94 130 ALA B CA 1
ATOM 2652 C C . ALA B 1 130 ? -2.59 -8.93 -23.125 1 77.94 130 ALA B C 1
ATOM 2654 O O . ALA B 1 130 ? -2.057 -8.094 -23.859 1 77.94 130 ALA B O 1
ATOM 2655 N N . SER B 1 131 ? -2.232 -10.148 -23 1 81 131 SER B N 1
ATOM 2656 C CA . SER B 1 131 ? -0.993 -10.562 -23.656 1 81 131 SER B CA 1
ATOM 2657 C C . SER B 1 131 ? -1.225 -10.906 -25.125 1 81 131 SER B C 1
ATOM 2659 O O . SER B 1 131 ? -2.271 -11.445 -25.484 1 81 131 SER B O 1
ATOM 2661 N N . GLU B 1 132 ? -0.291 -10.469 -25.969 1 79.75 132 GLU B N 1
ATOM 2662 C CA . GLU B 1 132 ? -0.334 -10.8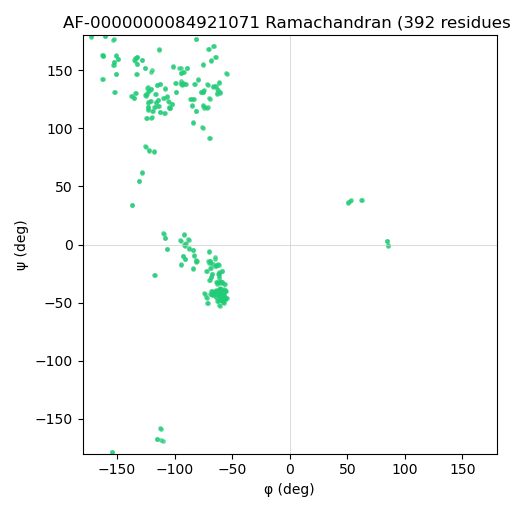36 -27.391 1 79.75 132 GLU B CA 1
ATOM 2663 C C . GLU B 1 132 ? -0.256 -12.344 -27.578 1 79.75 132 GLU B C 1
ATOM 2665 O O . GLU B 1 132 ? -0.881 -12.898 -28.484 1 79.75 132 GLU B O 1
ATOM 2670 N N . CYS B 1 133 ? 0.508 -12.969 -26.781 1 82.44 133 CYS B N 1
ATOM 2671 C CA . CYS B 1 133 ? 0.649 -14.422 -26.766 1 82.44 133 CYS B CA 1
ATOM 2672 C C . CYS B 1 133 ? 0.311 -14.992 -25.391 1 82.44 133 CYS B C 1
ATOM 2674 O O . CYS B 1 133 ? 1.208 -15.344 -24.625 1 82.44 133 CYS B O 1
ATOM 2676 N N . PRO B 1 134 ? -0.928 -15.141 -25.141 1 82.19 134 PRO B N 1
ATOM 2677 C CA . PRO B 1 134 ? -1.328 -15.547 -23.797 1 82.19 134 PRO B CA 1
ATOM 2678 C C . PRO B 1 134 ? -0.834 -16.953 -23.438 1 82.19 134 PRO B C 1
ATOM 2680 O O . PRO B 1 134 ? -0.859 -17.859 -24.281 1 82.19 134 PRO B O 1
ATOM 2683 N N . LEU B 1 135 ? -0.352 -17.047 -22.281 1 83.12 135 LEU B N 1
ATOM 2684 C CA . LEU B 1 135 ? 0.069 -18.344 -21.734 1 83.12 135 LEU B CA 1
ATOM 2685 C C . LEU B 1 135 ? -1.047 -18.969 -20.906 1 83.12 135 LEU B C 1
ATOM 2687 O O . LEU B 1 135 ? -1.755 -18.266 -20.172 1 83.12 135 LEU B O 1
ATOM 2691 N N . HIS B 1 136 ? -1.187 -20.234 -21.031 1 85.56 136 HIS B N 1
ATOM 2692 C CA . HIS B 1 136 ? -2.02 -21.047 -20.156 1 85.56 136 HIS B CA 1
ATOM 2693 C C . HIS B 1 136 ? -1.18 -22.047 -19.359 1 85.56 136 HIS B C 1
ATOM 2695 O O . HIS B 1 136 ? -0.283 -22.688 -19.922 1 85.56 136 HIS B O 1
ATOM 2701 N N . LEU B 1 137 ? -1.518 -22.156 -18.094 1 89.19 137 LEU B N 1
ATOM 2702 C CA . LEU B 1 137 ? -0.714 -23.016 -17.234 1 89.19 137 LEU B CA 1
ATOM 2703 C C . LEU B 1 137 ? -0.702 -24.453 -17.766 1 89.19 137 LEU B C 1
ATOM 2705 O O . LEU B 1 137 ? 0.296 -25.156 -17.609 1 89.19 137 LEU B O 1
ATOM 2709 N N . ASN B 1 138 ? -1.791 -24.766 -18.344 1 87.62 138 ASN B N 1
ATOM 2710 C CA . ASN B 1 138 ? -1.913 -26.125 -18.875 1 87.62 138 ASN B CA 1
ATOM 2711 C C . ASN B 1 138 ? -0.88 -26.406 -19.953 1 87.62 138 ASN B C 1
ATOM 2713 O O . ASN B 1 138 ? -0.63 -27.547 -20.297 1 87.62 138 ASN B O 1
ATOM 2717 N N . ASN B 1 139 ? -0.297 -25.391 -20.5 1 87.81 139 ASN B N 1
ATOM 2718 C CA . ASN B 1 139 ? 0.689 -25.531 -21.562 1 87.81 139 ASN B CA 1
ATOM 2719 C C . ASN B 1 139 ? 2.105 -25.641 -21 1 87.81 139 ASN B C 1
ATOM 2721 O O . ASN B 1 139 ? 3.061 -25.828 -21.766 1 87.81 139 ASN B O 1
ATOM 2725 N N . LEU B 1 140 ? 2.24 -25.578 -19.75 1 90.94 140 LEU B N 1
ATOM 2726 C CA . LEU B 1 140 ? 3.561 -25.641 -19.125 1 90.94 140 LEU B CA 1
ATOM 2727 C C . LEU B 1 140 ? 3.945 -27.094 -18.828 1 90.94 140 LEU B C 1
ATOM 2729 O O . LEU B 1 140 ? 3.074 -27.938 -18.641 1 90.94 140 LEU B O 1
ATOM 2733 N N . SER B 1 141 ? 5.23 -27.344 -18.828 1 93.69 141 SER B N 1
ATOM 2734 C CA . SER B 1 141 ? 5.738 -28.688 -18.531 1 93.69 141 SER B CA 1
ATOM 2735 C C . SER B 1 141 ? 5.406 -29.078 -17.094 1 93.69 141 SER B C 1
ATOM 2737 O O . SER B 1 141 ? 5.133 -28.234 -16.25 1 93.69 141 SER B O 1
ATOM 2739 N N . LYS B 1 142 ? 5.484 -30.406 -16.875 1 92.81 142 LYS B N 1
ATOM 2740 C CA . LYS B 1 142 ? 5.254 -30.938 -15.539 1 92.81 142 LYS B CA 1
ATOM 2741 C C . LYS B 1 142 ? 6.266 -30.375 -14.547 1 92.81 142 LYS B C 1
ATOM 2743 O O . LYS B 1 142 ? 5.926 -30.094 -13.391 1 92.81 142 LYS B O 1
ATOM 2748 N N . GLY B 1 143 ? 7.457 -30.25 -15.031 1 92.25 143 GLY B N 1
ATOM 2749 C CA . GLY B 1 143 ? 8.492 -29.688 -14.188 1 92.25 143 GLY B CA 1
ATOM 2750 C C . GLY B 1 143 ? 8.195 -28.266 -13.742 1 92.25 143 GLY B C 1
ATOM 2751 O O . GLY B 1 143 ? 8.359 -27.938 -12.57 1 92.25 143 GLY B O 1
ATOM 2752 N N . THR B 1 144 ? 7.738 -27.469 -14.617 1 92.75 144 THR B N 1
ATOM 2753 C CA . THR B 1 144 ? 7.395 -26.094 -14.312 1 92.75 144 THR B CA 1
ATOM 2754 C C . THR B 1 144 ? 6.184 -26.016 -13.383 1 92.75 144 THR B C 1
ATOM 2756 O O . THR B 1 144 ? 6.18 -25.266 -12.414 1 92.75 144 THR B O 1
ATOM 2759 N N . LEU B 1 145 ? 5.215 -26.859 -13.602 1 92.19 145 LEU B N 1
ATOM 2760 C CA . LEU B 1 145 ? 4 -26.891 -12.789 1 92.19 145 LEU B CA 1
ATOM 2761 C C . LEU B 1 145 ? 4.301 -27.359 -11.375 1 92.19 145 LEU B C 1
ATOM 2763 O O . LEU B 1 145 ? 3.578 -27.031 -10.43 1 92.19 145 LEU B O 1
ATOM 2767 N N . ALA B 1 146 ? 5.387 -28.141 -11.211 1 93.19 146 ALA B N 1
ATOM 2768 C CA . ALA B 1 146 ? 5.77 -28.656 -9.906 1 93.19 146 ALA B CA 1
ATOM 2769 C C . ALA B 1 146 ? 6.168 -27.531 -8.961 1 93.19 146 ALA B C 1
ATOM 2771 O O . ALA B 1 146 ? 6.266 -27.734 -7.746 1 93.19 146 ALA B O 1
ATOM 2772 N N . GLN B 1 147 ? 6.332 -26.344 -9.477 1 92.75 147 GLN B N 1
ATOM 2773 C CA . GLN B 1 147 ? 6.676 -25.188 -8.656 1 92.75 147 GLN B CA 1
ATOM 2774 C C . GLN B 1 147 ? 5.555 -24.844 -7.672 1 92.75 147 GLN B C 1
ATOM 2776 O O . GLN B 1 147 ? 5.773 -24.156 -6.684 1 92.75 147 GLN B O 1
ATOM 2781 N N . VAL B 1 148 ? 4.363 -25.344 -7.953 1 94.25 148 VAL B N 1
ATOM 2782 C CA . VAL B 1 148 ? 3.232 -25.141 -7.051 1 94.25 148 VAL B CA 1
ATOM 2783 C C . VAL B 1 148 ? 3.559 -25.719 -5.676 1 94.25 148 VAL B C 1
ATOM 2785 O O . VAL B 1 148 ? 3.018 -25.281 -4.664 1 94.25 148 VAL B O 1
ATOM 2788 N N . ASN B 1 149 ? 4.504 -26.672 -5.613 1 95.81 149 ASN B N 1
ATOM 2789 C CA . ASN B 1 149 ? 4.91 -27.281 -4.348 1 95.81 149 ASN B CA 1
ATOM 2790 C C . ASN B 1 149 ? 5.688 -26.297 -3.479 1 95.81 149 ASN B C 1
ATOM 2792 O O . ASN B 1 149 ? 5.879 -26.531 -2.285 1 95.81 149 ASN B O 1
ATOM 2796 N N . GLY B 1 150 ? 6.18 -25.203 -4.016 1 96.81 150 GLY B N 1
ATOM 2797 C CA . GLY B 1 150 ? 6.957 -24.203 -3.293 1 96.81 150 GLY B CA 1
ATOM 2798 C C . GLY B 1 150 ? 6.109 -23.078 -2.715 1 96.81 150 GLY B C 1
ATOM 2799 O O . GLY B 1 150 ? 6.637 -22.109 -2.188 1 96.81 150 GLY B O 1
ATOM 2800 N N . ILE B 1 151 ? 4.801 -23.281 -2.797 1 97.69 151 ILE B N 1
ATOM 2801 C CA . ILE B 1 151 ? 3.961 -22.203 -2.299 1 97.69 151 ILE B CA 1
ATOM 2802 C C . ILE B 1 151 ? 2.947 -22.75 -1.299 1 97.69 151 ILE B C 1
ATOM 2804 O O . ILE B 1 151 ? 2.744 -23.969 -1.216 1 97.69 151 ILE B O 1
ATOM 2808 N N . VAL B 1 152 ? 2.412 -21.875 -0.45 1 98.38 152 VAL B N 1
ATOM 2809 C CA . VAL B 1 152 ? 1.253 -22.094 0.409 1 98.38 152 VAL B CA 1
ATOM 2810 C C . VAL B 1 152 ? 0.069 -21.281 -0.103 1 98.38 152 VAL B C 1
ATOM 2812 O O . VAL B 1 152 ? 0.113 -20.047 -0.109 1 98.38 152 VAL B O 1
ATOM 2815 N N . ALA B 1 153 ? -0.925 -21.984 -0.572 1 98.56 153 ALA B N 1
ATOM 2816 C CA . ALA B 1 153 ? -2.129 -21.328 -1.065 1 98.56 153 ALA B CA 1
ATOM 2817 C C . ALA B 1 153 ? -3.201 -21.25 0.018 1 98.56 153 ALA B C 1
ATOM 2819 O O . ALA B 1 153 ? -3.236 -22.094 0.92 1 98.56 153 ALA B O 1
ATOM 2820 N N . PHE B 1 154 ? -4.035 -20.25 -0.069 1 98.75 154 PHE B N 1
ATOM 2821 C CA . PHE B 1 154 ? -5.043 -20.062 0.967 1 98.75 154 PHE B CA 1
ATOM 2822 C C . PHE B 1 154 ? -6.285 -19.391 0.393 1 98.75 154 PHE B C 1
ATOM 2824 O O . PHE B 1 154 ? -6.25 -18.844 -0.716 1 98.75 154 PHE B O 1
ATOM 2831 N N . GLU B 1 155 ? -7.32 -19.484 1.085 1 98.38 155 GLU B N 1
ATOM 2832 C CA . GLU B 1 155 ? -8.547 -18.703 0.914 1 98.38 155 GLU B CA 1
ATOM 2833 C C . GLU B 1 155 ? -8.867 -17.891 2.168 1 98.38 155 GLU B C 1
ATOM 2835 O O . GLU B 1 155 ? -8.508 -18.297 3.279 1 98.38 155 GLU B O 1
ATOM 2840 N N . ILE B 1 156 ? -9.484 -16.797 1.995 1 98.5 156 ILE B N 1
ATOM 2841 C CA . ILE B 1 156 ? -9.891 -15.938 3.105 1 98.5 156 ILE B CA 1
ATOM 2842 C C . ILE B 1 156 ? -11.398 -15.703 3.049 1 98.5 156 ILE B C 1
ATOM 2844 O O . ILE B 1 156 ? -11.906 -15.117 2.086 1 98.5 156 ILE B O 1
ATOM 2848 N N . GLU B 1 157 ? -12.047 -16.172 4.043 1 97.94 157 GLU B N 1
ATOM 2849 C CA . GLU B 1 157 ? -13.453 -15.82 4.203 1 97.94 157 GLU B CA 1
ATOM 2850 C C . GLU B 1 157 ? -13.617 -14.391 4.707 1 97.94 157 GLU B C 1
ATOM 2852 O O . GLU B 1 157 ? -13.195 -14.062 5.82 1 97.94 157 GLU B O 1
ATOM 2857 N N . ILE B 1 158 ? -14.281 -13.586 3.916 1 97.75 158 ILE B N 1
ATOM 2858 C CA . ILE B 1 158 ? -14.383 -12.164 4.207 1 97.75 158 ILE B CA 1
ATOM 2859 C C . ILE B 1 158 ? -15.375 -11.938 5.348 1 97.75 158 ILE B C 1
ATOM 2861 O O . ILE B 1 158 ? -16.5 -12.445 5.309 1 97.75 158 ILE B O 1
ATOM 2865 N N . THR B 1 159 ? -14.984 -11.172 6.305 1 96.81 159 THR B N 1
ATOM 2866 C CA . THR B 1 159 ? -15.867 -10.891 7.434 1 96.81 159 THR B CA 1
ATOM 2867 C C . THR B 1 159 ? -16.188 -9.398 7.5 1 96.81 159 THR B C 1
ATOM 2869 O O . THR B 1 159 ? -17.203 -9.008 8.078 1 96.81 159 THR B O 1
ATOM 2872 N N . ASP B 1 160 ? -15.383 -8.562 7.012 1 96.56 160 ASP B N 1
ATOM 2873 C CA . ASP B 1 160 ? -15.586 -7.117 7.043 1 96.56 160 ASP B CA 1
ATOM 2874 C C . ASP B 1 160 ? -14.891 -6.441 5.863 1 96.56 160 ASP B C 1
ATOM 2876 O O . ASP B 1 160 ? -13.758 -6.793 5.52 1 96.56 160 ASP B O 1
ATOM 2880 N N . ILE B 1 161 ? -15.578 -5.578 5.148 1 97.12 161 ILE B N 1
ATOM 2881 C CA . ILE B 1 161 ? -15.031 -4.766 4.066 1 97.12 161 ILE B CA 1
ATOM 2882 C C . ILE B 1 161 ? -15.109 -3.287 4.438 1 97.12 161 ILE B C 1
ATOM 2884 O O . ILE B 1 161 ? -16.188 -2.775 4.734 1 97.12 161 ILE B O 1
ATOM 2888 N N . GLN B 1 162 ? -13.977 -2.625 4.461 1 97.5 162 GLN B N 1
ATOM 2889 C CA . GLN B 1 162 ? -13.875 -1.198 4.754 1 97.5 162 GLN B CA 1
ATOM 2890 C C . GLN B 1 162 ? -13.273 -0.437 3.574 1 97.5 162 GLN B C 1
ATOM 2892 O O . GLN B 1 162 ? -12.109 -0.628 3.234 1 97.5 162 GLN B O 1
ATOM 2897 N N . ALA B 1 163 ? -14.07 0.431 2.969 1 98 163 ALA B N 1
ATOM 2898 C CA . ALA B 1 163 ? -13.625 1.147 1.776 1 98 163 ALA B CA 1
ATOM 2899 C C . ALA B 1 163 ? -13.578 2.652 2.023 1 98 163 ALA B C 1
ATOM 2901 O O . ALA B 1 163 ? -14.594 3.256 2.383 1 98 163 ALA B O 1
ATOM 2902 N N . THR B 1 164 ? -12.438 3.209 1.91 1 97.81 164 THR B N 1
ATOM 2903 C CA . THR B 1 164 ? -12.273 4.656 2.006 1 97.81 164 THR B CA 1
ATOM 2904 C C . THR B 1 164 ? -12.102 5.273 0.621 1 97.81 164 THR B C 1
ATOM 2906 O O . THR B 1 164 ? -11.203 4.891 -0.128 1 97.81 164 THR B O 1
ATOM 2909 N N . TYR B 1 165 ? -12.953 6.145 0.265 1 97.31 165 TYR B N 1
ATOM 2910 C CA . TYR B 1 165 ? -12.852 7.039 -0.884 1 97.31 165 TYR B CA 1
ATOM 2911 C C . TYR B 1 165 ? -12.82 8.492 -0.439 1 97.31 165 TYR B C 1
ATOM 2913 O O . TYR B 1 165 ? -13.859 9.172 -0.419 1 97.31 165 TYR B O 1
ATOM 2921 N N . LYS B 1 166 ? -11.688 8.898 -0.029 1 97.56 166 LYS B N 1
ATOM 2922 C CA . LYS B 1 166 ? -11.531 10.305 0.326 1 97.56 166 LYS B CA 1
ATOM 2923 C C . LYS B 1 166 ? -11.234 11.156 -0.907 1 97.56 166 LYS B C 1
ATOM 2925 O O . LYS B 1 166 ? -10.102 11.188 -1.391 1 97.56 166 LYS B O 1
ATOM 2930 N N . LEU B 1 167 ? -12.211 11.891 -1.361 1 97.31 167 LEU B N 1
ATOM 2931 C CA . LEU B 1 167 ? -12.18 12.555 -2.66 1 97.31 167 LEU B CA 1
ATOM 2932 C C . LEU B 1 167 ? -12.719 13.977 -2.557 1 97.31 167 LEU B C 1
ATOM 2934 O O . LEU B 1 167 ? -13.438 14.438 -3.445 1 97.31 167 LEU B O 1
ATOM 2938 N N . SER B 1 168 ? -12.469 14.609 -1.438 1 94.69 168 SER B N 1
ATOM 2939 C CA . SER B 1 168 ? -12.852 15.992 -1.198 1 94.69 168 SER B CA 1
ATOM 2940 C C . SER B 1 168 ? -14.359 16.172 -1.261 1 94.69 168 SER B C 1
ATOM 2942 O O . SER B 1 168 ? -14.859 17.172 -1.787 1 94.69 168 SER B O 1
ATOM 2944 N N . GLN B 1 169 ? -15.07 15.156 -0.723 1 90.81 169 GLN B N 1
ATOM 2945 C CA . GLN B 1 169 ? -16.531 15.188 -0.734 1 90.81 169 GLN B CA 1
ATOM 2946 C C . GLN B 1 169 ? -17.062 16.375 0.052 1 90.81 169 GLN B C 1
ATOM 2948 O O . GLN B 1 169 ? -18.141 16.891 -0.231 1 90.81 169 GLN B O 1
ATOM 2953 N N . THR B 1 170 ? -16.328 16.828 1.008 1 87.94 170 THR B N 1
ATOM 2954 C CA . THR B 1 170 ? -16.797 17.875 1.903 1 87.94 170 THR B CA 1
ATOM 2955 C C . THR B 1 170 ? -16.469 19.266 1.335 1 87.94 170 THR B C 1
ATOM 2957 O O . THR B 1 170 ? -16.703 20.281 1.997 1 87.94 170 THR B O 1
ATOM 2960 N N . ARG B 1 171 ? -15.953 19.297 0.187 1 90.94 171 ARG B N 1
ATOM 2961 C CA . ARG B 1 171 ? -15.57 20.547 -0.455 1 90.94 171 ARG B CA 1
ATOM 2962 C C . ARG B 1 171 ? -16.156 20.641 -1.863 1 90.94 171 ARG B C 1
ATOM 2964 O O . ARG B 1 171 ? -15.422 20.891 -2.824 1 90.94 171 ARG B O 1
ATOM 2971 N N . GLU B 1 172 ? -17.375 20.641 -1.943 1 90.44 172 GLU B N 1
ATOM 2972 C CA . GLU B 1 172 ? -18.078 20.578 -3.225 1 90.44 172 GLU B CA 1
ATOM 2973 C C . GLU B 1 172 ? -17.75 21.781 -4.094 1 90.44 172 GLU B C 1
ATOM 2975 O O . GLU B 1 172 ? -17.547 21.656 -5.305 1 90.44 172 GLU B O 1
ATOM 2980 N N . GLU B 1 173 ? -17.656 22.906 -3.482 1 94.62 173 GLU B N 1
ATOM 2981 C CA . GLU B 1 173 ? -17.391 24.125 -4.23 1 94.62 173 GLU B CA 1
ATOM 2982 C C . GLU B 1 173 ? -15.992 24.141 -4.82 1 94.62 173 GLU B C 1
ATOM 2984 O O . GLU B 1 173 ? -15.75 24.781 -5.848 1 94.62 173 GLU B O 1
ATOM 2989 N N . ASP B 1 174 ? -15.102 23.484 -4.219 1 96.31 174 ASP B N 1
ATOM 2990 C CA . ASP B 1 174 ? -13.703 23.5 -4.633 1 96.31 174 ASP B CA 1
ATOM 2991 C C . ASP B 1 174 ? -13.406 22.391 -5.629 1 96.31 174 ASP B C 1
ATOM 2993 O O . ASP B 1 174 ? -12.312 22.344 -6.211 1 96.31 174 ASP B O 1
ATOM 2997 N N . LYS B 1 175 ? -14.266 21.469 -5.812 1 96.25 175 LYS B N 1
ATOM 2998 C CA . LYS B 1 175 ? -14.016 20.234 -6.566 1 96.25 175 LYS B CA 1
ATOM 2999 C C . LYS B 1 175 ? -13.539 20.547 -7.984 1 96.25 175 LYS B C 1
ATOM 3001 O O . LYS B 1 175 ? -12.562 19.969 -8.461 1 96.25 175 LYS B O 1
ATOM 3006 N N . PRO B 1 176 ? -14.242 21.516 -8.672 1 97 176 PRO B N 1
ATOM 3007 C CA . PRO B 1 176 ? -13.789 21.781 -10.047 1 97 176 PRO B CA 1
ATOM 3008 C C . PRO B 1 176 ? -12.328 22.219 -10.117 1 97 176 PRO B C 1
ATOM 3010 O O . PRO B 1 176 ? -11.578 21.719 -10.969 1 97 176 PRO B O 1
ATOM 3013 N N . LYS B 1 177 ? -11.977 23.078 -9.25 1 96.44 177 LYS B N 1
ATOM 3014 C CA . LYS B 1 177 ? -10.594 23.547 -9.234 1 96.44 177 LYS B CA 1
ATOM 3015 C C . LYS B 1 177 ? -9.633 22.438 -8.836 1 96.44 177 LYS B C 1
ATOM 3017 O O . LYS B 1 177 ? -8.562 22.281 -9.43 1 96.44 177 LYS B O 1
ATOM 3022 N N . ILE B 1 178 ? -9.984 21.625 -7.859 1 97.12 178 ILE B N 1
ATOM 3023 C CA . ILE B 1 178 ? -9.156 20.516 -7.414 1 97.12 178 ILE B CA 1
ATOM 3024 C C . ILE B 1 178 ? -8.945 19.531 -8.57 1 97.12 178 ILE B C 1
ATOM 3026 O O . ILE B 1 178 ? -7.812 19.125 -8.836 1 97.12 178 ILE B O 1
ATOM 3030 N N . ILE B 1 179 ? -10.008 19.203 -9.25 1 98 179 ILE B N 1
ATOM 3031 C CA . ILE B 1 179 ? -9.953 18.297 -10.383 1 98 179 ILE B CA 1
ATOM 3032 C C . ILE B 1 179 ? -9.016 18.844 -11.453 1 98 179 ILE B C 1
ATOM 3034 O O . ILE B 1 179 ? -8.141 18.141 -11.961 1 98 179 ILE B O 1
ATOM 3038 N N . GLU B 1 180 ? -9.172 20.094 -11.773 1 97.12 180 GLU B N 1
ATOM 3039 C CA . GLU B 1 180 ? -8.359 20.766 -12.781 1 97.12 180 GLU B CA 1
ATOM 3040 C C . GLU B 1 180 ? -6.871 20.656 -12.445 1 97.12 180 GLU B C 1
ATOM 3042 O O . GLU B 1 180 ? -6.051 20.359 -13.312 1 97.12 180 GLU B O 1
ATOM 3047 N N . GLU B 1 181 ? -6.523 20.938 -11.25 1 95.94 181 GLU B N 1
ATOM 3048 C CA . GLU B 1 181 ? -5.129 20.922 -10.82 1 95.94 181 GLU B CA 1
ATOM 3049 C C . GLU B 1 181 ? -4.566 19.5 -10.805 1 95.94 181 GLU B C 1
ATOM 3051 O O . GLU B 1 181 ? -3.434 19.281 -11.234 1 95.94 181 GLU B O 1
ATOM 3056 N N . LEU B 1 182 ? -5.312 18.531 -10.328 1 97.25 182 LEU B N 1
ATOM 3057 C CA . LEU B 1 182 ? -4.879 17.141 -10.258 1 97.25 182 LEU B CA 1
ATOM 3058 C C . LEU B 1 182 ? -4.625 16.578 -11.648 1 97.25 182 LEU B C 1
ATOM 3060 O O . LEU B 1 182 ? -3.713 15.773 -11.844 1 97.25 182 LEU B O 1
ATOM 3064 N N . GLU B 1 183 ? -5.352 16.984 -12.625 1 97.5 183 GLU B N 1
ATOM 3065 C CA . GLU B 1 183 ? -5.25 16.469 -13.984 1 97.5 183 GLU B CA 1
ATOM 3066 C C . GLU B 1 183 ? -3.92 16.844 -14.625 1 97.5 183 GLU B C 1
ATOM 3068 O O . GLU B 1 183 ? -3.52 16.266 -15.641 1 97.5 183 GLU B O 1
ATOM 3073 N N . LYS B 1 184 ? -3.232 17.812 -14.047 1 95.12 184 LYS B N 1
ATOM 3074 C CA . LYS B 1 184 ? -1.962 18.297 -14.578 1 95.12 184 LYS B CA 1
ATOM 3075 C C . LYS B 1 184 ? -0.782 17.609 -13.914 1 95.12 184 LYS B C 1
ATOM 3077 O O . LYS B 1 184 ? 0.375 17.891 -14.219 1 95.12 184 LYS B O 1
ATOM 3082 N N . ARG B 1 185 ? -0.994 16.734 -13.109 1 94.5 185 ARG B N 1
ATOM 3083 C CA . ARG B 1 185 ? 0.055 16.156 -12.266 1 94.5 185 ARG B CA 1
ATOM 3084 C C . ARG B 1 185 ? 0.337 14.711 -12.648 1 94.5 185 ARG B C 1
ATOM 3086 O O . ARG B 1 185 ? 0.269 14.352 -13.82 1 94.5 185 ARG B O 1
ATOM 3093 N N . ASP B 1 186 ? 0.905 13.938 -11.75 1 94.44 186 ASP B N 1
ATOM 3094 C CA . ASP B 1 186 ? 1.371 12.586 -12.047 1 94.44 186 ASP B CA 1
ATOM 3095 C C . ASP B 1 186 ? 0.196 11.633 -12.266 1 94.44 186 ASP B C 1
ATOM 3097 O O . ASP B 1 186 ? -0.958 12 -12.023 1 94.44 186 ASP B O 1
ATOM 3101 N N . PRO B 1 187 ? 0.424 10.391 -12.789 1 96.19 187 PRO B N 1
ATOM 3102 C CA . PRO B 1 187 ? -0.647 9.445 -13.133 1 96.19 187 PRO B CA 1
ATOM 3103 C C . PRO B 1 187 ? -1.577 9.164 -11.953 1 96.19 187 PRO B C 1
ATOM 3105 O O . PRO B 1 187 ? -2.787 9.008 -12.141 1 96.19 187 PRO B O 1
ATOM 3108 N N . SER B 1 188 ? -1.051 9.031 -10.789 1 97.25 188 SER B N 1
ATOM 3109 C CA . SER B 1 188 ? -1.881 8.789 -9.609 1 97.25 188 SER B CA 1
ATOM 3110 C C . SER B 1 188 ? -2.852 9.938 -9.375 1 97.25 188 SER B C 1
ATOM 3112 O O . SER B 1 188 ? -4.039 9.719 -9.125 1 97.25 188 SER B O 1
ATOM 3114 N N . ALA B 1 189 ? -2.398 11.172 -9.422 1 97.44 189 ALA B N 1
ATOM 3115 C CA . ALA B 1 189 ? -3.236 12.359 -9.281 1 97.44 189 ALA B CA 1
ATOM 3116 C C . ALA B 1 189 ? -4.324 12.391 -10.352 1 97.44 189 ALA B C 1
ATOM 3118 O O . ALA B 1 189 ? -5.48 12.711 -10.055 1 97.44 189 ALA B O 1
ATOM 3119 N N . LYS B 1 190 ? -3.955 12.078 -11.578 1 97.94 190 LYS B N 1
ATOM 3120 C CA . LYS B 1 190 ? -4.922 12.039 -12.672 1 97.94 190 LYS B CA 1
ATOM 3121 C C . LYS B 1 190 ? -6.031 11.031 -12.391 1 97.94 190 LYS B C 1
ATOM 3123 O O . LYS B 1 190 ? -7.195 11.266 -12.711 1 97.94 190 LYS B O 1
ATOM 3128 N N . GLU B 1 191 ? -5.609 9.906 -11.828 1 97.62 191 GLU B N 1
ATOM 3129 C CA . GLU B 1 191 ? -6.598 8.883 -11.492 1 97.62 191 GLU B CA 1
ATOM 3130 C C . GLU B 1 191 ? -7.555 9.375 -10.406 1 97.62 191 GLU B C 1
ATOM 3132 O O . GLU B 1 191 ? -8.758 9.094 -10.461 1 97.62 191 GLU B O 1
ATOM 3137 N N . ILE B 1 192 ? -7.043 10.086 -9.391 1 98.12 192 ILE B N 1
ATOM 3138 C CA . ILE B 1 192 ? -7.891 10.688 -8.359 1 98.12 192 ILE B CA 1
ATOM 3139 C C . ILE B 1 192 ? -8.891 11.641 -9.008 1 98.12 192 ILE B C 1
ATOM 3141 O O . ILE B 1 192 ? -10.078 11.609 -8.695 1 98.12 192 ILE B O 1
ATOM 3145 N N . ALA B 1 193 ? -8.414 12.469 -9.922 1 98.25 193 ALA B N 1
ATOM 3146 C CA . ALA B 1 193 ? -9.289 13.406 -10.617 1 98.25 193 ALA B CA 1
ATOM 3147 C C . ALA B 1 193 ? -10.422 12.672 -11.328 1 98.25 193 ALA B C 1
ATOM 3149 O O . ALA B 1 193 ? -11.578 13.102 -11.273 1 98.25 193 ALA B O 1
ATOM 3150 N N . LYS B 1 194 ? -10.102 11.586 -11.969 1 97.5 194 LYS B N 1
ATOM 3151 C CA . LYS B 1 194 ? -11.102 10.789 -12.672 1 97.5 194 LYS B CA 1
ATOM 3152 C C . LYS B 1 194 ? -12.18 10.297 -11.719 1 97.5 194 LYS B C 1
ATOM 3154 O O . LYS B 1 194 ? -13.367 10.336 -12.039 1 97.5 194 LYS B O 1
ATOM 3159 N N . HIS B 1 195 ? -11.773 9.859 -10.531 1 96.44 195 HIS B N 1
ATOM 3160 C CA . HIS B 1 195 ? -12.719 9.352 -9.539 1 96.44 195 HIS B CA 1
ATOM 3161 C C . HIS B 1 195 ? -13.586 10.469 -8.977 1 96.44 195 HIS B C 1
ATOM 3163 O O . HIS B 1 195 ? -14.734 10.234 -8.586 1 96.44 195 HIS B O 1
ATOM 3169 N N . MET B 1 196 ? -13.07 11.672 -8.906 1 96.25 196 MET B N 1
ATOM 3170 C CA . MET B 1 196 ? -13.82 12.805 -8.367 1 96.25 196 MET B CA 1
ATOM 3171 C C . MET B 1 196 ? -14.906 13.25 -9.344 1 96.25 196 MET B C 1
ATOM 3173 O O . MET B 1 196 ? -15.859 13.922 -8.945 1 96.25 196 MET B O 1
ATOM 3177 N N . LYS B 1 197 ? -14.688 12.914 -10.609 1 94 197 LYS B N 1
ATOM 3178 C CA . LYS B 1 197 ? -15.648 13.32 -11.633 1 94 197 LYS B CA 1
ATOM 3179 C C . LYS B 1 197 ? -16.844 12.375 -11.68 1 94 197 LYS B C 1
ATOM 3181 O O . LYS B 1 197 ? -17.875 12.695 -12.281 1 94 197 LYS B O 1
ATOM 3186 N N . LYS B 1 198 ? -16.812 11.227 -11.086 1 83.62 198 LYS B N 1
ATOM 3187 C CA . LYS B 1 198 ? -17.906 10.266 -11.094 1 83.62 198 LYS B CA 1
ATOM 3188 C C . LYS B 1 198 ? -19.016 10.68 -10.133 1 83.62 198 LYS B C 1
ATOM 3190 O O . LYS B 1 198 ? -18.75 11.305 -9.102 1 83.62 198 LYS B O 1
#